Protein AF-A0A7Y2VLA8-F1 (afdb_monomer)

Sequence (424 aa):
MPAESLTAGLLEPSAYPHPVGEVQLVETHISWVFLTGDFAYKVKKPVKLGFLDFSTLERRRHFCEEELRINRRTAPELYIGVVPIGTVSDRPRIDETPAIEYAVKMRQFSHRARLDRCLAAGELDRADMGQLAVSLAEFHAGIPFRERQQGGQEARCVVRPALNNFRHLDAGRLPDKTRQQLAVIESWTRDQCRGLEARFEERAEQGFVRECHGDLHLENLLLIDGRFVPFDAIEFEPKLRWIDTANDIAFAVMDLLARSRRDLAFSLLNDWLQETGDYGSLGVMRFYLAYRSMVRAVVTAIRREQRAPDRDSARPATETYVELAARLADTPAPTLYLMHGLSGSGKTWVSECMIAGLPALRVRSDVERKRLLHETRGKGSAEGIESGLYRPEVTDETYQAMMRYCATGLGAGFDMIADATFLA

Mean predicted aligned error: 5.89 Å

Structure (mmCIF, N/CA/C/O backbone):
data_AF-A0A7Y2VLA8-F1
#
_entry.id   AF-A0A7Y2VLA8-F1
#
loop_
_atom_site.group_PDB
_atom_site.id
_atom_site.type_symbol
_atom_site.label_atom_id
_atom_site.label_alt_id
_atom_site.label_comp_id
_atom_site.label_asym_id
_atom_site.label_entity_id
_atom_site.label_seq_id
_atom_site.pdbx_PDB_ins_code
_atom_site.Cartn_x
_atom_site.Cartn_y
_atom_site.Cartn_z
_atom_site.occupancy
_atom_site.B_iso_or_equiv
_atom_site.auth_seq_id
_atom_site.auth_comp_id
_atom_site.auth_asym_id
_atom_site.auth_atom_id
_atom_site.pdbx_PDB_model_num
ATOM 1 N N . MET A 1 1 ? 24.831 -3.555 -26.798 1.00 81.44 1 MET A N 1
ATOM 2 C CA . MET A 1 1 ? 24.078 -2.582 -27.619 1.00 81.44 1 MET A CA 1
ATOM 3 C C . MET A 1 1 ? 23.758 -1.358 -26.758 1.00 81.44 1 MET A C 1
ATOM 5 O O . MET A 1 1 ? 23.443 -1.568 -25.591 1.00 81.44 1 MET A O 1
ATOM 9 N N . PRO A 1 2 ? 23.889 -0.114 -27.259 1.00 86.38 2 PRO A N 1
ATOM 10 C CA . PRO A 1 2 ? 23.492 1.094 -26.523 1.00 86.38 2 PRO A CA 1
ATOM 11 C C . PRO A 1 2 ? 21.987 1.127 -26.218 1.00 86.38 2 PRO A C 1
ATOM 13 O O . PRO A 1 2 ? 21.198 0.591 -26.993 1.00 86.38 2 PRO A O 1
ATOM 16 N N . ALA A 1 3 ? 21.590 1.799 -25.133 1.00 86.25 3 ALA A N 1
ATOM 17 C CA . ALA A 1 3 ? 20.194 1.882 -24.688 1.00 86.25 3 ALA A CA 1
ATOM 18 C C . ALA A 1 3 ? 19.243 2.437 -25.763 1.00 86.25 3 ALA A C 1
ATOM 20 O O . ALA A 1 3 ? 18.202 1.845 -26.011 1.00 86.25 3 ALA A O 1
ATOM 21 N N . GLU A 1 4 ? 19.629 3.519 -26.442 1.00 87.69 4 GLU A N 1
ATOM 22 C CA . GLU A 1 4 ? 18.820 4.141 -27.502 1.00 87.69 4 GLU A CA 1
ATOM 23 C C . GLU A 1 4 ? 18.612 3.211 -28.704 1.00 87.69 4 GLU A C 1
ATOM 25 O O . GLU A 1 4 ? 17.530 3.151 -29.276 1.00 87.69 4 GLU A O 1
ATOM 30 N N . SER A 1 5 ? 19.638 2.435 -29.066 1.00 90.81 5 SER A N 1
ATOM 31 C CA . SER A 1 5 ? 19.539 1.451 -30.149 1.00 90.81 5 SER A CA 1
ATOM 32 C C . SER A 1 5 ? 18.647 0.272 -29.761 1.00 90.81 5 SER A C 1
ATOM 34 O O . SER A 1 5 ? 17.950 -0.268 -30.618 1.00 90.81 5 SER A O 1
ATOM 36 N N . LEU A 1 6 ? 18.672 -0.129 -28.487 1.00 93.44 6 LEU A N 1
ATOM 37 C CA . LEU A 1 6 ? 17.802 -1.178 -27.968 1.00 93.44 6 LEU A CA 1
ATOM 38 C C . LEU A 1 6 ? 16.340 -0.719 -27.984 1.00 93.44 6 LEU A C 1
ATOM 40 O O . LEU A 1 6 ? 15.488 -1.428 -28.510 1.00 93.44 6 LEU A O 1
ATOM 44 N N . THR A 1 7 ? 16.048 0.465 -27.438 1.00 95.12 7 THR A N 1
ATOM 45 C CA . THR A 1 7 ? 14.677 0.986 -27.367 1.00 95.12 7 THR A CA 1
ATOM 46 C C . THR A 1 7 ? 14.101 1.260 -28.749 1.00 95.12 7 THR A C 1
ATOM 48 O O . THR A 1 7 ? 12.973 0.856 -29.010 1.00 95.12 7 THR A O 1
ATOM 51 N N . ALA A 1 8 ? 14.876 1.868 -29.654 1.00 94.56 8 ALA A N 1
ATOM 52 C CA . ALA A 1 8 ? 14.445 2.097 -31.029 1.00 94.56 8 ALA A CA 1
ATOM 53 C C . ALA A 1 8 ? 14.149 0.783 -31.765 1.00 94.56 8 ALA A C 1
ATOM 55 O O . ALA A 1 8 ? 13.135 0.677 -32.443 1.00 94.56 8 ALA A O 1
ATOM 56 N N . GLY A 1 9 ? 14.993 -0.241 -31.602 1.00 95.81 9 GLY A N 1
ATOM 57 C CA . GLY A 1 9 ? 14.765 -1.531 -32.251 1.00 95.81 9 GLY A CA 1
ATOM 58 C C . GLY A 1 9 ? 13.569 -2.301 -31.684 1.00 95.81 9 GLY A C 1
ATOM 59 O O . GLY A 1 9 ? 12.878 -2.974 -32.440 1.00 95.81 9 GLY A O 1
ATOM 60 N N . LEU A 1 10 ? 13.289 -2.178 -30.383 1.00 97.00 10 LEU A N 1
ATOM 61 C CA . LEU A 1 10 ? 12.114 -2.794 -29.754 1.00 97.00 10 LEU A CA 1
ATOM 62 C C . LEU A 1 10 ? 10.800 -2.057 -30.066 1.00 97.00 10 LEU A C 1
ATOM 64 O O . LEU A 1 10 ? 9.737 -2.612 -29.831 1.00 97.00 10 LEU A O 1
ATOM 68 N N . LEU A 1 11 ? 10.834 -0.845 -30.624 1.00 97.25 11 LEU A N 1
ATOM 69 C CA . LEU A 1 11 ? 9.625 -0.189 -31.144 1.00 97.25 11 LEU A CA 1
ATOM 70 C C . LEU A 1 11 ? 9.143 -0.789 -32.477 1.00 97.25 11 LEU A C 1
ATOM 72 O O . LEU A 1 11 ? 8.026 -0.506 -32.904 1.00 97.25 11 LEU A O 1
ATOM 76 N N . GLU A 1 12 ? 9.951 -1.629 -33.126 1.00 96.44 12 GLU A N 1
ATOM 77 C CA . GLU A 1 12 ? 9.585 -2.280 -34.382 1.00 96.44 12 GLU A CA 1
ATOM 78 C C . GLU A 1 12 ? 8.708 -3.521 -34.129 1.00 96.44 12 GLU A C 1
ATOM 80 O O . GLU A 1 12 ? 9.140 -4.434 -33.418 1.00 96.44 12 GLU A O 1
ATOM 85 N N . PRO A 1 13 ? 7.527 -3.657 -34.767 1.00 96.56 13 PRO A N 1
ATOM 86 C CA . PRO A 1 13 ? 6.662 -4.831 -34.598 1.00 96.56 13 PRO A CA 1
ATOM 87 C C . PRO A 1 13 ? 7.354 -6.175 -34.884 1.00 96.56 13 PRO A C 1
ATOM 89 O O . PRO A 1 13 ? 7.043 -7.188 -34.261 1.00 96.56 13 PRO A O 1
ATOM 92 N N . SER A 1 14 ? 8.345 -6.195 -35.785 1.00 95.69 14 SER A N 1
ATOM 93 C CA . SER A 1 14 ? 9.128 -7.395 -36.118 1.00 95.69 14 SER A CA 1
ATOM 94 C C . SER A 1 14 ? 10.055 -7.890 -34.997 1.00 95.69 14 SER A C 1
ATOM 96 O O . SER A 1 14 ? 10.604 -8.992 -35.100 1.00 95.69 14 SER A O 1
ATOM 98 N N . ALA A 1 15 ? 10.258 -7.092 -33.942 1.00 97.25 15 ALA A N 1
ATOM 99 C CA . ALA A 1 15 ? 11.062 -7.468 -32.781 1.00 97.25 15 ALA A CA 1
ATOM 100 C C . ALA A 1 15 ? 10.379 -8.528 -31.895 1.00 97.25 15 ALA A C 1
ATOM 102 O O . ALA A 1 15 ? 11.026 -9.087 -31.008 1.00 97.25 15 ALA A O 1
ATOM 103 N N . TYR A 1 16 ? 9.100 -8.828 -32.139 1.00 97.88 16 TYR A N 1
ATOM 104 C CA . TYR A 1 16 ? 8.284 -9.711 -31.312 1.00 97.88 16 TYR A CA 1
ATOM 105 C C . TYR A 1 16 ? 7.950 -11.033 -32.025 1.00 97.88 16 TYR A C 1
ATOM 107 O O . TYR A 1 16 ? 7.784 -11.063 -33.245 1.00 97.88 16 TYR A O 1
ATOM 115 N N . PRO A 1 17 ? 7.830 -12.151 -31.284 1.00 95.50 17 PRO A N 1
ATOM 116 C CA . PRO A 1 17 ? 7.556 -13.478 -31.847 1.00 95.50 17 PRO A CA 1
ATOM 117 C C . PRO A 1 17 ? 6.061 -13.739 -32.109 1.00 95.50 17 PRO A C 1
ATOM 119 O O . PRO A 1 17 ? 5.671 -14.863 -32.417 1.00 95.50 17 PRO A O 1
ATOM 122 N N . HIS A 1 18 ? 5.211 -12.727 -31.957 1.00 96.25 18 HIS A N 1
ATOM 123 C CA . HIS A 1 18 ? 3.769 -12.789 -32.184 1.00 96.25 18 HIS A CA 1
ATOM 124 C C . HIS A 1 18 ? 3.332 -11.602 -33.053 1.00 96.25 18 HIS A C 1
ATOM 126 O O . HIS A 1 18 ? 4.095 -10.645 -33.195 1.00 96.25 18 HIS A O 1
ATOM 132 N N . PRO A 1 19 ? 2.123 -11.632 -33.643 1.00 96.31 19 PRO A N 1
ATOM 133 C CA . PRO A 1 19 ? 1.589 -10.480 -34.358 1.00 96.31 19 PRO A CA 1
ATOM 134 C C . PRO A 1 19 ? 1.548 -9.242 -33.455 1.00 96.31 19 PRO A C 1
ATOM 136 O O . PRO A 1 19 ? 1.062 -9.312 -32.325 1.00 96.31 19 PRO A O 1
ATOM 139 N N . VAL A 1 20 ? 2.063 -8.122 -33.961 1.00 96.75 20 VAL A N 1
ATOM 140 C CA . VAL A 1 20 ? 2.056 -6.811 -33.303 1.00 96.75 20 VAL A CA 1
ATOM 141 C C . VAL A 1 20 ? 1.654 -5.769 -34.338 1.00 96.75 20 VAL A C 1
ATOM 143 O O . VAL A 1 20 ? 2.152 -5.790 -35.462 1.00 96.75 20 VAL A O 1
ATOM 146 N N . GLY A 1 21 ? 0.725 -4.889 -33.968 1.00 92.88 21 GLY A N 1
ATOM 147 C CA . GLY A 1 21 ? 0.328 -3.751 -34.795 1.00 92.88 21 GLY A CA 1
ATOM 148 C C . GLY A 1 21 ? 1.241 -2.555 -34.548 1.00 92.88 21 GLY A C 1
ATOM 149 O O . GLY A 1 21 ? 2.180 -2.310 -35.298 1.00 92.88 21 GLY A O 1
ATOM 150 N N . GLU A 1 22 ? 0.963 -1.825 -33.472 1.00 93.62 22 GLU A N 1
ATOM 151 C CA . GLU A 1 22 ? 1.755 -0.687 -33.003 1.00 93.62 22 GLU A CA 1
ATOM 152 C C . GLU A 1 22 ? 2.392 -1.025 -31.651 1.00 93.62 22 GLU A C 1
ATOM 154 O O . GLU A 1 22 ? 1.778 -1.707 -30.826 1.00 93.62 22 GLU A O 1
ATOM 159 N N . VAL A 1 23 ? 3.611 -0.530 -31.424 1.00 96.81 23 VAL A N 1
ATOM 160 C CA . VAL A 1 23 ? 4.297 -0.632 -30.135 1.00 96.81 23 VAL A CA 1
ATOM 161 C C . VAL A 1 23 ? 4.268 0.725 -29.449 1.00 96.81 23 VAL A C 1
ATOM 163 O O . VAL A 1 23 ? 4.786 1.706 -29.981 1.00 96.81 23 VAL A O 1
ATOM 166 N N . GLN A 1 24 ? 3.708 0.784 -28.244 1.00 95.81 24 GLN A N 1
ATOM 167 C CA . GLN A 1 24 ? 3.754 1.991 -27.418 1.00 95.81 24 GLN A CA 1
ATOM 168 C C . GLN A 1 24 ? 4.810 1.836 -26.328 1.00 95.81 24 GLN A C 1
ATOM 170 O O . GLN A 1 24 ? 4.841 0.832 -25.617 1.00 95.81 24 GLN A O 1
ATOM 175 N N . LEU A 1 25 ? 5.663 2.846 -26.172 1.00 95.06 25 LEU A N 1
ATOM 176 C CA . LEU A 1 25 ? 6.658 2.890 -25.107 1.00 95.06 25 LEU A CA 1
ATOM 177 C C . LEU A 1 25 ? 6.139 3.716 -23.928 1.00 95.06 25 LEU A C 1
ATOM 179 O O . LEU A 1 25 ? 5.892 4.914 -24.054 1.00 95.06 25 LEU A O 1
ATOM 183 N N . VAL A 1 26 ? 6.045 3.081 -22.763 1.00 92.00 26 VAL A N 1
ATOM 184 C CA . VAL A 1 26 ? 5.845 3.746 -21.475 1.00 92.00 26 VAL A CA 1
ATOM 185 C C . VAL A 1 26 ? 7.165 3.733 -20.716 1.00 92.00 26 VAL A C 1
ATOM 187 O O . VAL A 1 26 ? 7.737 2.680 -20.439 1.00 92.00 26 VAL A O 1
ATOM 190 N N . GLU A 1 27 ? 7.664 4.911 -20.364 1.00 89.06 27 GLU A N 1
ATOM 191 C CA . GLU A 1 27 ? 8.944 5.056 -19.678 1.00 89.06 27 GLU A CA 1
ATOM 192 C C . GLU A 1 27 ? 8.749 5.382 -18.193 1.00 89.06 27 GLU A C 1
ATOM 194 O O . GLU A 1 27 ? 8.025 6.307 -17.824 1.00 89.06 27 GLU A O 1
ATOM 199 N N . THR A 1 28 ? 9.421 4.625 -17.323 1.00 86.81 28 THR A N 1
ATOM 200 C CA . THR A 1 28 ? 9.497 4.898 -15.881 1.00 86.81 28 THR A CA 1
ATOM 201 C C . THR A 1 28 ? 10.904 5.366 -15.503 1.00 86.81 28 THR A C 1
ATOM 203 O O . THR A 1 28 ? 11.803 5.458 -16.340 1.00 86.81 28 THR A O 1
ATOM 206 N N . HIS A 1 29 ? 11.140 5.655 -14.221 1.00 81.69 29 HIS A N 1
ATOM 207 C CA . HIS A 1 29 ? 12.461 6.096 -13.751 1.00 81.69 29 HIS A CA 1
ATOM 208 C C . HIS A 1 29 ? 13.540 5.016 -13.934 1.00 81.69 29 HIS A C 1
ATOM 210 O O . HIS A 1 29 ? 14.710 5.341 -14.121 1.00 81.69 29 HIS A O 1
ATOM 216 N N . ILE A 1 30 ? 13.152 3.737 -13.902 1.00 90.31 30 ILE A N 1
ATOM 217 C CA . ILE A 1 30 ? 14.082 2.598 -13.867 1.00 90.31 30 ILE A CA 1
ATOM 218 C C . ILE A 1 30 ? 13.765 1.527 -14.919 1.00 90.31 30 ILE A C 1
ATOM 220 O O . ILE A 1 30 ? 14.421 0.486 -14.956 1.00 90.31 30 ILE A O 1
ATOM 224 N N . SER A 1 31 ? 12.762 1.734 -15.776 1.00 94.44 31 SER A N 1
ATOM 225 C CA . SER A 1 31 ? 12.357 0.756 -16.792 1.00 94.44 31 SER A CA 1
ATOM 226 C C . SER A 1 31 ? 11.768 1.406 -18.045 1.00 94.44 31 SER A C 1
ATOM 228 O O . SER A 1 31 ? 11.283 2.537 -18.012 1.00 94.44 31 SER A O 1
ATOM 230 N N . TRP A 1 32 ? 11.795 0.651 -19.135 1.00 96.94 32 TRP A N 1
ATOM 231 C CA . TRP A 1 32 ? 11.019 0.860 -20.353 1.00 96.94 32 TRP A CA 1
ATOM 232 C C . TRP A 1 32 ? 9.974 -0.247 -20.446 1.00 96.94 32 TRP A C 1
ATOM 234 O O . TRP A 1 32 ? 10.308 -1.411 -20.237 1.00 96.94 32 TRP A O 1
ATOM 244 N N . VAL A 1 33 ? 8.725 0.094 -20.741 1.00 97.19 33 VAL A N 1
ATOM 245 C CA . VAL A 1 33 ? 7.635 -0.868 -20.919 1.00 97.19 33 VAL A CA 1
ATOM 246 C C . VAL A 1 33 ? 7.114 -0.744 -22.343 1.00 97.19 33 VAL A C 1
ATOM 248 O O . VAL A 1 33 ? 6.583 0.298 -22.717 1.00 97.19 33 VAL A O 1
ATOM 251 N N . PHE A 1 34 ? 7.271 -1.805 -23.128 1.00 98.06 34 PHE A N 1
ATOM 252 C CA . PHE A 1 34 ? 6.788 -1.873 -24.504 1.00 98.06 34 PHE A CA 1
ATOM 253 C C . PHE A 1 34 ? 5.440 -2.586 -24.532 1.00 98.06 34 PHE A C 1
ATOM 255 O O . PHE A 1 34 ? 5.360 -3.768 -24.198 1.00 98.06 34 PHE A O 1
ATOM 262 N N . LEU A 1 35 ? 4.392 -1.858 -24.898 1.00 97.50 35 LEU A N 1
ATOM 263 C CA . LEU A 1 35 ? 3.024 -2.344 -25.033 1.00 97.50 35 LEU A CA 1
ATOM 264 C C . LEU A 1 35 ? 2.800 -2.784 -26.479 1.00 97.50 35 LEU A C 1
ATOM 266 O O . LEU A 1 35 ? 3.003 -1.987 -27.391 1.00 97.50 35 LEU A O 1
ATOM 270 N N . THR A 1 36 ? 2.399 -4.036 -26.683 1.00 97.12 36 THR A N 1
ATOM 271 C CA . THR A 1 36 ? 2.328 -4.678 -28.011 1.00 97.12 36 THR A CA 1
ATOM 272 C C . THR A 1 36 ? 0.918 -5.134 -28.400 1.00 97.12 36 THR A C 1
ATOM 274 O O . THR A 1 36 ? 0.737 -5.821 -29.404 1.00 97.12 36 THR A O 1
ATOM 277 N N . GLY A 1 37 ? -0.088 -4.771 -27.602 1.00 94.44 37 GLY A N 1
ATOM 278 C CA . GLY A 1 37 ? -1.479 -5.200 -27.746 1.00 94.44 37 GLY A CA 1
ATOM 279 C C . GLY A 1 37 ? -1.822 -6.279 -26.727 1.00 94.44 37 GLY A C 1
ATOM 280 O O . GLY A 1 37 ? -2.465 -5.981 -25.723 1.00 94.44 37 GLY A O 1
ATOM 281 N N . ASP A 1 38 ? -1.349 -7.506 -26.960 1.00 94.56 38 ASP A N 1
ATOM 282 C CA . ASP A 1 38 ? -1.630 -8.660 -26.088 1.00 94.56 38 ASP A CA 1
ATOM 283 C C . ASP A 1 38 ? -0.653 -8.764 -24.907 1.00 94.56 38 ASP A C 1
ATOM 285 O O . ASP A 1 38 ? -1.006 -9.225 -23.815 1.00 94.56 38 ASP A O 1
ATOM 289 N N . PHE A 1 39 ? 0.593 -8.330 -25.113 1.00 98.12 39 PHE A N 1
ATOM 290 C CA . PHE A 1 39 ? 1.669 -8.443 -24.133 1.00 98.12 39 PHE A CA 1
ATOM 291 C C . PHE A 1 39 ? 2.342 -7.101 -23.856 1.00 98.12 39 PHE A C 1
ATOM 293 O O . PHE A 1 39 ? 2.416 -6.216 -24.710 1.00 98.12 39 PHE A O 1
ATOM 300 N N . ALA A 1 40 ? 2.879 -6.978 -22.648 1.00 97.88 40 ALA A N 1
ATOM 301 C CA . ALA A 1 40 ? 3.775 -5.908 -22.256 1.00 97.88 40 ALA A CA 1
ATOM 302 C C . ALA A 1 40 ? 5.149 -6.493 -21.912 1.00 97.88 40 ALA A C 1
ATOM 304 O O . ALA A 1 40 ? 5.247 -7.550 -21.286 1.00 97.88 40 ALA A O 1
ATOM 305 N N . TYR A 1 41 ? 6.210 -5.798 -22.311 1.00 98.56 41 TYR A N 1
ATOM 306 C CA . TYR A 1 41 ? 7.591 -6.196 -22.049 1.00 98.56 41 TYR A CA 1
ATOM 307 C C . TYR A 1 41 ? 8.291 -5.107 -21.247 1.00 98.56 41 TYR A C 1
ATOM 309 O O . TYR A 1 41 ? 8.555 -4.025 -21.771 1.00 98.56 41 TYR A O 1
ATOM 317 N N . LYS A 1 42 ? 8.590 -5.380 -19.974 1.00 98.31 42 LYS A N 1
ATOM 318 C CA . LYS A 1 42 ? 9.284 -4.442 -19.084 1.00 98.31 42 LYS A CA 1
ATOM 319 C C . LYS A 1 42 ? 10.780 -4.741 -19.068 1.00 98.31 42 LYS A C 1
ATOM 321 O O . LYS A 1 42 ? 11.211 -5.776 -18.564 1.00 98.31 42 LYS A O 1
ATOM 326 N N . VAL A 1 43 ? 11.562 -3.818 -19.615 1.00 98.31 43 VAL A N 1
ATOM 327 C CA . VAL A 1 43 ? 13.027 -3.854 -19.681 1.00 98.31 43 VAL A CA 1
ATOM 328 C C . VAL A 1 43 ? 13.599 -2.898 -18.643 1.00 98.31 43 VAL A C 1
ATOM 330 O O . VAL A 1 43 ? 13.211 -1.732 -18.575 1.00 98.31 43 VAL A O 1
ATOM 333 N N . LYS A 1 44 ? 14.546 -3.369 -17.833 1.00 96.81 44 LYS A N 1
ATOM 334 C CA . LYS A 1 44 ? 15.178 -2.553 -16.788 1.00 96.81 44 LYS A CA 1
ATOM 335 C C . LYS A 1 44 ? 16.255 -1.648 -17.388 1.00 96.81 44 LYS A C 1
ATOM 337 O O . LYS A 1 44 ? 17.075 -2.090 -18.187 1.00 96.81 44 LYS A O 1
ATOM 342 N N . LYS A 1 45 ? 16.282 -0.376 -16.988 1.00 95.38 45 LYS A N 1
ATOM 343 C CA . LYS A 1 45 ? 17.305 0.580 -17.439 1.00 95.38 45 LYS A CA 1
ATOM 344 C C . LYS A 1 45 ? 18.658 0.259 -16.796 1.00 95.38 45 LYS A C 1
ATOM 346 O O . LYS A 1 45 ? 18.679 -0.103 -15.620 1.00 95.38 45 LYS A O 1
ATOM 351 N N . PRO A 1 46 ? 19.794 0.452 -17.489 1.00 94.69 46 PRO A N 1
ATOM 352 C CA . PRO A 1 46 ? 21.126 0.187 -16.944 1.00 94.69 46 PRO A CA 1
ATOM 353 C C . PRO A 1 46 ? 21.589 1.312 -15.998 1.00 94.69 46 PRO A C 1
ATOM 355 O O . PRO A 1 46 ? 22.546 2.029 -16.278 1.00 94.69 46 PRO A O 1
ATOM 358 N N . VAL A 1 47 ? 20.883 1.500 -14.881 1.00 92.00 47 VAL A N 1
ATOM 359 C CA . VAL A 1 47 ? 21.119 2.585 -13.914 1.00 92.00 47 VAL A CA 1
ATOM 360 C C . VAL A 1 47 ? 21.645 2.060 -12.582 1.00 92.00 47 VAL A C 1
ATOM 362 O O . VAL A 1 47 ? 21.372 0.928 -12.186 1.00 92.00 47 VAL A O 1
ATOM 365 N N . LYS A 1 48 ? 22.381 2.907 -11.858 1.00 90.69 48 LYS A N 1
ATOM 366 C CA . LYS A 1 48 ? 22.802 2.657 -10.478 1.00 90.69 48 LYS A CA 1
ATOM 367 C C . LYS A 1 48 ? 22.402 3.843 -9.606 1.00 90.69 48 LYS A C 1
ATOM 369 O O . LYS A 1 48 ? 22.917 4.944 -9.776 1.00 90.69 48 LYS A O 1
ATOM 374 N N . LEU A 1 49 ? 21.470 3.603 -8.693 1.00 84.12 49 LEU A N 1
ATOM 375 C CA . LEU A 1 49 ? 20.911 4.554 -7.737 1.00 84.12 49 LEU A CA 1
ATOM 376 C C . LEU A 1 49 ? 21.273 4.127 -6.305 1.00 84.12 49 LEU A C 1
ATOM 378 O O . LEU A 1 49 ? 21.744 3.017 -6.069 1.00 84.12 49 LEU A O 1
ATOM 382 N N . GLY A 1 50 ? 21.038 4.997 -5.319 1.00 76.75 50 GLY A N 1
ATOM 383 C CA . GLY A 1 50 ? 21.404 4.724 -3.920 1.00 76.75 50 GLY A CA 1
ATOM 384 C C . GLY A 1 50 ? 20.712 3.506 -3.286 1.00 76.75 50 GLY A C 1
ATOM 385 O O . GLY A 1 50 ? 21.214 2.969 -2.305 1.00 76.75 50 GLY A O 1
ATOM 386 N N . PHE A 1 51 ? 19.586 3.067 -3.849 1.00 78.12 51 PHE A N 1
ATOM 387 C CA . PHE A 1 51 ? 18.772 1.938 -3.380 1.00 78.12 51 PHE A CA 1
ATOM 388 C C . PHE A 1 51 ? 18.637 0.824 -4.431 1.00 78.12 51 PHE A C 1
ATOM 390 O O . PHE A 1 51 ? 17.860 -0.106 -4.242 1.00 78.12 51 PHE A O 1
ATOM 397 N N . LEU A 1 52 ? 19.333 0.940 -5.570 1.00 87.12 52 LEU A N 1
ATOM 398 C CA . LEU A 1 52 ? 19.129 0.050 -6.709 1.00 87.12 52 LEU A CA 1
ATOM 399 C C . LEU A 1 52 ? 20.352 -0.029 -7.626 1.00 87.12 52 LEU A C 1
ATOM 401 O O . LEU A 1 52 ? 20.892 0.996 -8.027 1.00 87.12 52 LEU A O 1
ATOM 405 N N . ASP A 1 53 ? 20.742 -1.234 -8.044 1.00 92.56 53 ASP A N 1
ATOM 406 C CA . ASP A 1 53 ? 21.839 -1.439 -8.996 1.00 92.56 53 ASP A CA 1
ATOM 407 C C . ASP A 1 53 ? 21.420 -2.361 -10.156 1.00 92.56 53 ASP A C 1
ATOM 409 O O . ASP A 1 53 ? 21.397 -3.582 -10.026 1.00 92.56 53 ASP A O 1
ATOM 413 N N . PHE A 1 54 ? 21.128 -1.760 -11.312 1.00 95.12 54 PHE A N 1
ATOM 414 C CA . PHE A 1 54 ? 20.849 -2.425 -12.591 1.00 95.12 54 PHE A CA 1
ATOM 415 C C . PHE A 1 54 ? 22.023 -2.298 -13.581 1.00 95.12 54 PHE A C 1
ATOM 417 O O . PHE A 1 54 ? 21.849 -2.463 -14.791 1.00 95.12 54 PHE A O 1
ATOM 424 N N . SER A 1 55 ? 23.232 -1.988 -13.101 1.00 93.94 55 SER A N 1
ATOM 425 C CA . SER A 1 55 ? 24.373 -1.657 -13.971 1.00 93.94 55 SER A CA 1
ATOM 426 C C . SER A 1 55 ? 24.851 -2.811 -14.857 1.00 93.94 55 SER A C 1
ATOM 428 O O . SER A 1 55 ? 25.315 -2.564 -15.969 1.00 93.94 55 SER A O 1
ATOM 430 N N . THR A 1 56 ? 24.709 -4.065 -14.418 1.00 96.31 56 THR A N 1
ATOM 431 C CA . THR A 1 56 ? 25.145 -5.246 -15.183 1.00 96.31 56 THR A CA 1
ATOM 432 C C . THR A 1 56 ? 23.960 -6.054 -15.700 1.00 96.31 56 THR A C 1
ATOM 434 O O . THR A 1 56 ? 22.862 -6.004 -15.137 1.00 96.31 56 THR A O 1
ATOM 437 N N . LEU A 1 57 ? 24.186 -6.807 -16.777 1.00 97.25 57 LEU A N 1
ATOM 438 C CA . LEU A 1 57 ? 23.170 -7.662 -17.388 1.00 97.25 57 LEU A CA 1
ATOM 439 C C . LEU A 1 57 ? 22.682 -8.742 -16.408 1.00 97.25 57 LEU A C 1
ATOM 441 O O . LEU A 1 57 ? 21.485 -8.996 -16.312 1.00 97.25 57 LEU A O 1
ATOM 445 N N . GLU A 1 58 ? 23.592 -9.323 -15.625 1.00 97.81 58 GLU A N 1
ATOM 446 C CA . GLU A 1 58 ? 23.287 -10.340 -14.612 1.00 97.81 58 GLU A CA 1
ATOM 447 C C . GLU A 1 58 ? 22.362 -9.781 -13.530 1.00 97.81 58 GLU A C 1
ATOM 449 O O . GLU A 1 58 ? 21.408 -10.443 -13.126 1.00 97.81 58 GLU A O 1
ATOM 454 N N . ARG A 1 59 ? 22.601 -8.538 -13.088 1.00 96.88 59 ARG A N 1
ATOM 455 C CA . ARG A 1 59 ? 21.729 -7.867 -12.115 1.00 96.88 59 ARG A CA 1
ATOM 456 C C . ARG A 1 59 ? 20.355 -7.588 -12.696 1.00 96.88 59 ARG A C 1
ATOM 458 O O . ARG A 1 59 ? 19.358 -7.832 -12.025 1.00 96.88 59 ARG A O 1
ATOM 465 N N . ARG A 1 60 ? 20.276 -7.114 -13.942 1.00 97.62 60 ARG A N 1
ATOM 466 C CA . ARG A 1 60 ? 18.981 -6.882 -14.597 1.00 97.62 60 ARG A CA 1
ATOM 467 C C . ARG A 1 60 ? 18.195 -8.172 -14.770 1.00 97.62 60 ARG A C 1
ATOM 469 O O . ARG A 1 60 ? 17.008 -8.174 -14.456 1.00 97.62 60 ARG A O 1
ATOM 476 N N . ARG A 1 61 ? 18.850 -9.274 -15.148 1.00 98.25 61 ARG A N 1
ATOM 477 C CA . ARG A 1 61 ? 18.236 -10.606 -15.157 1.00 98.25 61 ARG A CA 1
ATOM 478 C C . ARG A 1 61 ? 17.700 -10.987 -13.777 1.00 98.25 61 ARG A C 1
ATOM 480 O O . ARG A 1 61 ? 16.517 -11.290 -13.663 1.00 98.25 61 ARG A O 1
ATOM 487 N N . HIS A 1 62 ? 18.540 -10.914 -12.744 1.00 97.75 62 HIS A N 1
ATOM 488 C CA . HIS A 1 62 ? 18.157 -11.248 -11.370 1.00 97.75 62 HIS A CA 1
ATOM 489 C C . HIS A 1 62 ? 16.925 -10.461 -10.912 1.00 97.75 62 HIS A C 1
ATOM 491 O O . HIS A 1 62 ? 15.977 -11.039 -10.393 1.00 97.75 62 HIS A O 1
ATOM 497 N N . PHE A 1 63 ? 16.889 -9.149 -11.153 1.00 97.38 63 PHE A N 1
ATOM 498 C CA . PHE A 1 63 ? 15.737 -8.344 -10.758 1.00 97.38 63 PHE A CA 1
ATOM 499 C C . PHE A 1 63 ? 14.502 -8.570 -11.640 1.00 97.38 63 PHE A C 1
ATOM 501 O O . PHE A 1 63 ? 13.393 -8.343 -11.169 1.00 97.38 63 PHE A O 1
ATOM 508 N N . CYS A 1 64 ? 14.641 -9.006 -12.898 1.00 98.38 64 CYS A N 1
ATOM 509 C CA . CYS A 1 64 ? 13.488 -9.468 -13.682 1.00 98.38 64 CYS A CA 1
ATOM 510 C C . CYS A 1 64 ? 12.897 -10.749 -13.072 1.00 98.38 64 CYS A C 1
ATOM 512 O O . CYS A 1 64 ? 11.679 -10.887 -12.980 1.00 98.38 64 CYS A O 1
ATOM 514 N N . GLU A 1 65 ? 13.755 -11.670 -12.628 1.00 98.44 65 GLU A N 1
ATOM 515 C CA . GLU A 1 65 ? 13.347 -12.907 -11.953 1.00 98.44 65 GLU A CA 1
ATOM 516 C C . GLU A 1 65 ? 12.703 -12.612 -10.584 1.00 98.44 65 GLU A C 1
ATOM 518 O O . GLU A 1 65 ? 11.666 -13.194 -10.264 1.00 98.44 65 GLU A O 1
ATOM 523 N N . GLU A 1 66 ? 13.238 -11.658 -9.812 1.00 97.38 66 GLU A N 1
ATOM 524 C CA . GLU A 1 66 ? 12.625 -11.211 -8.551 1.00 97.38 66 GLU A CA 1
ATOM 525 C C . GLU A 1 66 ? 11.274 -10.528 -8.768 1.00 97.38 66 GLU A C 1
ATOM 527 O O . GLU A 1 66 ? 10.323 -10.820 -8.044 1.00 97.38 66 GLU A O 1
ATOM 532 N N . GLU A 1 67 ? 11.144 -9.667 -9.781 1.00 97.62 67 GLU A N 1
ATOM 533 C CA . GLU A 1 67 ? 9.860 -9.046 -10.117 1.00 97.62 67 GLU A CA 1
ATOM 534 C C . GLU A 1 67 ? 8.798 -10.100 -10.449 1.00 97.62 67 GLU A C 1
ATOM 536 O O . GLU A 1 67 ? 7.676 -10.030 -9.941 1.00 97.62 67 GLU A O 1
ATOM 541 N N . LEU A 1 68 ? 9.172 -11.110 -11.244 1.00 98.19 68 LEU A N 1
ATOM 542 C CA . LEU A 1 68 ? 8.317 -12.245 -11.575 1.00 98.19 68 LEU A CA 1
ATOM 543 C C . LEU A 1 68 ? 7.921 -13.037 -10.318 1.00 98.19 68 LEU A C 1
ATOM 545 O O . LEU A 1 68 ? 6.741 -13.337 -10.133 1.00 98.19 68 LEU A O 1
ATOM 549 N N . ARG A 1 69 ? 8.884 -13.369 -9.446 1.00 96.81 69 ARG A N 1
ATOM 550 C CA . ARG A 1 69 ? 8.643 -14.114 -8.197 1.00 96.81 69 ARG A CA 1
ATOM 551 C C . ARG A 1 69 ? 7.666 -13.374 -7.288 1.00 96.81 69 ARG A C 1
ATOM 553 O O . ARG A 1 69 ? 6.733 -13.979 -6.764 1.00 96.81 69 ARG A O 1
ATOM 560 N N . ILE A 1 70 ? 7.894 -12.079 -7.090 1.00 95.81 70 ILE A N 1
ATOM 561 C CA . ILE A 1 70 ? 7.152 -11.253 -6.136 1.00 95.81 70 ILE A CA 1
ATOM 562 C C . ILE A 1 70 ? 5.732 -11.006 -6.635 1.00 95.81 70 ILE A C 1
ATOM 564 O O . ILE A 1 70 ? 4.783 -11.182 -5.871 1.00 95.81 70 ILE A O 1
ATOM 568 N N . ASN A 1 71 ? 5.566 -10.632 -7.901 1.00 96.88 71 ASN A N 1
ATOM 569 C CA . ASN A 1 71 ? 4.262 -10.210 -8.396 1.00 96.88 71 ASN A CA 1
ATOM 570 C C . ASN A 1 71 ? 3.344 -11.368 -8.801 1.00 96.88 71 ASN A C 1
ATOM 572 O O . ASN A 1 71 ? 2.126 -11.216 -8.780 1.00 96.88 71 ASN A O 1
ATOM 576 N N . ARG A 1 72 ? 3.874 -12.569 -9.073 1.00 96.25 72 ARG A N 1
ATOM 577 C CA . ARG A 1 72 ? 3.030 -13.761 -9.278 1.00 96.25 72 ARG A CA 1
ATOM 578 C C . ARG A 1 72 ? 2.224 -14.175 -8.047 1.00 96.25 72 ARG A C 1
ATOM 580 O O . ARG A 1 72 ? 1.284 -14.947 -8.191 1.00 96.25 72 ARG A O 1
ATOM 587 N N . ARG A 1 73 ? 2.572 -13.680 -6.855 1.00 95.00 73 ARG A N 1
ATOM 588 C CA . ARG A 1 73 ? 1.829 -13.958 -5.614 1.00 95.00 73 ARG A CA 1
ATOM 589 C C . ARG A 1 73 ? 0.413 -13.382 -5.648 1.00 95.00 73 ARG A C 1
ATOM 591 O O . ARG A 1 73 ? -0.489 -13.986 -5.087 1.00 95.00 73 ARG A O 1
ATOM 598 N N . THR A 1 74 ? 0.234 -12.243 -6.315 1.00 93.88 74 THR A N 1
ATOM 599 C CA . THR A 1 74 ? -1.047 -11.529 -6.426 1.00 93.88 74 THR A CA 1
ATOM 600 C C . THR A 1 74 ? -1.578 -11.488 -7.854 1.00 93.88 74 THR A C 1
ATOM 602 O O . THR A 1 74 ? -2.785 -11.428 -8.051 1.00 93.88 74 THR A O 1
ATOM 605 N N . ALA A 1 75 ? -0.697 -11.564 -8.854 1.00 95.81 75 ALA A N 1
ATOM 606 C CA . ALA A 1 75 ? -1.037 -11.420 -10.265 1.00 95.81 75 ALA A CA 1
ATOM 607 C C . ALA A 1 75 ? -0.417 -12.539 -11.141 1.00 95.81 75 ALA A C 1
ATOM 609 O O . ALA A 1 75 ? 0.299 -12.250 -12.107 1.00 95.81 75 ALA A O 1
ATOM 610 N N . PRO A 1 76 ? -0.653 -13.833 -10.837 1.00 95.75 76 PRO A N 1
ATOM 611 C CA . PRO A 1 76 ? -0.014 -14.951 -11.543 1.00 95.75 76 PRO A CA 1
ATOM 612 C C . PRO A 1 76 ? -0.352 -15.002 -13.039 1.00 95.75 76 PRO A C 1
ATOM 614 O O . PRO A 1 76 ? 0.489 -15.378 -13.850 1.00 95.75 76 PRO A O 1
ATOM 617 N N . GLU A 1 77 ? -1.565 -14.591 -13.407 1.00 94.88 77 GLU A N 1
ATOM 618 C CA . GLU A 1 77 ? -2.042 -14.550 -14.794 1.00 94.88 77 GLU A CA 1
ATOM 619 C C . GLU A 1 77 ? -1.458 -13.362 -15.576 1.00 94.88 77 GLU A C 1
ATOM 621 O O . GLU A 1 77 ? -1.336 -13.417 -16.801 1.00 94.88 77 GLU A O 1
ATOM 626 N N . LEU A 1 78 ? -1.069 -12.296 -14.867 1.00 96.62 78 LEU A N 1
ATOM 627 C CA . LEU A 1 78 ? -0.480 -11.098 -15.451 1.00 96.62 78 LEU A CA 1
ATOM 628 C C . LEU A 1 78 ? 1.008 -11.298 -15.759 1.00 96.62 78 LEU A C 1
ATOM 630 O O . LEU A 1 78 ? 1.466 -10.905 -16.828 1.00 96.62 78 LEU A O 1
ATOM 634 N N . TYR A 1 79 ? 1.766 -11.920 -14.853 1.00 97.94 79 TYR A N 1
ATOM 635 C CA . TYR A 1 79 ? 3.219 -12.074 -14.977 1.00 97.94 79 TYR A CA 1
ATOM 636 C C . TYR A 1 79 ? 3.612 -13.426 -15.598 1.00 97.94 79 TYR A C 1
ATOM 638 O O . TYR A 1 79 ? 3.725 -14.454 -14.921 1.00 97.94 79 TYR A O 1
ATOM 646 N N . ILE A 1 80 ? 3.880 -13.418 -16.907 1.00 98.12 80 ILE A N 1
ATOM 647 C CA . ILE A 1 80 ? 4.057 -14.626 -17.729 1.00 98.12 80 ILE A CA 1
ATOM 648 C C . ILE A 1 80 ? 5.452 -15.230 -17.587 1.00 98.12 80 ILE A C 1
ATOM 650 O O . ILE A 1 80 ? 5.566 -16.448 -17.492 1.00 98.12 80 ILE A O 1
ATOM 654 N N . GLY A 1 81 ? 6.517 -14.428 -17.571 1.00 98.25 81 GLY A N 1
ATOM 655 C CA . GLY A 1 81 ? 7.879 -14.962 -17.500 1.00 98.25 81 GLY A CA 1
ATOM 656 C C . GLY A 1 81 ? 8.970 -13.914 -17.685 1.00 98.25 81 GLY A C 1
ATOM 657 O O . GLY A 1 81 ? 8.682 -12.752 -17.953 1.00 98.25 81 GLY A O 1
ATOM 658 N N . VAL A 1 82 ? 10.228 -14.340 -17.568 1.00 98.69 82 VAL A N 1
ATOM 659 C CA . VAL A 1 82 ? 11.397 -13.549 -17.978 1.00 98.69 82 VAL A CA 1
ATOM 660 C C . VAL A 1 82 ? 11.883 -14.086 -19.317 1.00 98.69 82 VAL A C 1
ATOM 662 O O . VAL A 1 82 ? 12.092 -15.291 -19.449 1.00 98.69 82 VAL A O 1
ATOM 665 N N . VAL A 1 83 ? 12.052 -13.201 -20.296 1.00 98.62 83 VAL A N 1
ATOM 666 C CA . VAL A 1 83 ? 12.462 -13.547 -21.662 1.00 98.62 83 VAL A CA 1
ATOM 667 C C . VAL A 1 83 ? 13.796 -12.889 -22.018 1.00 98.62 83 VAL A C 1
ATOM 669 O O . VAL A 1 83 ? 14.037 -11.747 -21.608 1.00 98.62 83 VAL A O 1
ATOM 672 N N . PRO A 1 84 ? 14.685 -13.581 -22.753 1.00 98.50 84 PRO A N 1
ATOM 673 C CA . PRO A 1 84 ? 15.900 -12.972 -23.266 1.00 98.50 84 PRO A CA 1
ATOM 674 C C . PRO A 1 84 ? 15.582 -12.044 -24.444 1.00 98.50 84 PRO A C 1
ATOM 676 O O . PRO A 1 84 ? 14.607 -12.229 -25.173 1.00 98.50 84 PRO A O 1
ATOM 679 N N . ILE A 1 85 ? 16.439 -11.052 -24.640 1.00 98.62 85 ILE A N 1
ATOM 680 C CA . ILE A 1 85 ? 16.474 -10.205 -25.827 1.00 98.62 85 ILE A CA 1
ATOM 681 C C . ILE A 1 85 ? 17.836 -10.421 -26.470 1.00 98.62 85 ILE A C 1
ATOM 683 O O . ILE A 1 85 ? 18.857 -10.095 -25.864 1.00 98.62 85 ILE A O 1
ATOM 687 N N . GLY A 1 86 ? 17.856 -10.987 -27.670 1.00 97.81 86 GLY A N 1
ATOM 688 C CA . GLY A 1 86 ? 19.062 -11.210 -28.467 1.00 97.81 86 GLY A CA 1
ATOM 689 C C . GLY A 1 86 ? 19.107 -10.271 -29.666 1.00 97.81 86 GLY A C 1
ATOM 690 O O . GLY A 1 86 ? 18.389 -9.270 -29.711 1.00 97.81 86 GLY A O 1
ATOM 691 N N . THR A 1 87 ? 19.937 -10.598 -30.656 1.00 96.38 87 THR A N 1
ATOM 692 C CA . THR A 1 87 ? 20.009 -9.850 -31.919 1.00 96.38 87 THR A CA 1
ATOM 693 C C . THR A 1 87 ? 19.906 -10.761 -33.130 1.00 96.38 87 THR A C 1
ATOM 695 O O . THR A 1 87 ? 20.613 -11.762 -33.205 1.00 96.38 87 THR A O 1
ATOM 698 N N . VAL A 1 88 ? 19.115 -10.351 -34.120 1.00 94.69 88 VAL A N 1
ATOM 699 C CA . VAL A 1 88 ? 19.062 -10.957 -35.456 1.00 94.69 88 VAL A CA 1
ATOM 700 C C . VAL A 1 88 ? 19.425 -9.875 -36.464 1.00 94.69 88 VAL A C 1
ATOM 702 O O . VAL A 1 88 ? 18.763 -8.840 -36.519 1.00 94.69 88 VAL A O 1
ATOM 705 N N . SER A 1 89 ? 20.494 -10.088 -37.237 1.00 92.00 89 SER A N 1
ATOM 706 C CA . SER A 1 89 ? 21.024 -9.084 -38.179 1.00 92.00 89 SER A CA 1
ATOM 707 C C . SER A 1 89 ? 21.233 -7.709 -37.520 1.00 92.00 89 SER A C 1
ATOM 709 O O . SER A 1 89 ? 20.744 -6.694 -38.015 1.00 92.00 89 SER A O 1
ATOM 711 N N . ASP A 1 90 ? 21.888 -7.700 -36.352 1.00 90.06 90 ASP A N 1
ATOM 712 C CA . ASP A 1 90 ? 22.158 -6.525 -35.504 1.00 90.06 90 ASP A CA 1
ATOM 713 C C . ASP A 1 90 ? 20.925 -5.766 -34.972 1.00 90.06 90 ASP A C 1
ATOM 715 O O . ASP A 1 90 ? 21.064 -4.715 -34.343 1.00 90.06 90 ASP A O 1
ATOM 719 N N . ARG A 1 91 ? 19.710 -6.304 -35.149 1.00 94.69 91 ARG A N 1
ATOM 720 C CA . ARG A 1 91 ? 18.470 -5.736 -34.598 1.00 94.69 91 ARG A CA 1
ATOM 721 C C . ARG A 1 91 ? 18.010 -6.512 -33.364 1.00 94.69 91 ARG A C 1
ATOM 723 O O . ARG A 1 91 ? 18.040 -7.744 -33.400 1.00 94.69 91 ARG A O 1
ATOM 730 N N . PRO A 1 92 ? 17.594 -5.833 -32.278 1.00 97.12 92 PRO A N 1
ATOM 731 C CA . PRO A 1 92 ? 17.145 -6.509 -31.071 1.00 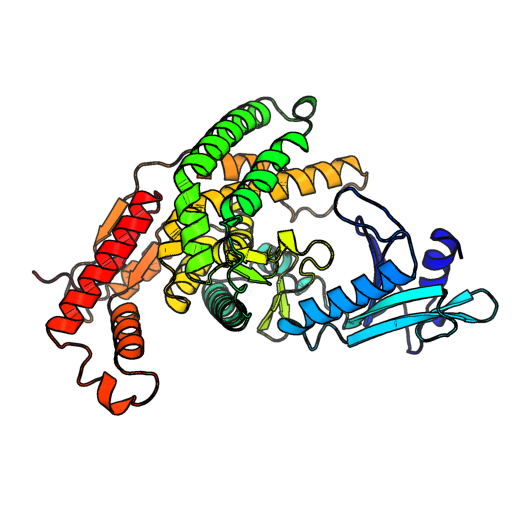97.12 92 PRO A CA 1
ATOM 732 C C . PRO A 1 92 ? 15.832 -7.251 -31.318 1.00 97.12 92 PRO A C 1
ATOM 734 O O . PRO A 1 92 ? 14.954 -6.758 -32.027 1.00 97.12 92 PRO A O 1
ATOM 737 N N . ARG A 1 93 ? 15.699 -8.436 -30.724 1.00 97.88 93 ARG A N 1
ATOM 738 C CA . ARG A 1 93 ? 14.510 -9.274 -30.878 1.00 97.88 93 ARG A CA 1
ATOM 739 C C . ARG A 1 93 ? 14.259 -10.101 -29.618 1.00 97.88 93 ARG A C 1
ATOM 741 O O . ARG A 1 93 ? 15.197 -10.604 -28.995 1.00 97.88 93 ARG A O 1
ATOM 748 N N . ILE A 1 94 ? 12.993 -10.172 -29.219 1.00 98.06 94 ILE A N 1
ATOM 749 C CA . ILE A 1 94 ? 12.517 -10.926 -28.057 1.00 98.06 94 ILE A CA 1
ATOM 750 C C . ILE A 1 94 ? 12.641 -12.430 -28.322 1.00 98.06 94 ILE A C 1
ATOM 752 O O . ILE A 1 94 ? 12.449 -12.874 -29.451 1.00 98.06 94 ILE A O 1
ATOM 756 N N . ASP A 1 95 ? 12.913 -13.199 -27.267 1.00 97.25 95 ASP A N 1
ATOM 757 C CA . ASP A 1 95 ? 13.074 -14.660 -27.282 1.00 97.25 95 ASP A CA 1
ATOM 758 C C . ASP A 1 95 ? 14.290 -15.148 -28.097 1.00 97.25 95 ASP A C 1
ATOM 760 O O . ASP A 1 95 ? 14.396 -16.326 -28.430 1.00 97.25 95 ASP A O 1
ATOM 764 N N . GLU A 1 96 ? 15.256 -14.261 -28.358 1.00 97.88 96 GLU A N 1
ATOM 765 C CA . GLU A 1 96 ? 16.496 -14.588 -29.069 1.00 97.88 96 GLU A CA 1
ATOM 766 C C . GLU A 1 96 ? 17.702 -14.715 -28.132 1.00 97.88 96 GLU A C 1
ATOM 768 O O . GLU A 1 96 ? 17.786 -14.080 -27.076 1.00 97.88 96 GLU A O 1
ATOM 773 N N . THR A 1 97 ? 18.683 -15.520 -28.550 1.00 96.06 97 THR A N 1
ATOM 774 C CA . THR A 1 97 ? 19.933 -15.755 -27.809 1.00 96.06 97 THR A CA 1
ATOM 775 C C . THR A 1 97 ? 21.162 -15.670 -28.731 1.00 96.06 97 THR A C 1
ATOM 777 O O . THR A 1 97 ? 21.026 -15.920 -29.928 1.00 96.06 97 THR A O 1
ATOM 780 N N . PRO A 1 98 ? 22.367 -15.330 -28.222 1.00 96.25 98 PRO A N 1
ATOM 781 C CA . PRO A 1 98 ? 22.692 -14.998 -26.831 1.00 96.25 98 PRO A CA 1
ATOM 782 C C . PRO A 1 98 ? 22.031 -13.694 -26.366 1.00 96.25 98 PRO A C 1
ATOM 784 O O . PRO A 1 98 ? 21.880 -12.749 -27.137 1.00 96.25 98 PRO A O 1
ATOM 787 N N . ALA A 1 99 ? 21.616 -13.661 -25.098 1.00 97.44 99 ALA A N 1
ATOM 788 C CA . ALA A 1 99 ? 20.913 -12.514 -24.535 1.00 97.44 99 ALA A CA 1
ATOM 789 C C . ALA A 1 99 ? 21.855 -11.310 -24.394 1.00 97.44 99 ALA A C 1
ATOM 791 O O . ALA A 1 99 ? 22.898 -11.396 -23.744 1.00 97.44 99 ALA A O 1
ATOM 792 N N . ILE A 1 100 ? 21.454 -10.181 -24.970 1.00 97.12 100 ILE A N 1
ATOM 793 C CA . ILE A 1 100 ? 22.052 -8.862 -24.750 1.00 97.12 100 ILE A CA 1
ATOM 794 C C . ILE A 1 100 ? 21.283 -8.052 -23.695 1.00 97.12 100 ILE A C 1
ATOM 796 O O . ILE A 1 100 ? 21.833 -7.096 -23.151 1.00 97.12 100 ILE A O 1
ATOM 800 N N . GLU A 1 101 ? 20.031 -8.429 -23.414 1.00 98.19 101 GLU A N 1
ATOM 801 C CA . GLU A 1 101 ? 19.161 -7.861 -22.380 1.00 98.19 101 GLU A CA 1
ATOM 802 C C . GLU A 1 101 ? 18.084 -8.881 -21.951 1.00 98.19 101 GLU A C 1
ATOM 804 O O . GLU A 1 101 ? 17.937 -9.925 -22.586 1.00 98.19 101 GLU A O 1
ATOM 809 N N . TYR A 1 102 ? 17.336 -8.595 -20.882 1.00 98.56 102 TYR A N 1
ATOM 810 C CA . TYR A 1 102 ? 16.163 -9.360 -20.450 1.00 98.56 102 TYR A CA 1
ATOM 811 C C . TYR A 1 102 ? 14.929 -8.464 -20.281 1.00 98.56 102 TYR A C 1
ATOM 813 O O . TYR A 1 102 ? 15.037 -7.285 -19.937 1.00 98.56 102 TYR A O 1
ATOM 821 N N . ALA A 1 103 ? 13.745 -9.046 -20.472 1.00 98.62 103 ALA A N 1
ATOM 822 C CA . ALA A 1 103 ? 12.470 -8.406 -20.166 1.00 98.62 103 ALA A CA 1
ATOM 823 C C . ALA A 1 103 ? 11.600 -9.288 -19.270 1.00 98.62 103 ALA A C 1
ATOM 825 O O . ALA A 1 103 ? 11.587 -10.512 -19.405 1.00 98.62 103 ALA A O 1
ATOM 826 N N . VAL A 1 104 ? 10.798 -8.656 -18.416 1.00 98.69 104 VAL A N 1
ATOM 827 C CA . VAL A 1 104 ? 9.627 -9.303 -17.818 1.00 98.69 104 VAL A CA 1
ATOM 828 C C . VAL A 1 104 ? 8.495 -9.241 -18.844 1.00 98.69 104 VAL A C 1
ATOM 830 O O . VAL A 1 104 ? 8.069 -8.154 -19.235 1.00 98.69 104 VAL A O 1
ATOM 833 N N . LYS A 1 105 ? 8.028 -10.405 -19.302 1.00 98.62 105 LYS A N 1
ATOM 834 C CA . LYS A 1 105 ? 6.869 -10.552 -20.186 1.00 98.62 105 LYS A CA 1
ATOM 835 C C . LYS A 1 105 ? 5.603 -10.639 -19.342 1.00 98.62 105 LYS A C 1
ATOM 837 O O . LYS A 1 105 ? 5.477 -11.511 -18.478 1.00 98.62 105 LYS A O 1
ATOM 842 N N . MET A 1 106 ? 4.653 -9.763 -19.629 1.00 98.00 106 MET A N 1
ATOM 843 C CA . MET A 1 106 ? 3.380 -9.647 -18.928 1.00 98.00 106 MET A CA 1
ATOM 844 C C . MET A 1 106 ? 2.224 -9.674 -19.927 1.00 98.00 106 MET A C 1
ATOM 846 O O . MET A 1 106 ? 2.408 -9.315 -21.090 1.00 98.00 106 MET A O 1
ATOM 850 N N . ARG A 1 107 ? 1.024 -10.065 -19.492 1.00 97.31 107 ARG A N 1
ATOM 851 C CA . ARG A 1 107 ? -0.196 -9.734 -20.240 1.00 97.31 107 ARG A CA 1
ATOM 852 C C . ARG A 1 107 ? -0.386 -8.222 -20.212 1.00 97.31 107 ARG A C 1
ATOM 854 O O . ARG A 1 107 ? -0.236 -7.594 -19.169 1.00 97.31 107 ARG A O 1
ATOM 861 N N . GLN A 1 108 ? -0.697 -7.626 -21.352 1.00 95.81 108 GLN A N 1
ATOM 862 C CA . GLN A 1 108 ? -1.080 -6.223 -21.363 1.00 95.81 108 GLN A CA 1
ATOM 863 C C . GLN A 1 108 ? -2.512 -6.091 -20.831 1.00 95.81 108 GLN A C 1
ATOM 865 O O . GLN A 1 108 ? -3.374 -6.917 -21.119 1.00 95.81 108 GLN A O 1
ATOM 870 N N . PHE A 1 109 ? -2.767 -5.051 -20.042 1.00 94.12 109 PHE A N 1
ATOM 871 C CA . PHE A 1 109 ? -4.094 -4.723 -19.525 1.00 94.12 109 PHE A CA 1
ATOM 872 C C . PHE A 1 109 ? -4.478 -3.296 -19.916 1.00 94.12 109 PHE A C 1
ATOM 874 O O . PHE A 1 109 ? -3.629 -2.451 -20.208 1.00 94.12 109 PHE A O 1
ATOM 881 N N . SER A 1 110 ? -5.780 -3.018 -19.920 1.00 91.75 110 SER A N 1
ATOM 882 C CA . SER A 1 110 ? -6.295 -1.678 -20.198 1.00 91.75 110 SER A CA 1
ATOM 883 C C . SER A 1 110 ? -5.909 -0.706 -19.086 1.00 91.75 110 SER A C 1
ATOM 885 O O . SER A 1 110 ? -6.121 -0.992 -17.911 1.00 91.75 110 SER A O 1
ATOM 887 N N . HIS A 1 111 ? -5.455 0.501 -19.434 1.00 86.75 111 HIS A N 1
ATOM 888 C CA . HIS A 1 111 ? -5.197 1.557 -18.445 1.00 86.75 111 HIS A CA 1
ATOM 889 C C . HIS A 1 111 ? -6.423 1.916 -17.594 1.00 86.75 111 HIS A C 1
ATOM 891 O O . HIS A 1 111 ? -6.245 2.438 -16.491 1.00 86.75 111 HIS A O 1
ATOM 897 N N . ARG A 1 112 ? -7.641 1.637 -18.089 1.00 92.00 112 ARG A N 1
ATOM 898 C CA . ARG A 1 112 ? -8.896 1.812 -17.342 1.00 92.00 112 ARG A CA 1
ATOM 899 C C . ARG A 1 112 ? -9.046 0.832 -16.184 1.00 92.00 112 ARG A C 1
ATOM 901 O O . ARG A 1 112 ? -9.778 1.145 -15.264 1.00 92.00 112 ARG A O 1
ATOM 908 N N . ALA A 1 113 ? -8.347 -0.303 -16.215 1.00 94.75 113 ALA A N 1
ATOM 909 C CA . ALA A 1 113 ? -8.404 -1.292 -15.146 1.00 94.75 113 ALA A CA 1
ATOM 910 C C . ALA A 1 113 ? -7.710 -0.817 -13.862 1.00 94.75 113 ALA A C 1
ATOM 912 O O . ALA A 1 113 ? -7.933 -1.403 -12.813 1.00 94.75 113 ALA A O 1
ATOM 913 N N . ARG A 1 114 ? -6.856 0.216 -13.907 1.00 96.31 114 ARG A N 1
ATOM 914 C CA . ARG A 1 114 ? -6.188 0.708 -12.693 1.00 96.31 114 ARG A CA 1
ATOM 915 C C . ARG A 1 114 ? -7.174 1.393 -11.756 1.00 96.31 114 ARG A C 1
ATOM 917 O O . ARG A 1 114 ? -7.987 2.208 -12.192 1.00 96.31 114 ARG A O 1
ATOM 924 N N . LEU A 1 115 ? -7.042 1.133 -10.460 1.00 97.19 115 LEU A N 1
ATOM 925 C CA . LEU A 1 115 ? -7.973 1.618 -9.445 1.00 97.19 115 LEU A CA 1
ATOM 926 C C . LEU A 1 115 ? -7.995 3.144 -9.325 1.00 97.19 115 LEU A C 1
ATOM 928 O O . LEU A 1 115 ? -9.042 3.708 -9.020 1.00 97.19 115 LEU A O 1
ATOM 932 N N . ASP A 1 116 ? -6.890 3.836 -9.623 1.00 95.62 116 ASP A N 1
ATOM 933 C CA . ASP A 1 116 ? -6.882 5.303 -9.706 1.00 95.62 116 ASP A CA 1
ATOM 934 C C . ASP A 1 116 ? -7.823 5.822 -10.808 1.00 95.62 116 ASP A C 1
ATOM 936 O O . ASP A 1 116 ? -8.425 6.888 -10.658 1.00 95.62 116 ASP A O 1
ATOM 940 N N . ARG A 1 117 ? -7.994 5.055 -11.893 1.00 95.00 117 ARG A N 1
ATOM 941 C CA . ARG A 1 117 ? -8.878 5.385 -13.020 1.00 95.00 117 ARG A CA 1
ATOM 942 C C . ARG A 1 117 ? -10.315 4.994 -12.770 1.00 95.00 117 ARG A C 1
ATOM 944 O O . ARG A 1 117 ? -11.179 5.827 -13.031 1.00 95.00 117 ARG A O 1
ATOM 951 N N . CYS A 1 118 ? -10.558 3.821 -12.192 1.00 95.94 118 CYS A N 1
ATOM 952 C CA . CYS A 1 118 ? -11.894 3.447 -11.731 1.00 95.94 118 CYS A CA 1
ATOM 953 C C . CYS A 1 118 ? -12.422 4.496 -10.736 1.00 95.94 118 CYS A C 1
ATOM 955 O O . CYS A 1 118 ? -13.546 4.978 -10.865 1.00 95.94 118 CYS A O 1
ATOM 957 N N . LEU A 1 119 ? -11.577 4.947 -9.797 1.00 96.25 119 LEU A N 1
ATOM 958 C CA . LEU A 1 119 ? -11.943 5.989 -8.836 1.00 96.25 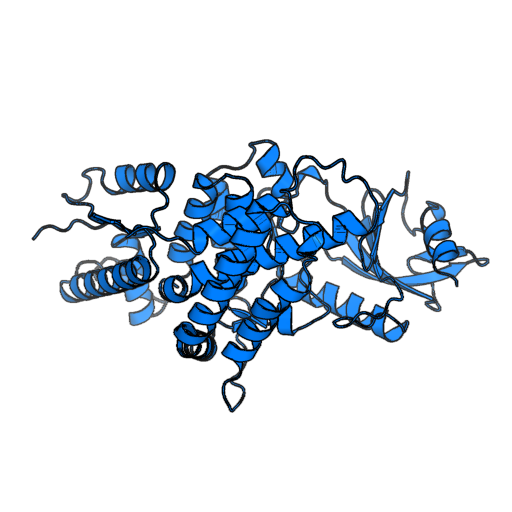119 LEU A CA 1
ATOM 959 C C . LEU A 1 119 ? -12.288 7.316 -9.521 1.00 96.25 119 LEU A C 1
ATOM 961 O O . LEU A 1 119 ? -13.310 7.921 -9.201 1.00 96.25 119 LEU A O 1
ATOM 965 N N . ALA A 1 120 ? -11.443 7.773 -10.452 1.00 94.44 120 ALA A N 1
ATOM 966 C CA . ALA A 1 120 ? -11.658 9.024 -11.179 1.00 94.44 120 ALA A CA 1
ATOM 967 C C . ALA A 1 120 ? -12.908 8.982 -12.076 1.00 94.44 120 ALA A C 1
ATOM 969 O O . ALA A 1 120 ? -13.542 10.013 -12.288 1.00 94.44 120 ALA A O 1
ATOM 970 N N . ALA A 1 121 ? -13.271 7.799 -12.575 1.00 94.56 121 ALA A N 1
ATOM 971 C CA . ALA A 1 121 ? -14.485 7.568 -13.351 1.00 94.56 121 ALA A CA 1
ATOM 972 C C . ALA A 1 121 ? -15.752 7.420 -12.483 1.00 94.56 121 ALA A C 1
ATOM 974 O O . ALA A 1 121 ? -16.851 7.358 -13.029 1.00 94.56 121 ALA A O 1
ATOM 975 N N . GLY A 1 122 ? -15.625 7.385 -11.150 1.00 95.00 122 GLY A N 1
ATOM 976 C CA . GLY A 1 122 ? -16.752 7.146 -10.244 1.00 95.00 122 GLY A CA 1
ATOM 977 C C . GLY A 1 122 ? -17.259 5.700 -10.263 1.00 95.00 122 GLY A C 1
ATOM 978 O O . GLY A 1 122 ? -18.389 5.451 -9.863 1.00 95.00 122 GLY A O 1
ATOM 979 N N . GLU A 1 123 ? -16.428 4.760 -10.716 1.00 95.00 123 GLU A N 1
ATOM 980 C CA . GLU A 1 123 ? -16.750 3.337 -10.892 1.00 95.00 123 GLU A CA 1
ATOM 981 C C . GLU A 1 123 ? -16.443 2.501 -9.632 1.00 95.00 123 GLU A C 1
ATOM 983 O O . GLU A 1 123 ? -16.465 1.280 -9.705 1.00 95.00 123 GLU A O 1
ATOM 988 N N . LEU A 1 124 ? -16.121 3.140 -8.497 1.00 96.06 124 LEU A N 1
ATOM 989 C CA . LEU A 1 124 ? -15.835 2.463 -7.227 1.00 96.06 124 LEU A CA 1
ATOM 990 C C . LEU A 1 124 ? -16.819 2.870 -6.133 1.00 96.06 124 LEU A C 1
ATOM 992 O O . LEU A 1 124 ? -16.980 4.065 -5.833 1.00 96.06 124 LEU A O 1
ATOM 996 N N . ASP A 1 125 ? -17.389 1.863 -5.483 1.00 93.75 125 ASP A N 1
ATOM 997 C CA . ASP A 1 125 ? -18.288 2.000 -4.346 1.00 93.75 125 ASP A CA 1
ATOM 998 C C . ASP A 1 125 ? -17.764 1.302 -3.072 1.00 93.75 125 ASP A C 1
ATOM 1000 O O . ASP A 1 125 ? -16.588 0.961 -2.943 1.00 93.75 125 ASP A O 1
ATOM 1004 N N . ARG A 1 126 ? -18.628 1.168 -2.061 1.00 92.12 126 ARG A N 1
ATOM 1005 C CA . ARG A 1 126 ? -18.288 0.515 -0.786 1.00 92.12 126 ARG A CA 1
ATOM 1006 C C . ARG A 1 126 ? -18.129 -0.993 -0.913 1.00 92.12 126 ARG A C 1
ATOM 1008 O O . ARG A 1 126 ? -17.273 -1.559 -0.244 1.00 92.12 126 ARG A O 1
ATOM 1015 N N . ALA A 1 127 ? -18.961 -1.637 -1.727 1.00 93.62 127 ALA A N 1
ATOM 1016 C CA . ALA A 1 127 ? -18.898 -3.077 -1.926 1.00 93.62 127 ALA A CA 1
ATOM 1017 C C . ALA A 1 127 ? -17.571 -3.459 -2.593 1.00 93.62 127 ALA A C 1
ATOM 1019 O O . ALA A 1 127 ? -16.960 -4.455 -2.207 1.00 93.62 127 ALA A O 1
ATOM 1020 N N . ASP A 1 128 ? -17.083 -2.617 -3.506 1.00 96.38 128 ASP A N 1
ATOM 1021 C CA . ASP A 1 128 ? -15.741 -2.734 -4.077 1.00 96.38 128 ASP A CA 1
ATOM 1022 C C . ASP A 1 128 ? -14.648 -2.644 -3.003 1.00 96.38 128 ASP A C 1
ATOM 1024 O O . ASP A 1 128 ? -13.713 -3.444 -2.995 1.00 96.38 128 ASP A O 1
ATOM 1028 N N . MET A 1 129 ? -14.765 -1.705 -2.056 1.00 95.94 129 MET A N 1
ATOM 1029 C CA . MET A 1 129 ? -13.800 -1.585 -0.953 1.00 95.94 129 MET A CA 1
ATOM 1030 C C . MET A 1 129 ? -13.827 -2.791 -0.015 1.00 95.94 129 MET A C 1
ATOM 1032 O O . MET A 1 129 ? -12.761 -3.217 0.426 1.00 95.94 129 MET A O 1
ATOM 1036 N N . GLY A 1 130 ? -15.001 -3.371 0.240 1.00 95.75 130 GLY A N 1
ATOM 1037 C CA . GLY A 1 130 ? -15.124 -4.610 1.007 1.00 95.75 130 GLY A CA 1
ATOM 1038 C C . GLY A 1 130 ? -14.448 -5.792 0.307 1.00 95.75 130 GLY A C 1
ATOM 1039 O O . GLY A 1 130 ? -13.683 -6.529 0.925 1.00 95.75 130 GLY A O 1
ATOM 1040 N N . GLN A 1 131 ? -14.640 -5.943 -1.006 1.00 97.12 131 GLN A N 1
ATOM 1041 C CA . GLN A 1 131 ? -13.964 -6.985 -1.792 1.00 97.12 131 GLN A CA 1
ATOM 1042 C C . GLN A 1 131 ? -12.442 -6.786 -1.838 1.00 97.12 131 GLN A C 1
ATOM 1044 O O . GLN A 1 131 ? -11.683 -7.746 -1.686 1.00 97.12 131 GLN A O 1
ATOM 1049 N N . LEU A 1 132 ? -11.984 -5.541 -2.004 1.00 98.06 132 LEU A N 1
ATOM 1050 C CA . LEU A 1 132 ? -10.566 -5.203 -1.932 1.00 98.06 132 LEU A CA 1
ATOM 1051 C C . LEU A 1 132 ? -9.993 -5.516 -0.542 1.00 98.06 132 LEU A C 1
ATOM 1053 O O . LEU A 1 132 ? -8.912 -6.093 -0.448 1.00 98.06 132 LEU A O 1
ATOM 1057 N N . ALA A 1 133 ? -10.710 -5.177 0.532 1.00 98.00 133 ALA A N 1
ATOM 1058 C CA . ALA A 1 133 ? -10.294 -5.460 1.902 1.00 98.00 133 ALA A CA 1
ATOM 1059 C C . ALA A 1 133 ? -10.084 -6.958 2.143 1.00 98.00 133 ALA A C 1
ATOM 1061 O O . ALA A 1 133 ? -9.037 -7.339 2.669 1.00 98.00 133 ALA A O 1
ATOM 1062 N N . VAL A 1 134 ? -11.036 -7.793 1.709 1.00 96.75 134 VAL A N 1
ATOM 1063 C CA . VAL A 1 134 ? -10.940 -9.259 1.781 1.00 96.75 134 VAL A CA 1
ATOM 1064 C C . VAL A 1 134 ? -9.712 -9.748 1.017 1.00 96.75 134 VAL A C 1
ATOM 1066 O O . VAL A 1 134 ? -8.871 -10.437 1.588 1.00 96.75 134 VAL A O 1
ATOM 1069 N N . SER A 1 135 ? -9.547 -9.323 -0.240 1.00 96.50 135 SER A N 1
ATOM 1070 C CA . SER A 1 135 ? -8.409 -9.732 -1.072 1.00 96.50 135 SER A CA 1
ATOM 1071 C C . SER A 1 135 ? -7.056 -9.370 -0.440 1.00 96.50 135 SER A C 1
ATOM 1073 O O . SER A 1 135 ? -6.130 -10.184 -0.425 1.00 96.50 135 SER A O 1
ATOM 1075 N N . LEU A 1 136 ? -6.937 -8.171 0.140 1.00 97.88 136 LEU A N 1
ATOM 1076 C CA . LEU A 1 136 ? -5.712 -7.729 0.808 1.00 97.88 136 LEU A CA 1
ATOM 1077 C C . LEU A 1 136 ? -5.481 -8.439 2.147 1.00 97.88 136 LEU A C 1
ATOM 1079 O O . LEU A 1 136 ? -4.338 -8.749 2.481 1.00 97.88 136 LEU A O 1
ATOM 1083 N N . ALA A 1 137 ? -6.538 -8.722 2.911 1.00 97.25 137 ALA A N 1
ATOM 1084 C CA . ALA A 1 137 ? -6.446 -9.502 4.142 1.00 97.25 137 ALA A CA 1
ATOM 1085 C C . ALA A 1 137 ? -5.971 -10.937 3.858 1.00 97.25 137 ALA A C 1
ATOM 1087 O O . ALA A 1 137 ? -5.053 -11.421 4.524 1.00 97.25 137 ALA A O 1
ATOM 1088 N N . GLU A 1 138 ? -6.525 -11.586 2.830 1.00 95.44 138 GLU A N 1
ATOM 1089 C CA . GLU A 1 138 ? -6.103 -12.912 2.365 1.00 95.44 138 GLU A CA 1
ATOM 1090 C C . GLU A 1 138 ? -4.651 -12.909 1.882 1.00 95.44 138 GLU A C 1
ATOM 1092 O O . GLU A 1 138 ? -3.864 -13.772 2.282 1.00 95.44 138 GLU A O 1
ATOM 1097 N N . PHE A 1 139 ? -4.267 -11.909 1.080 1.00 95.62 139 PHE A N 1
ATOM 1098 C CA . PHE A 1 139 ? -2.886 -11.731 0.639 1.00 95.62 139 PHE A CA 1
ATOM 1099 C C . PHE A 1 139 ? -1.935 -11.607 1.832 1.00 95.62 139 PHE A C 1
ATOM 1101 O O . PHE A 1 139 ? -0.985 -12.382 1.940 1.00 95.62 139 PHE A O 1
ATOM 1108 N N . HIS A 1 140 ? -2.205 -10.691 2.765 1.00 96.62 140 HIS A N 1
ATOM 1109 C CA . HIS A 1 140 ? -1.372 -10.507 3.950 1.00 96.62 140 HIS A CA 1
ATOM 1110 C C . HIS A 1 140 ? -1.268 -11.788 4.777 1.00 96.62 140 HIS A C 1
ATOM 1112 O O . HIS A 1 140 ? -0.158 -12.169 5.153 1.00 96.62 140 HIS A O 1
ATOM 1118 N N . ALA A 1 141 ? -2.389 -12.477 5.017 1.00 93.69 141 ALA A N 1
ATOM 1119 C CA . ALA A 1 141 ? -2.436 -13.719 5.781 1.00 93.69 141 ALA A CA 1
ATOM 1120 C C . ALA A 1 141 ? -1.645 -14.860 5.117 1.00 93.69 141 ALA A C 1
ATOM 1122 O O . ALA A 1 141 ? -1.016 -15.648 5.828 1.00 93.69 141 ALA A O 1
ATOM 1123 N N . GLY A 1 142 ? -1.641 -14.921 3.781 1.00 91.75 142 GLY A N 1
ATOM 1124 C CA . GLY A 1 142 ? -0.952 -15.942 2.989 1.00 91.75 142 GLY A CA 1
ATOM 1125 C C . GLY A 1 142 ? 0.564 -15.756 2.855 1.00 91.75 142 GLY A C 1
ATOM 1126 O O . GLY A 1 142 ? 1.262 -16.705 2.496 1.00 91.75 142 GLY A O 1
ATOM 1127 N N . ILE A 1 143 ? 1.104 -14.568 3.151 1.00 88.81 143 ILE A N 1
ATOM 1128 C CA . ILE A 1 143 ? 2.554 -14.325 3.107 1.00 88.81 143 ILE A CA 1
ATOM 1129 C C . ILE A 1 143 ? 3.218 -14.877 4.380 1.00 88.81 143 ILE A C 1
ATOM 1131 O O . ILE A 1 143 ? 2.775 -14.542 5.482 1.00 88.81 143 ILE A O 1
ATOM 1135 N N . PRO A 1 144 ? 4.314 -15.653 4.273 1.00 81.62 144 PRO A N 1
ATOM 1136 C CA . PRO A 1 144 ? 5.094 -16.064 5.436 1.00 81.62 144 PRO A CA 1
ATOM 1137 C C . PRO A 1 144 ? 5.596 -14.860 6.242 1.00 81.62 144 PRO A C 1
ATOM 1139 O O . PRO A 1 144 ? 6.088 -13.877 5.682 1.00 81.62 144 PRO A O 1
ATOM 1142 N N . PHE A 1 145 ? 5.500 -14.944 7.567 1.00 78.75 145 PHE A N 1
ATOM 1143 C CA . PHE A 1 145 ? 6.092 -13.934 8.439 1.00 78.75 145 PHE A CA 1
ATOM 1144 C C . PHE A 1 145 ? 7.618 -14.056 8.450 1.00 78.75 145 PHE A C 1
ATOM 1146 O O . PHE A 1 145 ? 8.186 -15.122 8.201 1.00 78.75 145 PHE A O 1
ATOM 1153 N N . ARG A 1 146 ? 8.297 -12.942 8.731 1.00 71.94 146 ARG A N 1
ATOM 1154 C CA . ARG A 1 146 ? 9.755 -12.926 8.853 1.00 71.94 146 ARG A CA 1
ATOM 1155 C C . ARG A 1 146 ? 10.171 -13.670 10.122 1.00 71.94 146 ARG A C 1
ATOM 1157 O O . ARG A 1 146 ? 9.781 -13.269 11.215 1.00 71.94 146 ARG A O 1
ATOM 1164 N N . GLU A 1 147 ? 10.993 -14.712 9.996 1.00 68.31 147 GLU A N 1
ATOM 1165 C CA . GLU A 1 147 ? 11.583 -15.361 11.172 1.00 68.31 147 GLU A CA 1
ATOM 1166 C C . GLU A 1 147 ? 12.376 -14.351 12.013 1.00 68.31 147 GLU A C 1
ATOM 1168 O O . GLU A 1 147 ? 13.062 -13.463 11.489 1.00 68.31 147 GLU A O 1
ATOM 1173 N N . ARG A 1 148 ? 12.267 -14.495 13.338 1.00 64.50 148 ARG A N 1
ATOM 1174 C CA . ARG A 1 148 ? 12.846 -13.578 14.321 1.00 64.50 148 ARG A CA 1
ATOM 1175 C C . ARG A 1 148 ? 14.341 -13.388 14.072 1.00 64.50 148 ARG A C 1
ATOM 1177 O O . ARG A 1 148 ? 15.130 -14.314 14.246 1.00 64.50 148 ARG A O 1
ATOM 1184 N N . GLN A 1 149 ? 14.754 -12.163 13.760 1.00 58.25 149 GLN A N 1
ATOM 1185 C CA . GLN A 1 149 ? 16.169 -11.807 13.817 1.00 58.25 149 GLN A CA 1
ATOM 1186 C C . GLN A 1 149 ? 16.538 -11.425 15.250 1.00 58.25 149 GLN A C 1
ATOM 1188 O O . GLN A 1 149 ? 15.825 -10.662 15.901 1.00 58.25 149 GLN A O 1
ATOM 1193 N N . GLN A 1 150 ? 17.642 -11.973 15.765 1.00 53.00 150 GLN A N 1
ATOM 1194 C CA . GLN A 1 150 ? 18.125 -11.611 17.096 1.00 53.00 150 GLN A CA 1
ATOM 1195 C C . GLN A 1 150 ? 18.440 -10.107 17.149 1.00 53.00 150 GLN A C 1
ATOM 1197 O O . GLN A 1 150 ? 19.195 -9.596 16.322 1.00 53.00 150 GLN A O 1
ATOM 1202 N N . GLY A 1 151 ? 17.875 -9.415 18.143 1.00 60.22 151 GLY A N 1
ATOM 1203 C CA . GLY A 1 151 ? 18.276 -8.055 18.505 1.00 60.22 151 GLY A CA 1
ATOM 1204 C C . GLY A 1 151 ? 17.399 -6.896 18.023 1.00 60.22 151 GLY A C 1
ATOM 1205 O O . GLY A 1 151 ? 17.926 -5.793 18.041 1.00 60.22 151 GLY A O 1
ATOM 1206 N N . GLY A 1 152 ? 16.137 -7.119 17.617 1.00 64.69 152 GLY A N 1
ATOM 1207 C CA . GLY A 1 152 ? 15.101 -6.073 17.445 1.00 64.69 152 GLY A CA 1
ATOM 1208 C C . GLY A 1 152 ? 15.523 -4.881 16.575 1.00 64.69 152 GLY A C 1
ATOM 1209 O O . GLY A 1 152 ? 16.190 -3.954 17.033 1.00 64.69 152 GLY A O 1
ATOM 1210 N N . GLN A 1 153 ? 15.197 -4.920 15.283 1.00 83.12 153 GLN A N 1
ATOM 1211 C CA . GLN A 1 153 ? 15.625 -3.888 14.327 1.00 83.12 153 GLN A CA 1
ATOM 1212 C C . GLN A 1 153 ? 14.463 -3.288 13.534 1.00 83.12 153 GLN A C 1
ATOM 1214 O O . GLN A 1 153 ? 14.712 -2.504 12.610 1.00 83.12 153 GLN A O 1
ATOM 1219 N N . GLU A 1 154 ? 13.219 -3.643 13.858 1.00 88.62 154 GLU A N 1
ATOM 1220 C CA . GLU A 1 154 ? 12.066 -3.212 13.071 1.00 88.62 154 GLU A CA 1
ATOM 1221 C C . GLU A 1 154 ? 11.853 -1.707 13.194 1.00 88.62 154 GLU A C 1
ATOM 1223 O O . GLU A 1 154 ? 11.722 -1.014 12.181 1.00 88.62 154 GLU A O 1
ATOM 1228 N N . ALA A 1 155 ? 11.955 -1.159 14.406 1.00 89.19 155 ALA A N 1
ATOM 1229 C CA . ALA A 1 155 ? 11.822 0.274 14.619 1.00 89.19 155 ALA A CA 1
ATOM 1230 C C . ALA A 1 155 ? 12.827 1.053 13.760 1.00 89.19 155 ALA A C 1
ATOM 1232 O O . ALA A 1 155 ? 12.471 2.017 13.088 1.00 89.19 155 ALA A O 1
ATOM 1233 N N . ARG A 1 156 ? 14.080 0.595 13.665 1.00 89.38 156 ARG A N 1
ATOM 1234 C CA . ARG A 1 156 ? 15.089 1.234 12.800 1.00 89.38 156 ARG A CA 1
ATOM 1235 C C . ARG A 1 156 ? 14.746 1.126 11.313 1.00 89.38 156 ARG A C 1
ATOM 1237 O O . ARG A 1 156 ? 15.027 2.072 10.569 1.00 89.38 156 ARG A O 1
ATOM 1244 N N . CYS A 1 157 ? 14.165 0.005 10.884 1.00 88.62 157 CYS A N 1
ATOM 1245 C CA . CYS A 1 157 ? 13.736 -0.217 9.501 1.00 88.62 157 CYS A CA 1
ATOM 1246 C C . CYS A 1 157 ? 12.581 0.708 9.097 1.00 88.62 157 CYS A C 1
ATOM 1248 O O . CYS A 1 157 ? 12.525 1.112 7.940 1.00 88.62 157 CYS A O 1
ATOM 1250 N N . VAL A 1 158 ? 11.739 1.121 10.046 1.00 91.94 158 VAL A N 1
ATOM 1251 C CA . VAL A 1 158 ? 10.629 2.060 9.822 1.00 91.94 158 VAL A CA 1
ATOM 1252 C C . VAL A 1 158 ? 11.062 3.525 9.984 1.00 91.94 158 VAL A C 1
ATOM 1254 O O . VAL A 1 158 ? 10.802 4.364 9.118 1.00 91.94 158 VAL A O 1
ATOM 1257 N N . VAL A 1 159 ? 11.765 3.845 11.073 1.00 92.56 159 VAL A N 1
ATOM 1258 C CA . VAL A 1 159 ? 12.126 5.219 11.459 1.00 92.56 159 VAL A CA 1
ATOM 1259 C C . VAL A 1 159 ? 13.083 5.854 10.453 1.00 92.56 159 VAL A C 1
ATOM 1261 O O . VAL A 1 159 ? 12.917 7.019 10.084 1.00 92.56 159 VAL A O 1
ATOM 1264 N N . ARG A 1 160 ? 14.099 5.114 9.986 1.00 91.38 160 ARG A N 1
ATOM 1265 C CA . ARG A 1 160 ? 15.123 5.688 9.102 1.00 91.38 160 ARG A CA 1
ATOM 1266 C C . ARG A 1 160 ? 14.544 6.127 7.748 1.00 91.38 160 ARG A C 1
ATOM 1268 O O . ARG A 1 160 ? 14.808 7.267 7.367 1.00 91.38 160 ARG A O 1
ATOM 1275 N N . PRO A 1 161 ? 13.766 5.301 7.021 1.00 91.06 161 PRO A N 1
ATOM 1276 C CA . PRO A 1 161 ? 13.079 5.750 5.810 1.00 91.06 161 PRO A CA 1
ATOM 1277 C C . PRO A 1 161 ? 12.109 6.909 6.062 1.00 91.06 161 PRO A C 1
ATOM 1279 O O . PRO A 1 161 ? 12.146 7.887 5.319 1.00 91.06 161 PRO A O 1
ATOM 1282 N N . ALA A 1 162 ? 11.317 6.856 7.140 1.00 93.38 162 ALA A N 1
ATOM 1283 C CA . ALA A 1 162 ? 10.357 7.912 7.462 1.00 93.38 162 ALA A CA 1
ATOM 1284 C C . ALA A 1 162 ? 11.018 9.287 7.631 1.00 93.38 162 ALA A C 1
ATOM 1286 O O . ALA A 1 162 ? 10.552 10.271 7.060 1.00 93.38 162 ALA A O 1
ATOM 1287 N N . LEU A 1 163 ? 12.146 9.351 8.343 1.00 92.88 163 LEU A N 1
ATOM 1288 C CA . LEU A 1 163 ? 12.896 10.597 8.527 1.00 92.88 163 LEU A CA 1
ATOM 1289 C C . LEU A 1 163 ? 13.692 11.015 7.282 1.00 92.88 163 LEU A C 1
ATOM 1291 O O . LEU A 1 163 ? 13.947 12.203 7.086 1.00 92.88 163 LEU A O 1
ATOM 1295 N N . ASN A 1 164 ? 14.087 10.072 6.424 1.00 90.81 164 ASN A N 1
ATOM 1296 C CA . ASN A 1 164 ? 14.798 10.402 5.189 1.00 90.81 164 ASN A CA 1
ATOM 1297 C C . ASN A 1 164 ? 13.909 11.129 4.172 1.00 90.81 164 ASN A C 1
ATOM 1299 O O . ASN A 1 164 ? 14.440 11.936 3.411 1.00 90.81 164 ASN A O 1
ATOM 1303 N N . ASN A 1 165 ? 12.586 10.919 4.183 1.00 89.12 165 ASN A N 1
ATOM 1304 C CA . ASN A 1 165 ? 11.656 11.590 3.264 1.00 89.12 165 ASN A CA 1
ATOM 1305 C C . ASN A 1 165 ? 11.830 13.119 3.250 1.00 89.12 165 ASN A C 1
ATOM 1307 O O . ASN A 1 165 ? 11.849 13.729 2.183 1.00 89.12 165 ASN A O 1
ATOM 1311 N N . PHE A 1 166 ? 12.043 13.740 4.413 1.00 89.69 166 PHE A N 1
ATOM 1312 C CA . PHE A 1 166 ? 12.201 15.196 4.532 1.00 89.69 166 PHE A CA 1
ATOM 1313 C C . PHE A 1 166 ? 13.477 15.724 3.869 1.00 89.69 166 PHE A C 1
ATOM 1315 O O . PHE A 1 166 ? 13.518 16.869 3.434 1.00 89.69 166 PHE A O 1
ATOM 1322 N N . ARG A 1 167 ? 14.512 14.885 3.729 1.00 87.00 167 ARG A N 1
ATOM 1323 C CA . ARG A 1 167 ? 15.778 15.261 3.076 1.00 87.00 167 ARG A CA 1
ATOM 1324 C C . ARG A 1 167 ? 15.672 15.292 1.553 1.00 87.00 167 ARG A C 1
ATOM 1326 O O . ARG A 1 167 ? 16.541 15.867 0.905 1.00 87.00 167 ARG A O 1
ATOM 1333 N N . HIS A 1 168 ? 14.655 14.640 0.992 1.00 82.56 168 HIS A N 1
ATOM 1334 C CA . HIS A 1 168 ? 14.454 14.511 -0.451 1.00 82.56 168 HIS A CA 1
ATOM 1335 C C . HIS A 1 168 ? 13.501 15.564 -1.031 1.00 82.56 168 HIS A C 1
ATOM 1337 O O . HIS A 1 168 ? 13.311 15.598 -2.243 1.00 82.56 168 HIS A O 1
ATOM 1343 N N . LEU A 1 169 ? 12.916 16.425 -0.193 1.00 82.19 169 LEU A N 1
ATOM 1344 C CA . LEU A 1 169 ? 12.119 17.565 -0.635 1.00 82.19 169 LEU A CA 1
ATOM 1345 C C . LEU A 1 169 ? 12.970 18.836 -0.585 1.00 82.19 169 LEU A C 1
ATOM 1347 O O . LEU A 1 169 ? 13.407 19.249 0.488 1.00 82.19 169 LEU A O 1
ATOM 1351 N N . ASP A 1 170 ? 13.173 19.486 -1.733 1.00 78.00 170 ASP A N 1
ATOM 1352 C CA . ASP A 1 170 ? 13.756 20.829 -1.765 1.00 78.00 170 ASP A CA 1
ATOM 1353 C C . ASP A 1 170 ? 12.723 21.839 -1.252 1.00 78.00 170 ASP A C 1
ATOM 1355 O O . ASP A 1 170 ? 11.902 22.378 -2.000 1.00 78.00 170 ASP A O 1
ATOM 1359 N N . ALA A 1 171 ? 12.772 22.100 0.056 1.00 70.38 171 ALA A N 1
ATOM 1360 C CA . ALA A 1 171 ? 11.902 23.065 0.708 1.00 70.38 171 ALA A CA 1
ATOM 1361 C C . ALA A 1 171 ? 11.962 24.442 0.027 1.00 70.38 171 ALA A C 1
ATOM 1363 O O . ALA A 1 171 ? 10.953 25.137 -0.006 1.00 70.38 171 ALA A O 1
ATOM 1364 N N . GLY A 1 172 ? 13.108 24.838 -0.547 1.00 70.06 172 GLY A N 1
ATOM 1365 C CA . GLY A 1 172 ? 13.307 26.108 -1.252 1.00 70.06 172 GLY A CA 1
ATOM 1366 C C . GLY A 1 172 ? 12.339 26.341 -2.411 1.00 70.06 172 GLY A C 1
ATOM 1367 O O . GLY A 1 172 ? 11.989 27.488 -2.672 1.00 70.06 172 GLY A O 1
ATOM 1368 N N . ARG A 1 173 ? 11.852 25.268 -3.041 1.00 77.44 173 ARG A N 1
ATOM 1369 C CA . ARG A 1 173 ? 10.958 25.310 -4.211 1.00 77.44 173 ARG A CA 1
ATOM 1370 C C . ARG A 1 173 ? 9.477 25.183 -3.867 1.00 77.44 173 ARG A C 1
ATOM 1372 O O . ARG A 1 173 ? 8.640 25.293 -4.759 1.00 77.44 173 ARG A O 1
ATOM 1379 N N . LEU A 1 174 ? 9.150 24.926 -2.603 1.00 81.38 174 LEU A N 1
ATOM 1380 C CA . LEU A 1 174 ? 7.777 24.737 -2.151 1.00 81.38 174 LEU A CA 1
ATOM 1381 C C . LEU A 1 174 ? 7.168 26.057 -1.649 1.00 81.38 174 LEU A C 1
ATOM 1383 O O . LEU A 1 174 ? 7.892 26.890 -1.092 1.00 81.38 174 LEU A O 1
ATOM 1387 N N . PRO A 1 175 ? 5.839 26.242 -1.788 1.00 86.25 175 PRO A N 1
ATOM 1388 C CA . PRO A 1 175 ? 5.135 27.376 -1.193 1.00 86.25 175 PRO A CA 1
ATOM 1389 C C . PRO A 1 175 ? 5.353 27.464 0.324 1.00 86.25 175 PRO A C 1
ATOM 1391 O O . PRO A 1 175 ? 5.489 26.442 1.001 1.00 86.25 175 PRO A O 1
ATOM 1394 N N . ASP A 1 176 ? 5.306 28.676 0.882 1.00 88.56 176 ASP A N 1
ATOM 1395 C CA . ASP A 1 176 ? 5.581 28.910 2.309 1.00 88.56 176 ASP A CA 1
ATOM 1396 C C . ASP A 1 176 ? 4.666 28.113 3.245 1.00 88.56 176 ASP A C 1
ATOM 1398 O O . ASP A 1 176 ? 5.137 27.546 4.231 1.00 88.56 176 ASP A O 1
ATOM 1402 N N . LYS A 1 177 ? 3.376 27.992 2.903 1.00 91.19 177 LYS A N 1
ATOM 1403 C CA . LYS A 1 177 ? 2.423 27.151 3.644 1.00 91.19 177 LYS A CA 1
ATOM 1404 C C . LYS A 1 177 ? 2.909 25.698 3.723 1.00 91.19 177 LYS A C 1
ATOM 1406 O O . LYS A 1 177 ? 2.970 25.125 4.808 1.00 91.19 177 LYS A O 1
ATOM 1411 N N . THR A 1 178 ? 3.301 25.122 2.587 1.00 91.25 178 THR A N 1
ATOM 1412 C CA . THR A 1 178 ? 3.807 23.746 2.490 1.00 91.25 178 THR A CA 1
ATOM 1413 C C . THR A 1 178 ? 5.094 23.582 3.297 1.00 91.25 178 THR A C 1
ATOM 1415 O O . THR A 1 178 ? 5.257 22.597 4.011 1.00 91.25 178 THR A O 1
ATOM 1418 N N . ARG A 1 179 ? 5.995 24.572 3.257 1.00 89.25 179 ARG A N 1
ATOM 1419 C CA . ARG A 1 179 ? 7.236 24.584 4.047 1.00 89.25 179 ARG A CA 1
ATOM 1420 C C . ARG A 1 179 ? 6.965 24.564 5.556 1.00 89.25 179 ARG A C 1
ATOM 1422 O O . ARG A 1 179 ? 7.605 23.803 6.276 1.00 89.25 179 ARG A O 1
ATOM 1429 N N . GLN A 1 180 ? 6.016 25.371 6.031 1.00 91.31 180 GLN A N 1
ATOM 1430 C CA . GLN A 1 180 ? 5.617 25.390 7.444 1.00 91.31 180 GLN A CA 1
ATOM 1431 C C . GLN A 1 180 ? 5.011 24.048 7.869 1.00 91.31 180 GLN A C 1
ATOM 1433 O O . GLN A 1 180 ? 5.371 23.510 8.915 1.00 91.31 180 GLN A O 1
ATOM 1438 N N . GLN A 1 181 ? 4.151 23.469 7.027 1.00 94.88 181 GLN A N 1
ATOM 1439 C CA . GLN A 1 181 ? 3.581 22.143 7.266 1.00 94.88 181 GLN A CA 1
ATOM 1440 C C . GLN A 1 181 ? 4.665 21.066 7.354 1.00 94.88 181 GLN A C 1
ATOM 1442 O O . GLN A 1 181 ? 4.610 20.240 8.259 1.00 94.88 181 GLN A O 1
ATOM 1447 N N . LEU A 1 182 ? 5.679 21.092 6.482 1.00 94.12 182 LEU A N 1
ATOM 1448 C CA . LEU A 1 182 ? 6.785 20.131 6.534 1.00 94.12 182 LEU A CA 1
ATOM 1449 C C . LEU A 1 182 ? 7.524 20.153 7.873 1.00 94.12 182 LEU A C 1
ATOM 1451 O O . LEU A 1 182 ? 7.812 19.085 8.403 1.00 94.12 182 LEU A O 1
ATOM 1455 N N . ALA A 1 183 ? 7.779 21.332 8.445 1.00 91.69 183 ALA A N 1
ATOM 1456 C CA . ALA A 1 183 ? 8.430 21.438 9.752 1.00 91.69 183 ALA A CA 1
ATOM 1457 C C . ALA A 1 183 ? 7.580 20.809 10.873 1.00 91.69 183 ALA A C 1
ATOM 1459 O O . ALA A 1 183 ? 8.104 20.080 11.718 1.00 91.69 183 ALA A O 1
ATOM 1460 N N . VAL A 1 184 ? 6.262 21.040 10.850 1.00 94.44 184 VAL A N 1
ATOM 1461 C CA . VAL A 1 184 ? 5.313 20.429 11.798 1.00 94.44 184 VAL A CA 1
ATOM 1462 C C . VAL A 1 184 ? 5.295 18.908 11.643 1.00 94.44 184 VAL A C 1
ATOM 1464 O O . VAL A 1 184 ? 5.428 18.185 12.631 1.00 94.44 184 VAL A O 1
ATOM 1467 N N . ILE A 1 185 ? 5.186 18.414 10.407 1.00 96.62 185 ILE A N 1
ATOM 1468 C CA . ILE A 1 185 ? 5.149 16.978 10.111 1.00 96.62 185 ILE A CA 1
ATOM 1469 C C . ILE A 1 185 ? 6.473 16.316 10.503 1.00 96.62 185 ILE A C 1
ATOM 1471 O O . ILE A 1 185 ? 6.455 15.219 11.055 1.00 96.62 185 ILE A O 1
ATOM 1475 N N . GLU A 1 186 ? 7.619 16.954 10.257 1.00 96.06 186 GLU A N 1
ATOM 1476 C CA . GLU A 1 186 ? 8.927 16.414 10.635 1.00 96.06 186 GLU A CA 1
ATOM 1477 C C . GLU A 1 186 ? 9.060 16.286 12.156 1.00 96.06 186 GLU A C 1
ATOM 1479 O O . GLU A 1 186 ? 9.458 15.225 12.646 1.00 96.06 186 GLU A O 1
ATOM 1484 N N . SER A 1 187 ? 8.685 17.327 12.910 1.00 95.81 187 SER A N 1
ATOM 1485 C CA . SER A 1 187 ? 8.682 17.282 14.377 1.00 95.81 187 SER A CA 1
ATOM 1486 C C . SER A 1 187 ? 7.772 16.168 14.889 1.00 95.81 187 SER A C 1
ATOM 1488 O O . SER A 1 187 ? 8.213 15.306 15.648 1.00 95.81 187 SER A O 1
ATOM 1490 N N . TRP A 1 188 ? 6.532 16.124 14.398 1.00 97.00 188 TRP A N 1
ATOM 1491 C CA . TRP A 1 188 ? 5.568 15.091 14.763 1.00 97.00 188 TRP A CA 1
ATOM 1492 C C . TRP A 1 188 ? 6.081 13.687 14.426 1.00 97.00 188 TRP A C 1
ATOM 1494 O O . TRP A 1 188 ? 6.008 12.786 15.255 1.00 97.00 188 TRP A O 1
ATOM 1504 N N . THR A 1 189 ? 6.681 13.500 13.247 1.00 97.25 189 THR A N 1
ATOM 1505 C CA . THR A 1 189 ? 7.242 12.208 12.824 1.00 97.25 189 THR A CA 1
ATOM 1506 C C . THR A 1 189 ? 8.346 11.770 13.779 1.00 97.25 189 THR A C 1
ATOM 1508 O O .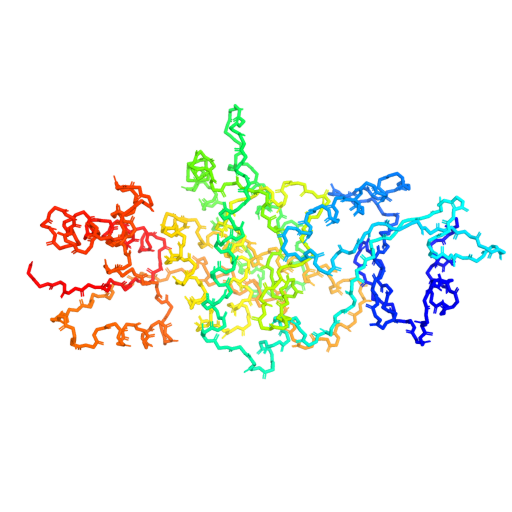 THR A 1 189 ? 8.373 10.614 14.189 1.00 97.25 189 THR A O 1
ATOM 1511 N N . ARG A 1 190 ? 9.239 12.680 14.190 1.00 96.50 190 ARG A N 1
ATOM 1512 C CA . ARG A 1 190 ? 10.294 12.374 15.171 1.00 96.50 190 ARG A CA 1
ATOM 1513 C C . ARG A 1 190 ? 9.720 11.970 16.526 1.00 96.50 190 ARG A C 1
ATOM 1515 O O . ARG A 1 190 ? 10.273 11.065 17.150 1.00 96.50 190 ARG A O 1
ATOM 1522 N N . ASP A 1 191 ? 8.649 12.615 16.975 1.00 96.56 191 ASP A N 1
ATOM 1523 C CA . ASP A 1 191 ? 7.994 12.306 18.248 1.00 96.56 191 ASP A CA 1
ATOM 1524 C C . ASP A 1 191 ? 7.288 10.946 18.196 1.00 96.56 191 ASP A C 1
ATOM 1526 O O . ASP A 1 191 ? 7.496 10.113 19.080 1.00 96.56 191 ASP A O 1
ATOM 1530 N N . GLN A 1 192 ? 6.543 10.672 17.120 1.00 96.31 192 GLN A N 1
ATOM 1531 C CA . GLN A 1 192 ? 5.897 9.376 16.896 1.00 96.31 192 GLN A CA 1
ATOM 1532 C C . GLN A 1 192 ? 6.916 8.243 16.777 1.00 96.31 192 GLN A C 1
ATOM 1534 O O . GLN A 1 192 ? 6.741 7.205 17.402 1.00 96.31 192 GLN A O 1
ATOM 1539 N N . CYS A 1 193 ? 8.019 8.448 16.052 1.00 94.81 193 CYS A N 1
ATOM 1540 C CA . CYS A 1 193 ? 9.100 7.468 15.959 1.00 94.81 193 CYS A CA 1
ATOM 1541 C C . CYS A 1 193 ? 9.640 7.062 17.341 1.00 94.81 193 CYS A C 1
ATOM 1543 O O . CYS A 1 193 ? 9.922 5.887 17.550 1.00 94.81 193 CYS A O 1
ATOM 1545 N N . ARG A 1 194 ? 9.756 8.009 18.288 1.00 94.44 194 ARG A N 1
ATOM 1546 C CA . ARG A 1 194 ? 10.174 7.710 19.670 1.00 94.44 19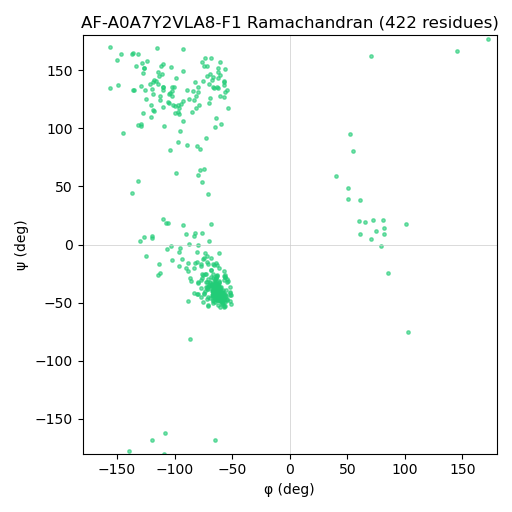4 ARG A CA 1
ATOM 1547 C C . ARG A 1 194 ? 9.069 7.024 20.475 1.00 94.44 194 ARG A C 1
ATOM 1549 O O . ARG A 1 194 ? 9.349 6.091 21.214 1.00 94.44 194 ARG A O 1
ATOM 1556 N N . GLY A 1 195 ? 7.821 7.474 20.340 1.00 95.38 195 GLY A N 1
ATOM 1557 C CA . GLY A 1 195 ? 6.686 6.922 21.088 1.00 95.38 195 GLY A CA 1
ATOM 1558 C C . GLY A 1 195 ? 6.229 5.533 20.626 1.00 95.38 195 GLY A C 1
ATOM 1559 O O . GLY A 1 195 ? 5.655 4.787 21.416 1.00 95.38 195 GLY A O 1
ATOM 1560 N N . LEU A 1 196 ? 6.480 5.177 19.363 1.00 96.12 196 LEU A N 1
ATOM 1561 C CA . LEU A 1 196 ? 6.010 3.936 18.737 1.00 96.12 196 LEU A CA 1
ATOM 1562 C C . LEU A 1 196 ? 7.094 2.860 18.602 1.00 96.12 196 LEU A C 1
ATOM 1564 O O . LEU A 1 196 ? 6.781 1.766 18.144 1.00 96.12 196 LEU A O 1
ATOM 1568 N N . GLU A 1 197 ? 8.337 3.125 19.019 1.00 94.31 197 GLU A N 1
ATOM 1569 C CA . GLU A 1 197 ? 9.463 2.184 18.893 1.00 94.31 197 GLU A CA 1
ATOM 1570 C C . GLU A 1 197 ? 9.120 0.790 19.441 1.00 94.31 197 GLU A C 1
ATOM 1572 O O . GLU A 1 197 ? 9.222 -0.198 18.715 1.00 94.31 197 GLU A O 1
ATOM 1577 N N . ALA A 1 198 ? 8.600 0.717 20.670 1.00 94.25 198 ALA A N 1
ATOM 1578 C CA . ALA A 1 198 ? 8.187 -0.547 21.279 1.00 94.25 198 ALA A CA 1
ATOM 1579 C C . ALA A 1 198 ? 7.052 -1.243 20.508 1.00 94.25 198 ALA A C 1
ATOM 1581 O O . ALA A 1 198 ? 7.045 -2.465 20.404 1.00 94.25 198 ALA A O 1
ATOM 1582 N N . ARG A 1 199 ? 6.119 -0.477 19.926 1.00 95.19 199 ARG A N 1
ATOM 1583 C CA . ARG A 1 199 ? 5.008 -1.034 19.140 1.00 95.19 199 ARG A CA 1
ATOM 1584 C C . ARG A 1 199 ? 5.479 -1.609 17.809 1.00 95.19 199 ARG A C 1
ATOM 1586 O O . ARG A 1 199 ? 4.939 -2.617 17.375 1.00 95.19 199 ARG A O 1
ATOM 1593 N N . PHE A 1 200 ? 6.469 -0.999 17.157 1.00 95.25 200 PHE A N 1
ATOM 1594 C CA . PHE A 1 200 ? 7.037 -1.565 15.931 1.00 95.25 200 PHE A CA 1
ATOM 1595 C C . PHE A 1 200 ? 7.709 -2.914 16.198 1.00 95.25 200 PHE A C 1
ATOM 1597 O O . PHE A 1 200 ? 7.494 -3.860 15.443 1.00 95.25 200 PHE A O 1
ATOM 1604 N N . GLU A 1 201 ? 8.465 -3.025 17.293 1.00 93.62 201 GLU A N 1
ATOM 1605 C CA . GLU A 1 201 ? 9.081 -4.299 17.681 1.00 93.62 201 GLU A CA 1
ATOM 1606 C C . GLU A 1 201 ? 8.024 -5.336 18.087 1.00 93.62 201 GLU A C 1
ATOM 1608 O O . GLU A 1 201 ? 8.065 -6.461 17.598 1.00 93.62 201 GLU A O 1
ATOM 1613 N N . GLU A 1 202 ? 7.023 -4.957 18.891 1.00 93.50 202 GLU A N 1
ATOM 1614 C CA . GLU A 1 202 ? 5.917 -5.846 19.278 1.00 93.50 202 GLU A CA 1
ATOM 1615 C C . GLU A 1 202 ? 5.199 -6.420 18.048 1.00 93.50 202 GLU A C 1
ATOM 1617 O O . GLU A 1 202 ? 4.944 -7.623 17.968 1.00 93.50 202 GLU A O 1
ATOM 1622 N N . ARG A 1 203 ? 4.919 -5.582 17.045 1.00 94.50 203 ARG A N 1
ATOM 1623 C CA . ARG A 1 203 ? 4.249 -6.024 15.817 1.00 94.50 203 ARG A CA 1
ATOM 1624 C C . ARG A 1 203 ? 5.119 -6.960 14.981 1.00 94.50 203 ARG A C 1
ATOM 1626 O O . ARG A 1 203 ? 4.604 -7.920 14.403 1.00 94.50 203 ARG A O 1
ATOM 1633 N N . ALA A 1 204 ? 6.432 -6.739 14.950 1.00 92.44 204 ALA A N 1
ATOM 1634 C CA . ALA A 1 204 ? 7.364 -7.687 14.348 1.00 92.44 204 ALA A CA 1
ATOM 1635 C C . ALA A 1 204 ? 7.363 -9.033 15.088 1.00 92.44 204 ALA A C 1
ATOM 1637 O O . ALA A 1 204 ? 7.290 -10.079 14.444 1.00 92.44 204 ALA A O 1
ATOM 1638 N N . GLU A 1 205 ? 7.386 -9.015 16.424 1.00 91.25 205 GLU A N 1
ATOM 1639 C CA . GLU A 1 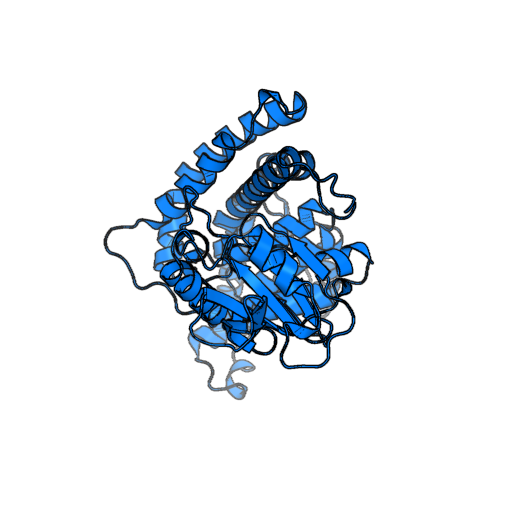205 ? 7.346 -10.220 17.263 1.00 91.25 205 GLU A CA 1
ATOM 1640 C C . GLU A 1 205 ? 6.034 -11.002 17.113 1.00 91.25 205 GLU A C 1
ATOM 1642 O O . GLU A 1 205 ? 6.044 -12.232 17.143 1.00 91.25 205 GLU A O 1
ATOM 1647 N N . GLN A 1 206 ? 4.923 -10.305 16.873 1.00 92.12 206 GLN A N 1
ATOM 1648 C CA . GLN A 1 206 ? 3.605 -10.891 16.603 1.00 92.12 206 GLN A CA 1
ATOM 1649 C C . GLN A 1 206 ? 3.433 -11.382 15.150 1.00 92.12 206 GLN A C 1
ATOM 1651 O O . GLN A 1 206 ? 2.384 -11.920 14.800 1.00 92.12 206 GLN A O 1
ATOM 1656 N N . GLY A 1 207 ? 4.449 -11.235 14.290 1.00 92.25 207 GLY A N 1
ATOM 1657 C CA . GLY A 1 207 ? 4.424 -11.751 12.916 1.00 92.25 207 GLY A CA 1
ATOM 1658 C C . GLY A 1 207 ? 3.663 -10.876 11.910 1.00 92.25 207 GLY A C 1
ATOM 1659 O O . GLY A 1 207 ? 3.256 -11.364 10.848 1.00 92.25 207 GLY A O 1
ATOM 1660 N N . PHE A 1 208 ? 3.475 -9.585 12.209 1.00 95.25 208 PHE A N 1
ATOM 1661 C CA . PHE A 1 208 ? 2.862 -8.628 11.278 1.00 95.25 208 PHE A CA 1
ATOM 1662 C C . PHE A 1 208 ? 3.835 -8.091 10.225 1.00 95.25 208 PHE A C 1
ATOM 1664 O O . PHE A 1 208 ? 3.388 -7.542 9.220 1.00 95.25 208 PHE A O 1
ATOM 1671 N N . VAL A 1 209 ? 5.146 -8.270 10.409 1.00 94.88 209 VAL A N 1
ATOM 1672 C CA . VAL A 1 209 ? 6.156 -7.919 9.399 1.00 94.88 209 VAL A CA 1
ATOM 1673 C C . VAL A 1 209 ? 6.310 -9.067 8.403 1.00 94.88 209 VAL A C 1
ATOM 1675 O O . VAL A 1 209 ? 6.770 -10.162 8.745 1.00 94.88 209 VAL A O 1
ATOM 1678 N N . ARG A 1 210 ? 5.918 -8.810 7.154 1.00 94.69 210 ARG A N 1
ATOM 1679 C CA . ARG A 1 210 ? 5.818 -9.805 6.074 1.00 94.69 210 ARG A CA 1
ATOM 1680 C C . ARG A 1 210 ? 6.407 -9.250 4.779 1.00 94.69 210 ARG A C 1
ATOM 1682 O O . ARG A 1 210 ? 6.626 -8.047 4.674 1.00 94.69 210 ARG A O 1
ATOM 1689 N N . GLU A 1 211 ? 6.674 -10.104 3.787 1.00 94.81 211 GLU A N 1
ATOM 1690 C CA . GLU A 1 211 ? 7.089 -9.674 2.436 1.00 94.81 211 GLU A CA 1
ATOM 1691 C C . GLU A 1 211 ? 5.884 -9.107 1.655 1.00 94.81 211 GLU A C 1
ATOM 1693 O O . GLU A 1 211 ? 5.428 -9.697 0.680 1.00 94.81 211 GLU A O 1
ATOM 1698 N N . CYS A 1 212 ? 5.331 -7.991 2.117 1.00 96.25 212 CYS A N 1
ATOM 1699 C CA . CYS A 1 212 ? 4.168 -7.291 1.574 1.00 96.25 212 CYS A CA 1
ATOM 1700 C C . CYS A 1 212 ? 4.413 -6.713 0.158 1.00 96.25 212 CYS A C 1
ATOM 1702 O O . CYS A 1 212 ? 5.395 -7.049 -0.514 1.00 96.25 212 CYS A O 1
ATOM 1704 N N . HIS A 1 213 ? 3.512 -5.857 -0.333 1.00 97.19 213 HIS A N 1
ATOM 1705 C CA . HIS A 1 213 ? 3.653 -5.203 -1.638 1.00 97.19 213 HIS A CA 1
ATOM 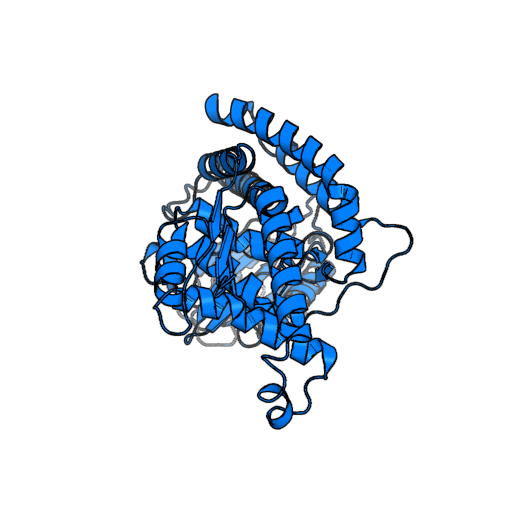1706 C C . HIS A 1 213 ? 4.705 -4.079 -1.617 1.00 97.19 213 HIS A C 1
ATOM 1708 O O . HIS A 1 213 ? 5.513 -3.941 -2.538 1.00 97.19 213 HIS A O 1
ATOM 1714 N N . GLY A 1 214 ? 4.711 -3.261 -0.561 1.00 95.38 214 GLY A N 1
ATOM 1715 C CA . GLY A 1 214 ? 5.679 -2.179 -0.347 1.00 95.38 214 GLY A CA 1
ATOM 1716 C C . GLY A 1 214 ? 5.322 -0.852 -1.027 1.00 95.38 214 GLY A C 1
ATOM 1717 O O . GLY A 1 214 ? 5.731 0.206 -0.535 1.00 95.38 214 GLY A O 1
ATOM 1718 N N . ASP A 1 215 ? 4.519 -0.899 -2.096 1.00 96.19 215 ASP A N 1
ATOM 1719 C CA . ASP A 1 215 ? 4.020 0.264 -2.858 1.00 96.19 215 ASP A CA 1
ATOM 1720 C C . ASP A 1 215 ? 2.527 0.153 -3.237 1.00 96.19 215 ASP A C 1
ATOM 1722 O O . ASP A 1 215 ? 2.143 0.337 -4.390 1.00 96.19 215 ASP A O 1
ATOM 1726 N N . LEU A 1 216 ? 1.678 -0.263 -2.289 1.00 97.75 216 LEU A N 1
ATOM 1727 C CA . LEU A 1 216 ? 0.263 -0.608 -2.513 1.00 97.75 216 LEU A CA 1
ATOM 1728 C C . LEU A 1 216 ? -0.659 0.622 -2.679 1.00 97.75 216 LEU A C 1
ATOM 1730 O O . LEU A 1 216 ? -1.637 0.793 -1.957 1.00 97.75 216 LEU A O 1
ATOM 1734 N N . HIS A 1 217 ? -0.339 1.529 -3.597 1.00 97.38 217 HIS A N 1
ATOM 1735 C CA . HIS A 1 217 ? -1.191 2.676 -3.933 1.00 97.38 217 HIS A CA 1
ATOM 1736 C C . HIS A 1 217 ? -2.135 2.364 -5.107 1.00 97.38 217 HIS A C 1
ATOM 1738 O O . HIS A 1 217 ? -1.930 1.391 -5.828 1.00 97.38 217 HIS A O 1
ATOM 1744 N N . LEU A 1 218 ? -3.134 3.211 -5.380 1.00 97.19 218 LEU A N 1
ATOM 1745 C CA . LEU A 1 218 ? -4.205 2.894 -6.342 1.00 97.19 218 LEU A CA 1
ATOM 1746 C C . LEU A 1 218 ? -3.726 2.690 -7.788 1.00 97.19 218 LEU A C 1
ATOM 1748 O O . LEU A 1 218 ? -4.370 1.964 -8.537 1.00 97.19 218 LEU A O 1
ATOM 1752 N N . GLU A 1 219 ? -2.600 3.290 -8.190 1.00 95.31 219 GLU A N 1
ATOM 1753 C CA . GLU A 1 219 ? -2.030 3.042 -9.529 1.00 95.31 219 GLU A CA 1
ATOM 1754 C C . GLU A 1 219 ? -1.410 1.634 -9.676 1.00 95.31 219 GLU A C 1
ATOM 1756 O O . GLU A 1 219 ? -1.188 1.205 -10.805 1.00 95.31 219 GLU A O 1
ATOM 1761 N N . ASN A 1 220 ? -1.168 0.934 -8.557 1.00 97.12 220 ASN A N 1
ATOM 1762 C CA . ASN A 1 220 ? -0.586 -0.414 -8.456 1.00 97.12 220 ASN A CA 1
ATOM 1763 C C . ASN A 1 220 ? -1.647 -1.463 -8.054 1.00 97.12 220 ASN A C 1
ATOM 1765 O O . ASN A 1 220 ? -1.340 -2.558 -7.586 1.00 97.12 220 ASN A O 1
ATOM 1769 N N . LEU A 1 221 ? -2.924 -1.117 -8.226 1.00 98.00 221 LEU A N 1
ATOM 1770 C CA . LEU A 1 221 ? -4.072 -1.990 -8.016 1.00 98.00 221 LEU A CA 1
ATOM 1771 C C . LEU A 1 221 ? -4.911 -2.002 -9.294 1.00 98.00 221 LEU A C 1
ATOM 1773 O O . LEU A 1 221 ? -5.197 -0.947 -9.861 1.00 98.00 221 LEU A O 1
ATOM 1777 N N . LEU A 1 222 ? -5.309 -3.188 -9.747 1.00 97.50 222 LEU A N 1
ATOM 1778 C CA . LEU A 1 222 ? -6.148 -3.376 -10.931 1.00 97.50 222 LEU A CA 1
ATOM 1779 C C . LEU A 1 222 ? -7.504 -3.960 -10.540 1.00 97.50 222 LEU A C 1
ATOM 1781 O O . LEU A 1 222 ? -7.573 -4.758 -9.613 1.00 97.50 222 LEU A O 1
ATOM 1785 N N . LEU A 1 223 ? -8.551 -3.612 -11.282 1.00 96.38 223 LEU A N 1
ATOM 1786 C CA . LEU A 1 223 ? -9.835 -4.300 -11.316 1.00 96.38 223 LEU A CA 1
ATOM 1787 C C . LEU A 1 223 ? -9.956 -5.007 -12.672 1.00 96.38 223 LEU A C 1
ATOM 1789 O O . LEU A 1 223 ? -10.201 -4.368 -13.696 1.00 96.38 223 LEU A O 1
ATOM 1793 N N . ILE A 1 224 ? -9.733 -6.321 -12.687 1.00 93.12 224 ILE A N 1
ATOM 1794 C CA . ILE A 1 224 ? -9.772 -7.158 -13.896 1.00 93.12 224 ILE A CA 1
ATOM 1795 C C . ILE A 1 224 ? -10.755 -8.292 -13.653 1.00 93.12 224 ILE A C 1
ATOM 1797 O O . ILE A 1 224 ? -10.635 -9.005 -12.661 1.00 93.12 224 ILE A O 1
ATOM 1801 N N . ASP A 1 225 ? -11.738 -8.438 -14.542 1.00 89.50 225 ASP A N 1
ATOM 1802 C CA . ASP A 1 225 ? -12.757 -9.494 -14.473 1.00 89.50 225 ASP A CA 1
ATOM 1803 C C . ASP A 1 225 ? -13.434 -9.592 -13.088 1.00 89.50 225 ASP A C 1
ATOM 1805 O O . ASP A 1 225 ? -13.691 -10.677 -12.565 1.00 89.50 225 ASP A O 1
ATOM 1809 N N . GLY A 1 226 ? -13.690 -8.432 -12.467 1.00 90.25 226 GLY A N 1
ATOM 1810 C CA . GLY A 1 226 ? -14.303 -8.320 -11.138 1.00 90.25 226 GLY A CA 1
ATOM 1811 C C . GLY A 1 226 ? -13.378 -8.664 -9.966 1.00 90.25 226 GLY A C 1
ATOM 1812 O O . GLY A 1 226 ? -13.856 -8.819 -8.848 1.00 90.25 226 GLY A O 1
ATOM 1813 N N . ARG A 1 227 ? -12.066 -8.808 -10.192 1.00 93.00 227 ARG A N 1
ATOM 1814 C CA . ARG A 1 227 ? -11.073 -9.114 -9.153 1.00 93.00 227 ARG A CA 1
ATOM 1815 C C . ARG A 1 227 ? -10.096 -7.965 -8.956 1.00 93.00 227 ARG A C 1
ATOM 1817 O O . ARG A 1 227 ? -9.594 -7.397 -9.927 1.00 93.00 227 ARG A O 1
ATOM 1824 N N . PHE A 1 228 ? -9.782 -7.686 -7.694 1.00 96.00 228 PHE A N 1
ATOM 1825 C CA . PHE A 1 228 ? -8.738 -6.740 -7.317 1.00 96.00 228 PHE A CA 1
ATOM 1826 C C . PHE A 1 228 ? -7.370 -7.422 -7.359 1.00 96.00 228 PHE A C 1
ATOM 1828 O O . PHE A 1 228 ? -7.162 -8.450 -6.720 1.00 96.00 228 PHE A O 1
ATOM 1835 N N . VAL A 1 229 ? -6.440 -6.860 -8.128 1.00 96.44 229 VAL A N 1
ATOM 1836 C CA . VAL A 1 229 ? -5.131 -7.464 -8.400 1.00 96.44 229 VAL A CA 1
ATOM 1837 C C . VAL A 1 229 ? -4.021 -6.446 -8.118 1.00 96.44 229 VAL A C 1
ATOM 1839 O O . VAL A 1 229 ? -3.805 -5.540 -8.929 1.00 96.44 229 VAL A O 1
ATOM 1842 N N . PRO A 1 230 ? -3.305 -6.571 -6.985 1.00 97.19 230 PRO A N 1
ATOM 1843 C CA . PRO A 1 230 ? -2.054 -5.852 -6.757 1.00 97.19 230 PRO A CA 1
ATOM 1844 C C . PRO A 1 230 ? -0.980 -6.251 -7.774 1.00 97.19 230 PRO A C 1
ATOM 1846 O O . PRO A 1 230 ? -0.779 -7.444 -8.027 1.00 97.19 230 PRO A O 1
ATOM 1849 N N . PHE A 1 231 ? -0.273 -5.270 -8.331 1.00 96.19 231 PHE A N 1
ATOM 1850 C CA . PHE A 1 231 ? 0.817 -5.479 -9.287 1.00 96.19 231 PHE A CA 1
ATOM 1851 C C . PHE A 1 231 ? 1.908 -4.413 -9.127 1.00 96.19 231 PHE A C 1
ATOM 1853 O O . PHE A 1 231 ? 1.673 -3.350 -8.566 1.00 96.19 231 PHE A O 1
ATOM 1860 N N . ASP A 1 232 ? 3.087 -4.677 -9.689 1.00 95.38 232 ASP A N 1
ATOM 1861 C CA . ASP A 1 232 ? 4.261 -3.796 -9.616 1.00 95.38 232 ASP A CA 1
ATOM 1862 C C . ASP A 1 232 ? 4.769 -3.556 -8.177 1.00 95.38 232 ASP A C 1
ATOM 1864 O O . ASP A 1 232 ? 5.216 -2.472 -7.808 1.00 95.38 232 ASP A O 1
ATOM 1868 N N . ALA A 1 233 ? 4.722 -4.601 -7.346 1.00 96.31 233 ALA A N 1
ATOM 1869 C CA . ALA A 1 233 ? 5.336 -4.633 -6.022 1.00 96.31 233 ALA A CA 1
ATOM 1870 C C . ALA A 1 233 ? 6.859 -4.443 -6.099 1.00 96.31 233 ALA A C 1
ATOM 1872 O O . ALA A 1 233 ? 7.510 -4.957 -7.012 1.00 96.31 233 ALA A O 1
ATOM 1873 N N . ILE A 1 234 ? 7.437 -3.779 -5.088 1.00 94.25 234 ILE A N 1
ATOM 1874 C CA . ILE A 1 234 ? 8.860 -3.398 -5.073 1.00 94.25 234 ILE A CA 1
ATOM 1875 C C . ILE A 1 234 ? 9.764 -4.637 -5.071 1.00 94.25 234 ILE A C 1
ATOM 1877 O O . ILE A 1 234 ? 9.944 -5.302 -4.047 1.00 94.25 234 ILE A O 1
ATOM 1881 N N . GLU A 1 235 ? 10.439 -4.898 -6.185 1.00 93.31 235 GLU A N 1
ATOM 1882 C CA . GLU A 1 235 ? 11.351 -6.030 -6.340 1.00 93.31 235 GLU A CA 1
ATOM 1883 C C . GLU A 1 235 ? 12.779 -5.732 -5.876 1.00 93.31 235 GLU A C 1
ATOM 1885 O O . GLU A 1 235 ? 13.490 -6.617 -5.395 1.00 93.31 235 GLU A O 1
ATOM 1890 N N . PHE A 1 236 ? 13.197 -4.471 -5.959 1.00 89.38 236 PHE A N 1
ATOM 1891 C CA . PHE A 1 236 ? 14.615 -4.126 -5.935 1.00 89.38 236 PHE A CA 1
ATOM 1892 C C . PHE A 1 236 ? 15.233 -3.898 -4.550 1.00 89.38 236 PHE A C 1
ATOM 1894 O O . PHE A 1 236 ? 16.443 -4.042 -4.394 1.00 89.38 236 PHE A O 1
ATOM 1901 N N . GLU A 1 237 ? 14.429 -3.563 -3.542 1.00 89.75 237 GLU A N 1
ATOM 1902 C CA . GLU A 1 237 ? 14.905 -3.331 -2.175 1.00 89.75 237 GLU A CA 1
ATOM 1903 C C . GLU A 1 237 ? 14.017 -4.100 -1.187 1.00 89.75 237 GLU A C 1
ATOM 1905 O O . GLU A 1 237 ? 12.905 -3.655 -0.881 1.00 89.75 237 GLU A O 1
ATOM 1910 N N . PRO A 1 238 ? 14.488 -5.250 -0.666 1.00 89.19 238 PRO A N 1
ATOM 1911 C CA . PRO A 1 238 ? 13.735 -6.059 0.284 1.00 89.19 238 PRO A CA 1
ATOM 1912 C C . PRO A 1 238 ? 13.222 -5.262 1.484 1.00 89.19 238 PRO A C 1
ATOM 1914 O O . PRO A 1 238 ? 12.097 -5.488 1.917 1.00 89.19 238 PRO A O 1
ATOM 1917 N N . LYS A 1 239 ? 13.984 -4.287 1.995 1.00 88.81 239 LYS A N 1
ATOM 1918 C CA . LYS A 1 239 ? 13.579 -3.493 3.170 1.00 88.81 239 LYS A CA 1
ATOM 1919 C C . LYS A 1 239 ? 12.350 -2.613 2.934 1.00 88.81 239 LYS A C 1
ATOM 1921 O O . LYS A 1 239 ? 11.764 -2.146 3.901 1.00 88.81 239 LYS A O 1
ATOM 1926 N N . LEU A 1 240 ? 11.975 -2.357 1.679 1.00 90.31 240 LEU A N 1
ATOM 1927 C CA . LEU A 1 240 ? 10.778 -1.579 1.347 1.00 90.31 240 LEU A CA 1
ATOM 1928 C C . LEU A 1 240 ? 9.511 -2.440 1.243 1.00 90.31 240 LEU A C 1
ATOM 1930 O O . LEU A 1 240 ? 8.413 -1.889 1.291 1.00 90.31 240 LEU A O 1
ATOM 1934 N N . ARG A 1 241 ? 9.657 -3.767 1.129 1.00 92.88 241 ARG A N 1
ATOM 1935 C CA . ARG A 1 241 ? 8.540 -4.725 1.061 1.00 92.88 241 ARG A CA 1
ATOM 1936 C C . ARG A 1 241 ? 8.436 -5.646 2.273 1.00 92.88 241 ARG A C 1
ATOM 1938 O O . ARG A 1 241 ? 7.350 -6.117 2.564 1.00 92.88 241 ARG A O 1
ATOM 1945 N N . TRP A 1 242 ? 9.529 -5.887 2.996 1.00 93.81 242 TRP A N 1
ATOM 1946 C CA . TRP A 1 242 ? 9.502 -6.527 4.310 1.00 93.81 242 TRP A CA 1
ATOM 1947 C C . TRP A 1 242 ? 9.066 -5.504 5.349 1.00 93.81 242 TRP A C 1
ATOM 1949 O O . TRP A 1 242 ? 9.900 -4.854 5.974 1.00 93.81 242 TRP A O 1
ATOM 1959 N N . ILE A 1 243 ? 7.755 -5.323 5.453 1.00 95.31 243 ILE A N 1
ATOM 1960 C CA . ILE A 1 243 ? 7.119 -4.279 6.250 1.00 95.31 243 ILE A CA 1
ATOM 1961 C C . ILE A 1 243 ? 5.922 -4.849 6.999 1.00 95.31 243 ILE A C 1
ATOM 1963 O O . ILE A 1 243 ? 5.384 -5.903 6.661 1.00 95.31 243 ILE A O 1
ATOM 1967 N N . ASP A 1 244 ? 5.478 -4.102 7.996 1.00 97.06 244 ASP A N 1
ATOM 1968 C CA . ASP A 1 244 ? 4.203 -4.325 8.655 1.00 97.06 244 ASP A CA 1
ATOM 1969 C C . ASP A 1 244 ? 3.028 -4.349 7.656 1.00 97.06 244 ASP A C 1
ATOM 1971 O O . ASP A 1 244 ? 2.891 -3.447 6.827 1.00 97.06 244 ASP A O 1
ATOM 1975 N N . THR A 1 245 ? 2.143 -5.340 7.757 1.00 97.81 245 THR A N 1
ATOM 1976 C CA . THR A 1 245 ? 0.887 -5.399 6.979 1.00 97.81 245 THR A CA 1
ATOM 1977 C C . THR A 1 245 ? 0.022 -4.140 7.129 1.00 97.81 245 THR A C 1
ATOM 1979 O O . THR A 1 245 ? -0.600 -3.704 6.160 1.00 97.81 245 THR A O 1
ATOM 1982 N N . ALA A 1 246 ? 0.050 -3.491 8.299 1.00 98.31 246 ALA A N 1
ATOM 1983 C CA . ALA A 1 246 ? -0.615 -2.212 8.537 1.00 98.31 246 ALA A CA 1
ATOM 1984 C C . ALA A 1 246 ? 0.010 -1.069 7.720 1.00 98.31 246 ALA A C 1
ATOM 1986 O O . ALA A 1 246 ? -0.689 -0.160 7.282 1.00 98.31 246 ALA A O 1
ATOM 1987 N N . ASN A 1 247 ? 1.324 -1.115 7.487 1.00 98.44 247 ASN A N 1
ATOM 1988 C CA . ASN A 1 247 ? 2.028 -0.147 6.647 1.00 98.44 247 ASN A CA 1
ATOM 1989 C C . ASN A 1 247 ? 1.694 -0.336 5.158 1.00 98.44 247 ASN A C 1
ATOM 1991 O O . ASN A 1 247 ? 1.667 0.639 4.407 1.00 98.44 247 ASN A O 1
ATOM 1995 N N . ASP A 1 248 ? 1.437 -1.573 4.728 1.00 98.38 248 ASP A N 1
ATOM 1996 C CA . ASP A 1 248 ? 1.046 -1.861 3.346 1.00 98.38 248 ASP A CA 1
ATOM 1997 C C . ASP A 1 248 ? -0.383 -1.370 3.057 1.00 98.38 248 ASP A C 1
ATOM 1999 O O . ASP A 1 248 ? -0.575 -0.542 2.165 1.00 98.38 248 ASP A O 1
ATOM 2003 N N . ILE A 1 249 ? -1.374 -1.754 3.879 1.00 98.62 249 ILE A N 1
ATOM 2004 C CA . ILE A 1 249 ? -2.768 -1.286 3.716 1.00 98.62 249 ILE A CA 1
ATOM 2005 C C . ILE A 1 249 ? -2.901 0.233 3.894 1.00 98.62 249 ILE A C 1
ATOM 2007 O O . ILE A 1 249 ? -3.681 0.875 3.185 1.00 98.62 249 ILE A O 1
ATOM 2011 N N . ALA A 1 250 ? -2.103 0.838 4.787 1.00 98.69 250 ALA A N 1
ATOM 2012 C CA . ALA A 1 250 ? -2.077 2.286 4.963 1.00 98.69 250 ALA A CA 1
ATOM 2013 C C . ALA A 1 250 ? -1.759 3.012 3.654 1.00 98.69 250 ALA A C 1
ATOM 2015 O O . ALA A 1 250 ? -2.207 4.140 3.467 1.00 98.69 250 ALA A O 1
ATOM 2016 N N . PHE A 1 251 ? -1.022 2.390 2.730 1.00 98.50 251 PHE A N 1
ATOM 2017 C CA . PHE A 1 251 ? -0.715 3.015 1.454 1.00 98.50 251 PHE A CA 1
ATOM 2018 C C . PHE A 1 251 ? -1.983 3.200 0.602 1.00 98.50 251 PHE A C 1
ATOM 2020 O O . PHE A 1 251 ? -2.257 4.319 0.164 1.00 98.50 251 PHE A O 1
ATOM 2027 N N . ALA A 1 252 ? -2.812 2.163 0.455 1.00 98.50 252 ALA A N 1
ATOM 2028 C CA . ALA A 1 252 ? -4.070 2.238 -0.291 1.00 98.50 252 ALA A CA 1
ATOM 2029 C C . ALA A 1 252 ? -5.069 3.205 0.368 1.00 98.50 252 ALA A C 1
ATOM 2031 O O . ALA A 1 252 ? -5.658 4.060 -0.299 1.00 98.50 252 ALA A O 1
ATOM 2032 N N . VAL A 1 253 ? -5.206 3.125 1.697 1.00 98.50 253 VAL A N 1
ATOM 2033 C CA . VAL A 1 253 ? -6.092 4.003 2.480 1.00 98.50 253 VAL A CA 1
ATOM 2034 C C . VAL A 1 253 ? -5.659 5.467 2.359 1.00 98.50 253 VAL A C 1
ATOM 2036 O O . VAL A 1 253 ? -6.487 6.341 2.093 1.00 98.50 253 VAL A O 1
ATOM 2039 N N . MET A 1 254 ? -4.363 5.754 2.502 1.00 98.25 254 MET A N 1
ATOM 2040 C CA . MET A 1 254 ? -3.809 7.101 2.328 1.00 98.25 254 MET A CA 1
ATOM 2041 C C . MET A 1 254 ? -4.082 7.632 0.919 1.00 98.25 254 MET A C 1
ATOM 2043 O O . MET A 1 254 ? -4.467 8.790 0.766 1.00 98.25 254 MET A O 1
ATOM 2047 N N . ASP A 1 255 ? -3.943 6.795 -0.107 1.00 97.81 255 ASP A N 1
ATOM 2048 C CA . ASP A 1 255 ? -4.101 7.222 -1.494 1.00 97.81 255 ASP A CA 1
ATOM 2049 C C . ASP A 1 255 ? -5.575 7.566 -1.832 1.00 97.81 255 ASP A C 1
ATOM 2051 O O . ASP A 1 255 ? -5.837 8.525 -2.569 1.00 97.81 255 ASP A O 1
ATOM 2055 N N . LEU A 1 256 ? -6.548 6.884 -1.208 1.00 97.69 256 LEU A N 1
ATOM 2056 C CA . LEU A 1 256 ? -7.971 7.269 -1.228 1.00 97.69 256 LEU A CA 1
ATOM 2057 C C . LEU A 1 256 ? -8.222 8.602 -0.499 1.00 97.69 256 LEU A C 1
ATOM 2059 O O . LEU A 1 256 ? -8.929 9.471 -1.019 1.00 97.69 256 LEU A O 1
ATOM 2063 N N . LEU A 1 257 ? -7.603 8.808 0.672 1.00 96.94 257 LEU A N 1
ATOM 2064 C CA . LEU A 1 257 ? -7.694 10.073 1.417 1.00 96.94 257 LEU A CA 1
ATOM 2065 C C . LEU A 1 257 ? -7.114 11.252 0.623 1.00 96.94 257 LEU A C 1
ATOM 2067 O O . LEU A 1 257 ? -7.706 12.332 0.609 1.00 96.94 257 LEU A O 1
ATOM 2071 N N . ALA A 1 258 ? -5.989 11.052 -0.068 1.00 97.06 258 ALA A N 1
ATOM 2072 C CA . ALA A 1 258 ? -5.358 12.070 -0.908 1.00 97.06 258 ALA A CA 1
ATOM 2073 C C . ALA A 1 258 ? -6.240 12.472 -2.103 1.00 97.06 258 ALA A C 1
ATOM 2075 O O . ALA A 1 258 ? -6.178 13.612 -2.561 1.00 97.06 258 ALA A O 1
ATOM 2076 N N . ARG A 1 259 ? -7.106 11.564 -2.572 1.00 95.75 259 ARG A N 1
ATOM 2077 C CA . ARG A 1 259 ? -8.106 11.807 -3.628 1.00 95.75 259 ARG A CA 1
ATOM 2078 C C . ARG A 1 259 ? -9.472 12.231 -3.085 1.00 95.75 259 ARG A C 1
ATOM 2080 O O . ARG A 1 259 ? -10.461 12.194 -3.807 1.00 95.75 259 ARG A O 1
ATOM 2087 N N . SER A 1 260 ? -9.535 12.658 -1.823 1.00 94.50 260 SER A N 1
ATOM 2088 C CA . SER A 1 260 ? -10.759 13.138 -1.164 1.00 94.50 260 SER A CA 1
ATOM 2089 C C . SER A 1 260 ? -11.896 12.108 -1.088 1.00 94.50 260 SER A C 1
ATOM 2091 O O . SER A 1 260 ? -13.043 12.475 -0.850 1.00 94.50 260 SER A O 1
ATOM 2093 N N . ARG A 1 261 ? -11.592 10.811 -1.222 1.00 95.12 261 ARG A N 1
ATOM 2094 C CA . ARG A 1 261 ? -12.557 9.708 -1.075 1.00 95.12 261 ARG A CA 1
ATOM 2095 C C . ARG A 1 261 ? -12.455 9.091 0.309 1.00 95.12 261 ARG A C 1
ATOM 2097 O O . ARG A 1 261 ? -12.106 7.928 0.497 1.00 95.12 261 ARG A O 1
ATOM 2104 N N . ARG A 1 262 ? -12.726 9.938 1.305 1.00 93.62 262 ARG A N 1
ATOM 2105 C CA . ARG A 1 262 ? -12.712 9.585 2.731 1.00 93.62 262 ARG A CA 1
ATOM 2106 C C . ARG A 1 262 ? -13.726 8.490 3.054 1.00 93.62 262 ARG A C 1
ATOM 2108 O O . ARG A 1 262 ? -13.427 7.612 3.852 1.00 93.62 262 ARG A O 1
ATOM 2115 N N . ASP A 1 263 ? -14.881 8.537 2.404 1.00 93.50 263 ASP A N 1
ATOM 2116 C CA . ASP A 1 263 ? -15.931 7.525 2.481 1.00 93.50 263 ASP A CA 1
ATOM 2117 C C . ASP A 1 263 ? -15.401 6.125 2.137 1.00 93.50 263 ASP A C 1
ATOM 2119 O O . ASP A 1 263 ? -15.622 5.184 2.897 1.00 93.50 263 ASP A O 1
ATOM 2123 N N . LEU A 1 264 ? -14.646 5.997 1.041 1.00 95.62 264 LEU A N 1
ATOM 2124 C CA . LEU A 1 264 ? -14.060 4.723 0.620 1.00 95.62 264 LEU A CA 1
ATOM 2125 C C . LEU A 1 264 ? -12.838 4.338 1.448 1.00 95.62 264 LEU A C 1
ATOM 2127 O O . LEU A 1 264 ? -12.674 3.169 1.772 1.00 95.62 264 LEU A O 1
ATOM 2131 N N . ALA A 1 265 ? -12.003 5.308 1.829 1.00 96.50 265 ALA A N 1
ATOM 2132 C CA . ALA A 1 265 ? -10.824 5.057 2.655 1.00 96.50 265 ALA A CA 1
ATOM 2133 C C . ALA A 1 265 ? -11.196 4.398 3.992 1.00 96.50 265 ALA A C 1
ATOM 2135 O O . ALA A 1 265 ? -10.577 3.417 4.401 1.00 96.50 265 ALA A O 1
ATOM 2136 N N . PHE A 1 266 ? -12.228 4.924 4.658 1.00 94.81 266 PHE A N 1
ATOM 2137 C CA . PHE A 1 266 ? -12.713 4.361 5.913 1.00 94.81 266 PHE A CA 1
ATOM 2138 C C . PHE A 1 266 ? -13.537 3.091 5.703 1.00 94.81 266 PHE A C 1
ATOM 2140 O O . PHE A 1 266 ? -13.489 2.234 6.577 1.00 94.81 266 PHE A O 1
ATOM 2147 N N . SER A 1 267 ? -14.223 2.914 4.566 1.00 94.69 267 SER A N 1
ATOM 2148 C CA . SER A 1 267 ? -14.835 1.621 4.212 1.00 94.69 267 SER A CA 1
ATOM 2149 C C . SER A 1 267 ? -13.768 0.526 4.107 1.00 94.69 267 SER A C 1
ATOM 2151 O O . SER A 1 267 ? -13.829 -0.456 4.836 1.00 94.69 267 SER A O 1
ATOM 2153 N N . LEU A 1 268 ? -12.726 0.757 3.298 1.00 97.38 268 LEU A N 1
ATOM 2154 C CA . LEU A 1 268 ? -11.610 -0.172 3.104 1.00 97.38 268 LEU A CA 1
ATOM 2155 C C . LEU A 1 268 ? -10.931 -0.526 4.431 1.00 97.38 268 LEU A C 1
ATOM 2157 O O . LEU A 1 268 ? -10.694 -1.697 4.712 1.00 97.38 268 LEU A O 1
ATOM 2161 N N . LEU A 1 269 ? -10.626 0.477 5.260 1.00 97.56 269 LEU A N 1
ATOM 2162 C CA . LEU A 1 269 ? -9.966 0.241 6.542 1.00 97.56 269 LEU A CA 1
ATOM 2163 C C . LEU A 1 269 ? -10.872 -0.514 7.529 1.00 97.56 269 LEU A C 1
ATOM 2165 O O . LEU A 1 269 ? -10.394 -1.408 8.219 1.00 97.56 269 LEU A O 1
ATOM 2169 N N . ASN A 1 270 ? -12.169 -0.193 7.589 1.00 96.50 270 ASN A N 1
ATOM 2170 C CA . ASN A 1 270 ? -13.124 -0.909 8.438 1.00 96.50 270 ASN A CA 1
ATOM 2171 C C . ASN A 1 270 ? -13.241 -2.382 8.058 1.00 96.50 270 ASN A C 1
ATOM 2173 O O . ASN A 1 270 ? -13.248 -3.240 8.941 1.00 96.50 270 ASN A O 1
ATOM 2177 N N . ASP A 1 271 ? -13.357 -2.666 6.766 1.00 96.25 271 ASP A N 1
ATOM 2178 C CA . ASP A 1 271 ? -13.514 -4.033 6.286 1.00 96.25 271 ASP A CA 1
ATOM 2179 C C . ASP A 1 271 ? -12.200 -4.800 6.447 1.00 96.25 271 ASP A C 1
ATOM 2181 O O . ASP A 1 271 ? -12.207 -5.925 6.930 1.00 96.25 271 ASP A O 1
ATOM 2185 N N . TRP A 1 272 ? -11.046 -4.166 6.215 1.00 98.25 272 TRP A N 1
ATOM 2186 C CA . TRP A 1 272 ? -9.748 -4.805 6.446 1.00 98.25 272 TRP A CA 1
ATOM 2187 C C . TRP A 1 272 ? -9.525 -5.154 7.926 1.00 98.25 272 TRP A C 1
ATOM 2189 O O . TRP A 1 272 ? -9.033 -6.239 8.237 1.00 98.25 272 TRP A O 1
ATOM 2199 N N . LEU A 1 273 ? -9.924 -4.279 8.856 1.00 97.88 273 LEU A N 1
ATOM 2200 C CA . LEU A 1 273 ? -9.873 -4.558 10.298 1.00 97.88 273 LEU A CA 1
ATOM 2201 C C . LEU A 1 273 ? -10.844 -5.675 10.701 1.00 97.88 273 LEU A C 1
ATOM 2203 O O . LEU A 1 273 ? -10.482 -6.528 11.506 1.00 97.88 273 LEU A O 1
ATOM 2207 N N . GLN A 1 274 ? -12.054 -5.695 10.134 1.00 95.75 274 GLN A N 1
ATOM 2208 C CA . GLN A 1 274 ? -13.033 -6.761 10.372 1.00 95.75 274 GLN A CA 1
ATOM 2209 C C . GLN A 1 274 ? -12.582 -8.107 9.796 1.00 95.75 274 GLN A C 1
ATOM 2211 O O . GLN A 1 274 ? -12.849 -9.137 10.401 1.00 95.75 274 GLN A O 1
ATOM 2216 N N . GLU A 1 275 ? -11.880 -8.141 8.669 1.00 96.31 275 GLU A N 1
ATOM 2217 C CA . GLU A 1 275 ? -11.374 -9.399 8.116 1.00 96.31 275 GLU A CA 1
ATOM 2218 C C . GLU A 1 275 ? -10.165 -9.901 8.915 1.00 96.31 275 GLU A C 1
ATOM 2220 O O . GLU A 1 275 ? -10.140 -11.034 9.402 1.00 96.31 275 GLU A O 1
ATOM 2225 N N . THR A 1 276 ? -9.181 -9.030 9.150 1.00 96.12 276 THR A N 1
ATOM 2226 C CA . THR A 1 276 ? -7.923 -9.411 9.814 1.00 96.12 276 THR A CA 1
ATOM 2227 C C . THR A 1 276 ? -8.041 -9.574 11.328 1.00 96.12 276 THR A C 1
ATOM 2229 O O . THR A 1 276 ? -7.297 -10.358 11.913 1.00 96.12 276 THR A O 1
ATOM 2232 N N . GLY A 1 277 ? -8.939 -8.833 11.980 1.00 96.06 277 GLY A N 1
ATOM 2233 C CA . GLY A 1 277 ? -8.976 -8.697 13.438 1.00 96.06 277 GLY A CA 1
ATOM 2234 C C . GLY A 1 277 ? -7.814 -7.882 14.019 1.00 96.06 277 GLY A C 1
ATOM 2235 O O . GLY A 1 277 ? -7.702 -7.767 15.240 1.00 96.06 277 GLY A O 1
ATOM 2236 N N . ASP A 1 278 ? -6.947 -7.293 13.185 1.00 96.81 278 ASP A N 1
ATOM 2237 C CA . ASP A 1 278 ? -5.761 -6.547 13.623 1.00 96.81 278 ASP A CA 1
ATOM 2238 C C . ASP A 1 278 ? -6.118 -5.122 14.073 1.00 96.81 278 ASP A C 1
ATOM 2240 O O . ASP A 1 278 ? -5.623 -4.119 13.558 1.00 96.81 278 ASP A O 1
ATOM 2244 N N . TYR A 1 279 ? -6.974 -5.005 15.086 1.00 97.19 279 TYR A N 1
ATOM 2245 C CA . TYR A 1 279 ? -7.265 -3.726 15.739 1.00 97.19 279 TYR A CA 1
ATOM 2246 C C . TYR A 1 279 ? -6.050 -3.158 16.494 1.00 97.19 279 TYR A C 1
ATOM 2248 O O . TYR A 1 279 ? -6.008 -1.961 16.786 1.00 97.19 279 TYR A O 1
ATOM 2256 N N . GLY A 1 280 ? -5.029 -3.981 16.767 1.00 96.62 280 GLY A N 1
ATOM 2257 C CA . GLY A 1 280 ? -3.736 -3.533 17.291 1.00 96.62 280 GLY A CA 1
ATOM 2258 C C . GLY A 1 280 ? -3.013 -2.577 16.335 1.00 96.62 280 GLY A C 1
ATOM 2259 O O . GLY A 1 280 ? -2.361 -1.631 16.787 1.00 96.62 280 GLY A O 1
ATOM 2260 N N . SER A 1 281 ? -3.199 -2.749 15.020 1.00 97.88 281 SER A N 1
ATOM 2261 C CA . SER A 1 281 ? -2.630 -1.873 13.985 1.00 97.88 281 SER A CA 1
ATOM 2262 C C . SER A 1 281 ? -3.019 -0.407 14.129 1.00 97.88 281 SER A C 1
ATOM 2264 O O . SER A 1 281 ? -2.246 0.473 13.743 1.00 97.88 281 SER A O 1
ATOM 2266 N N . LEU A 1 282 ? -4.173 -0.107 14.738 1.00 97.44 282 LEU A N 1
ATOM 2267 C CA . LEU A 1 282 ? -4.621 1.269 14.958 1.00 97.44 282 LEU A CA 1
ATOM 2268 C C . LEU A 1 282 ? -3.599 2.078 15.751 1.00 97.44 282 LEU A C 1
ATOM 2270 O O . LEU A 1 282 ? -3.428 3.268 15.491 1.00 97.44 282 LEU A O 1
ATOM 2274 N N . GLY A 1 283 ? -2.849 1.415 16.634 1.00 96.38 283 GLY A N 1
ATOM 2275 C CA . GLY A 1 283 ? -1.789 2.032 17.415 1.00 96.38 283 GLY A CA 1
ATOM 2276 C C . GLY A 1 283 ? -0.620 2.592 16.597 1.00 96.38 283 GLY A C 1
ATOM 2277 O O . GLY A 1 283 ? 0.132 3.396 17.142 1.00 96.38 283 GLY A O 1
ATOM 2278 N N . VAL A 1 284 ? -0.463 2.191 15.330 1.00 97.62 284 VAL A N 1
ATOM 2279 C CA . VAL A 1 284 ? 0.586 2.655 14.397 1.00 97.62 284 VAL A CA 1
ATOM 2280 C C . VAL A 1 284 ? 0.019 3.216 13.083 1.00 97.62 284 VAL A C 1
ATOM 2282 O O . VAL A 1 284 ? 0.739 3.850 12.312 1.00 97.62 284 VAL A O 1
ATOM 2285 N N . MET A 1 285 ? -1.282 3.044 12.830 1.00 97.94 285 MET A N 1
ATOM 2286 C CA . MET A 1 285 ? -1.927 3.341 11.548 1.00 97.94 285 MET A CA 1
ATOM 2287 C C . MET A 1 285 ? -1.754 4.798 11.103 1.00 97.94 285 MET A C 1
ATOM 2289 O O . MET A 1 285 ? -1.397 5.050 9.956 1.00 97.94 285 MET A O 1
ATOM 2293 N N . ARG A 1 286 ? -1.943 5.786 11.989 1.00 96.12 286 ARG A N 1
ATOM 2294 C CA . ARG A 1 286 ? -1.784 7.207 11.602 1.00 96.12 286 ARG A CA 1
ATOM 2295 C C . ARG A 1 286 ? -0.366 7.565 11.225 1.00 96.12 286 ARG A C 1
ATOM 2297 O O . ARG A 1 286 ? -0.169 8.323 10.278 1.00 96.12 286 ARG A O 1
ATOM 2304 N N . PHE A 1 287 ? 0.600 7.010 11.951 1.00 97.75 287 PHE A N 1
ATOM 2305 C CA . PHE A 1 287 ? 2.001 7.147 11.598 1.00 97.75 287 PHE A CA 1
ATOM 2306 C C . PHE A 1 287 ? 2.244 6.605 10.189 1.00 97.75 287 PHE A C 1
ATOM 2308 O O . PHE A 1 287 ? 2.815 7.319 9.368 1.00 97.75 287 PHE A O 1
ATOM 2315 N N . TYR A 1 288 ? 1.735 5.413 9.862 1.00 98.50 288 TYR A N 1
ATOM 2316 C CA . TYR A 1 288 ? 1.879 4.859 8.516 1.00 98.50 288 TYR A CA 1
ATOM 2317 C C . TYR A 1 288 ? 1.149 5.669 7.440 1.00 98.50 288 TYR A C 1
ATOM 2319 O O . TYR A 1 288 ? 1.738 5.920 6.391 1.00 98.50 288 TYR A O 1
ATOM 2327 N N . LEU A 1 289 ? -0.068 6.161 7.694 1.00 98.44 289 LEU A N 1
ATOM 2328 C CA . LEU A 1 289 ? -0.785 7.036 6.757 1.00 98.44 289 LEU A CA 1
ATOM 2329 C C . LEU A 1 289 ? 0.018 8.315 6.459 1.00 98.44 289 LEU A C 1
ATOM 2331 O O . LEU A 1 289 ? 0.206 8.675 5.297 1.00 98.44 289 LEU A O 1
ATOM 2335 N N . ALA A 1 290 ? 0.541 8.984 7.491 1.00 97.88 290 ALA A N 1
ATOM 2336 C CA . ALA A 1 290 ? 1.345 10.193 7.326 1.00 97.88 290 ALA A CA 1
ATOM 2337 C C . ALA A 1 290 ? 2.685 9.893 6.634 1.00 97.88 290 ALA A C 1
ATOM 2339 O O . ALA A 1 290 ? 3.076 10.600 5.703 1.00 97.88 290 ALA A O 1
ATOM 2340 N N . TYR A 1 291 ? 3.355 8.806 7.026 1.00 97.88 291 TYR A N 1
ATOM 2341 C CA . TYR A 1 291 ? 4.595 8.339 6.411 1.00 97.88 291 TYR A CA 1
ATOM 2342 C C . TYR A 1 291 ? 4.415 8.059 4.913 1.00 97.88 291 TYR A C 1
ATOM 2344 O O . TYR A 1 291 ? 5.176 8.586 4.100 1.00 97.88 291 TYR A O 1
ATOM 2352 N N . ARG A 1 292 ? 3.387 7.294 4.523 1.00 97.94 292 ARG A N 1
ATOM 2353 C CA . ARG A 1 292 ? 3.095 6.984 3.114 1.00 97.94 292 ARG A CA 1
ATOM 2354 C C . ARG A 1 292 ? 2.689 8.214 2.316 1.00 97.94 292 ARG A C 1
ATOM 2356 O O . ARG A 1 292 ? 3.103 8.347 1.164 1.00 97.94 292 ARG A O 1
ATOM 2363 N N . SER A 1 293 ? 1.981 9.154 2.937 1.00 97.88 293 SER A N 1
ATOM 2364 C CA . SER A 1 293 ? 1.706 10.454 2.325 1.00 97.88 293 SER A CA 1
ATOM 2365 C C . SER A 1 293 ? 3.011 11.199 2.014 1.00 97.88 293 SER A C 1
ATOM 2367 O O . SER A 1 293 ? 3.215 11.660 0.892 1.00 97.88 293 SER A O 1
ATOM 2369 N N . MET A 1 294 ? 3.969 11.219 2.947 1.00 97.31 294 MET A N 1
ATOM 2370 C CA . MET A 1 294 ? 5.285 11.824 2.713 1.00 97.31 294 MET A CA 1
ATOM 2371 C C . MET A 1 294 ? 6.107 11.103 1.635 1.00 97.31 294 MET A C 1
ATOM 2373 O O . MET A 1 294 ? 6.767 11.772 0.839 1.00 97.31 294 MET A O 1
ATOM 2377 N N . VAL A 1 295 ? 6.029 9.770 1.540 1.00 95.12 295 VAL A N 1
ATOM 2378 C CA . VAL A 1 295 ? 6.646 9.017 0.431 1.00 95.12 295 VAL A CA 1
ATOM 2379 C C . VAL A 1 295 ? 6.090 9.496 -0.916 1.00 95.12 295 VAL A C 1
ATOM 2381 O O . VAL A 1 295 ? 6.861 9.799 -1.828 1.00 95.12 295 VAL A O 1
ATOM 2384 N N . ARG A 1 296 ? 4.765 9.645 -1.049 1.00 94.69 296 ARG A N 1
ATOM 2385 C CA . ARG A 1 296 ? 4.155 10.147 -2.294 1.00 94.69 296 ARG A CA 1
ATOM 2386 C C . ARG A 1 296 ? 4.482 11.600 -2.588 1.00 94.69 296 ARG A C 1
ATOM 2388 O O . ARG A 1 296 ? 4.677 11.931 -3.758 1.00 94.69 296 ARG A O 1
ATOM 2395 N N . ALA A 1 297 ? 4.598 12.448 -1.567 1.00 93.88 297 ALA A N 1
ATOM 2396 C CA . ALA A 1 297 ? 5.052 13.824 -1.740 1.00 93.88 297 ALA A CA 1
ATOM 2397 C C . ALA A 1 297 ? 6.447 13.867 -2.395 1.00 93.88 297 ALA A C 1
ATOM 2399 O O . ALA A 1 297 ? 6.631 14.574 -3.388 1.00 93.88 297 ALA A O 1
ATOM 2400 N N . VAL A 1 298 ? 7.390 13.054 -1.896 1.00 91.44 298 VAL A N 1
ATOM 2401 C CA . VAL A 1 298 ? 8.756 12.925 -2.438 1.00 91.44 298 VAL A CA 1
ATOM 2402 C C . VAL A 1 298 ? 8.742 12.399 -3.871 1.00 91.44 298 VAL A C 1
ATOM 2404 O O . VAL A 1 298 ? 9.316 13.026 -4.759 1.00 91.44 298 VAL A O 1
ATOM 2407 N N . VAL A 1 299 ? 8.054 11.280 -4.126 1.00 88.62 299 VAL A N 1
ATOM 2408 C CA . VAL A 1 299 ? 7.986 10.673 -5.468 1.00 88.62 299 VAL A CA 1
ATOM 2409 C C . VAL A 1 299 ? 7.389 11.649 -6.485 1.00 88.62 299 VAL A C 1
ATOM 2411 O O . VAL A 1 299 ? 7.904 11.786 -7.595 1.00 88.62 299 VAL A O 1
ATOM 2414 N N . THR A 1 300 ? 6.335 12.370 -6.102 1.00 87.56 300 THR A N 1
ATOM 2415 C CA . THR A 1 300 ? 5.681 13.362 -6.968 1.00 87.56 300 THR A CA 1
ATOM 2416 C C . THR A 1 300 ? 6.587 14.566 -7.232 1.00 87.56 300 THR A C 1
ATOM 2418 O O . THR A 1 300 ? 6.644 15.049 -8.363 1.00 87.56 300 THR A O 1
ATOM 2421 N N . ALA A 1 301 ? 7.347 15.021 -6.230 1.00 85.81 301 ALA A N 1
ATOM 2422 C CA . ALA A 1 301 ? 8.299 16.119 -6.393 1.00 85.81 301 ALA A CA 1
ATOM 2423 C C . ALA A 1 301 ? 9.436 15.745 -7.359 1.00 85.81 301 ALA A C 1
ATOM 2425 O O . ALA A 1 301 ? 9.701 16.487 -8.303 1.00 85.81 301 ALA A O 1
ATOM 2426 N N . ILE A 1 302 ? 10.034 14.559 -7.195 1.00 81.81 302 ILE A N 1
ATOM 2427 C CA . ILE A 1 302 ? 11.100 14.057 -8.079 1.00 81.81 302 ILE A CA 1
ATOM 2428 C C . ILE A 1 302 ? 10.605 13.955 -9.529 1.00 81.81 302 ILE A C 1
ATOM 2430 O O . ILE A 1 302 ? 11.286 14.404 -10.451 1.00 81.81 302 ILE A O 1
ATOM 2434 N N . ARG A 1 303 ? 9.391 13.426 -9.741 1.00 78.62 303 ARG A N 1
ATOM 2435 C CA . ARG A 1 303 ? 8.771 13.325 -11.074 1.00 78.62 303 ARG A CA 1
ATOM 2436 C C . ARG A 1 303 ? 8.618 14.690 -11.753 1.00 78.62 303 ARG A C 1
ATOM 2438 O O . ARG A 1 303 ? 8.902 14.805 -12.943 1.00 78.62 303 ARG A O 1
ATOM 2445 N N . ARG A 1 304 ? 8.202 15.724 -11.009 1.00 76.69 304 ARG A N 1
ATOM 2446 C CA . ARG A 1 304 ? 8.051 17.096 -11.535 1.00 76.69 304 ARG A CA 1
ATOM 2447 C C . ARG A 1 304 ? 9.376 17.678 -12.035 1.00 76.69 304 ARG A C 1
ATOM 2449 O O . ARG A 1 304 ? 9.392 18.358 -13.058 1.00 76.69 304 ARG A O 1
ATOM 2456 N N . GLU A 1 305 ? 10.482 17.405 -11.347 1.00 72.44 305 GLU A N 1
ATOM 2457 C CA . GLU A 1 305 ? 11.804 17.937 -11.707 1.00 72.44 305 GLU A CA 1
ATOM 2458 C C . GLU A 1 305 ? 12.386 17.305 -12.979 1.00 72.44 305 GLU A C 1
ATOM 2460 O O . GLU A 1 305 ? 13.114 17.964 -13.722 1.00 72.44 305 GLU A O 1
ATOM 2465 N N . GLN A 1 306 ? 12.034 16.051 -13.269 1.00 67.31 306 GLN A N 1
ATOM 2466 C CA . GLN A 1 306 ? 12.610 15.269 -14.369 1.00 67.31 306 GLN A CA 1
ATOM 2467 C C . GLN A 1 306 ? 11.984 15.536 -15.756 1.00 67.31 306 GLN A C 1
ATOM 2469 O O . GLN A 1 306 ? 12.333 14.854 -16.713 1.00 67.31 306 GLN A O 1
ATOM 2474 N N . ARG A 1 307 ? 11.137 16.571 -15.901 1.00 55.34 307 ARG A N 1
ATOM 2475 C CA . ARG A 1 307 ? 10.546 17.046 -17.175 1.00 55.34 307 ARG A CA 1
ATOM 2476 C C . ARG A 1 307 ? 9.784 15.978 -17.981 1.00 55.34 307 ARG A C 1
ATOM 2478 O O . ARG A 1 307 ? 10.207 15.556 -19.050 1.00 55.34 307 ARG A O 1
ATOM 2485 N N . ALA A 1 308 ? 8.545 15.731 -17.578 1.00 48.28 308 ALA A N 1
ATOM 2486 C CA . ALA A 1 308 ? 7.430 15.718 -18.522 1.00 48.28 308 ALA A CA 1
ATOM 2487 C C . ALA A 1 308 ? 6.273 16.478 -17.857 1.00 48.28 308 ALA A C 1
ATOM 2489 O O . ALA A 1 308 ? 6.018 16.235 -16.675 1.00 48.28 308 ALA A O 1
ATOM 2490 N N . PRO A 1 309 ? 5.590 17.423 -18.533 1.00 43.50 309 PRO A N 1
ATOM 2491 C CA . PRO A 1 309 ? 4.309 17.900 -18.036 1.00 43.50 309 PRO A CA 1
ATOM 2492 C C . PRO A 1 309 ? 3.390 16.683 -17.977 1.00 43.50 309 PRO A C 1
ATOM 2494 O O . PRO A 1 309 ? 2.947 16.187 -19.013 1.00 43.50 309 PRO A O 1
ATOM 2497 N N . ASP A 1 310 ? 3.160 16.168 -16.773 1.00 47.66 310 ASP A N 1
ATOM 2498 C CA . ASP A 1 310 ? 2.178 15.119 -16.569 1.00 47.66 310 ASP A CA 1
ATOM 2499 C C . ASP A 1 310 ? 0.825 15.752 -16.913 1.00 47.66 310 ASP A C 1
ATOM 2501 O O . ASP A 1 310 ? 0.286 16.562 -16.160 1.00 47.66 310 ASP A O 1
ATOM 2505 N N . ARG A 1 311 ? 0.310 15.461 -18.114 1.00 47.41 311 ARG A N 1
ATOM 2506 C CA . ARG A 1 311 ? -1.064 15.817 -18.505 1.00 47.41 311 ARG A CA 1
ATOM 2507 C C . ARG A 1 311 ? -2.089 14.977 -17.737 1.00 47.41 311 ARG A C 1
ATOM 2509 O O . ARG A 1 311 ? -3.285 15.092 -17.991 1.00 47.41 311 ARG A O 1
ATOM 2516 N N . ASP A 1 312 ? -1.634 14.122 -16.826 1.00 56.72 312 ASP A N 1
ATOM 2517 C CA . ASP A 1 312 ? -2.476 13.262 -16.028 1.00 56.72 312 ASP A CA 1
ATOM 2518 C C . ASP A 1 312 ? -3.095 14.011 -14.840 1.00 56.72 312 ASP A C 1
ATOM 2520 O O . ASP A 1 312 ? -2.605 13.979 -13.711 1.00 56.72 312 ASP A O 1
ATOM 2524 N N . SER A 1 313 ? -4.218 14.683 -15.097 1.00 57.81 313 SER A N 1
ATOM 2525 C CA . SER A 1 313 ? -4.985 15.440 -14.099 1.00 57.81 313 SER A CA 1
ATOM 2526 C C . SER A 1 313 ? -5.536 14.595 -12.941 1.00 57.81 313 SER A C 1
ATOM 2528 O O . SER A 1 313 ? -6.101 15.152 -12.004 1.00 57.81 313 SER A O 1
ATOM 2530 N N . ALA A 1 314 ? -5.420 13.264 -13.004 1.00 60.88 314 ALA A N 1
ATOM 2531 C CA . ALA A 1 314 ? -5.925 12.349 -11.982 1.00 60.88 314 ALA A CA 1
ATOM 2532 C C . ALA A 1 314 ? -4.983 12.189 -10.772 1.00 60.88 314 ALA A C 1
ATOM 2534 O O . ALA A 1 314 ? -5.402 11.673 -9.733 1.00 60.88 314 ALA A O 1
ATOM 2535 N N . ARG A 1 315 ? -3.713 12.604 -10.882 1.00 76.88 315 ARG A N 1
ATOM 2536 C CA . ARG A 1 315 ? -2.726 12.442 -9.806 1.00 76.88 315 ARG A CA 1
ATOM 2537 C C . ARG A 1 315 ? -2.726 13.633 -8.841 1.00 76.88 315 ARG A C 1
ATOM 2539 O O . ARG A 1 315 ? -2.648 14.776 -9.294 1.00 76.88 315 ARG A O 1
ATOM 2546 N N . PRO A 1 316 ? -2.738 13.398 -7.514 1.00 81.44 316 PRO A N 1
ATOM 2547 C CA . PRO A 1 316 ? -2.570 14.473 -6.544 1.00 81.44 316 PRO A CA 1
ATOM 2548 C C . PRO A 1 316 ? -1.209 15.169 -6.668 1.00 81.44 316 PRO A C 1
ATOM 2550 O O . PRO A 1 316 ? -0.194 14.559 -7.008 1.00 81.44 316 PRO A O 1
ATOM 2553 N N . ALA A 1 317 ? -1.186 16.459 -6.348 1.00 86.06 317 ALA A N 1
ATOM 2554 C CA . ALA A 1 317 ? 0.032 17.253 -6.290 1.00 86.06 317 ALA A CA 1
ATOM 2555 C C . ALA A 1 317 ? 0.877 16.906 -5.048 1.00 86.06 317 ALA A C 1
ATOM 2557 O O . ALA A 1 317 ? 0.355 16.400 -4.054 1.00 86.06 317 ALA A O 1
ATOM 2558 N N . THR A 1 318 ? 2.173 17.250 -5.060 1.00 90.56 318 THR A N 1
ATOM 2559 C CA . THR A 1 318 ? 3.050 17.142 -3.876 1.00 90.56 318 THR A CA 1
ATOM 2560 C C . THR A 1 318 ? 2.421 17.821 -2.657 1.00 90.56 318 THR A C 1
ATOM 2562 O O . THR A 1 318 ? 2.408 17.257 -1.566 1.00 90.56 318 THR A O 1
ATOM 2565 N N . GLU A 1 319 ? 1.845 19.004 -2.858 1.00 91.88 319 GLU A N 1
ATOM 2566 C CA . GLU A 1 319 ? 1.175 19.795 -1.831 1.00 91.88 319 GLU A CA 1
ATOM 2567 C C . GLU A 1 319 ? -0.013 19.050 -1.207 1.00 91.88 319 GLU A C 1
ATOM 2569 O O . GLU A 1 319 ? -0.167 19.077 0.009 1.00 91.88 319 GLU A O 1
ATOM 2574 N N . THR A 1 320 ? -0.801 18.315 -1.999 1.00 94.38 320 THR A N 1
ATOM 2575 C CA . THR A 1 320 ? -1.950 17.538 -1.501 1.00 94.38 320 THR A CA 1
ATOM 2576 C C . THR A 1 320 ? -1.519 16.481 -0.485 1.00 94.38 320 THR A C 1
ATOM 2578 O O . THR A 1 320 ? -2.169 16.299 0.545 1.00 94.38 320 THR A O 1
ATOM 2581 N N . TYR A 1 321 ? -0.400 15.807 -0.746 1.00 96.50 321 TYR A N 1
ATOM 2582 C CA . TYR A 1 321 ? 0.149 14.805 0.162 1.00 96.50 321 TYR A CA 1
ATOM 2583 C C . TYR A 1 321 ? 0.753 15.432 1.431 1.00 96.50 321 TYR A C 1
ATOM 2585 O O . TYR A 1 321 ? 0.591 14.885 2.525 1.00 96.50 321 TYR A O 1
ATOM 2593 N N . VAL A 1 322 ? 1.399 16.598 1.326 1.00 96.06 322 VAL A N 1
ATOM 2594 C CA . VAL A 1 322 ? 1.881 17.338 2.509 1.00 96.06 322 VAL A CA 1
ATOM 2595 C C . VAL A 1 322 ? 0.703 17.809 3.367 1.00 96.06 322 VAL A C 1
ATOM 2597 O O . VAL A 1 322 ? 0.712 17.624 4.581 1.00 96.06 322 VAL A O 1
ATOM 2600 N N . GLU A 1 323 ? -0.354 18.342 2.753 1.00 96.06 323 GLU A N 1
ATOM 2601 C CA . GLU A 1 323 ? -1.566 18.754 3.464 1.00 96.06 323 GLU A CA 1
ATOM 2602 C C . GLU A 1 323 ? -2.261 17.577 4.156 1.00 96.06 323 GLU A C 1
ATOM 2604 O O . GLU A 1 323 ? -2.713 17.714 5.294 1.00 96.06 323 GLU A O 1
ATOM 2609 N N . LEU A 1 324 ? -2.329 16.411 3.506 1.00 97.12 324 LEU A N 1
ATOM 2610 C CA . LEU A 1 324 ? -2.868 15.202 4.123 1.00 97.12 324 LEU A CA 1
ATOM 2611 C C . LEU A 1 324 ? -2.035 14.768 5.336 1.00 97.12 324 LEU A C 1
ATOM 2613 O O . LEU A 1 324 ? -2.609 14.510 6.392 1.00 97.12 324 LEU A O 1
ATOM 2617 N N . ALA A 1 325 ? -0.706 14.730 5.215 1.00 97.44 325 ALA A N 1
ATOM 2618 C CA . ALA A 1 325 ? 0.180 14.385 6.326 1.00 97.44 325 ALA A CA 1
ATOM 2619 C C . ALA A 1 325 ? 0.034 15.368 7.501 1.00 97.44 325 ALA A C 1
ATOM 2621 O O . ALA A 1 325 ? -0.053 14.936 8.648 1.00 97.44 325 ALA A O 1
ATOM 2622 N N . ALA A 1 326 ? -0.079 16.672 7.222 1.00 96.56 326 ALA A N 1
ATOM 2623 C CA . ALA A 1 326 ? -0.325 17.688 8.246 1.00 96.56 326 ALA A CA 1
ATOM 2624 C C . ALA A 1 326 ? -1.657 17.460 8.978 1.00 96.56 326 ALA A C 1
ATOM 2626 O O . ALA A 1 326 ? -1.685 17.496 10.204 1.00 96.56 326 ALA A O 1
ATOM 2627 N N . ARG A 1 327 ? -2.747 17.155 8.256 1.00 94.62 327 ARG A N 1
ATOM 2628 C CA . ARG A 1 327 ? -4.050 16.825 8.872 1.00 94.62 327 ARG A CA 1
ATOM 2629 C C . ARG A 1 327 ? -4.018 15.539 9.697 1.00 94.62 327 ARG A C 1
ATOM 2631 O O . ARG A 1 327 ? -4.766 15.404 10.655 1.00 94.62 327 ARG A O 1
ATOM 2638 N N . LEU A 1 328 ? -3.203 14.563 9.304 1.00 94.69 328 LEU A N 1
ATOM 2639 C CA . LEU A 1 328 ? -3.050 13.317 10.058 1.00 94.69 328 LEU A CA 1
ATOM 2640 C C . LEU A 1 328 ? -2.252 13.527 11.350 1.00 94.69 328 LEU A C 1
ATOM 2642 O O . LEU A 1 328 ? -2.537 12.846 12.336 1.00 94.69 328 LEU A O 1
ATOM 2646 N N . ALA A 1 329 ? -1.299 14.464 11.336 1.00 93.88 329 ALA A N 1
ATOM 2647 C CA . ALA A 1 329 ? -0.533 14.884 12.504 1.00 93.88 329 ALA A CA 1
ATOM 2648 C C . ALA A 1 329 ? -1.365 15.747 13.472 1.00 93.88 329 ALA A C 1
ATOM 2650 O O . ALA A 1 329 ? -1.285 15.549 14.684 1.00 93.88 329 ALA A O 1
ATOM 2651 N N . ASP A 1 330 ? -2.195 16.653 12.948 1.00 90.94 330 ASP A N 1
ATOM 2652 C CA . ASP A 1 330 ? -3.064 17.545 13.725 1.00 90.94 330 ASP A CA 1
ATOM 2653 C C . ASP A 1 330 ? -4.430 16.901 14.006 1.00 90.94 330 ASP A C 1
ATOM 2655 O O . ASP A 1 330 ? -5.396 17.024 13.251 1.00 90.94 330 ASP A O 1
ATOM 2659 N N . THR A 1 331 ? -4.480 16.122 15.082 1.00 80.75 331 THR A N 1
ATOM 2660 C CA . THR A 1 331 ? -5.612 15.250 15.393 1.00 80.75 331 THR A CA 1
ATOM 2661 C C . THR A 1 331 ? -6.519 15.857 16.464 1.00 80.75 331 THR A C 1
ATOM 2663 O O . THR A 1 331 ? -6.061 16.029 17.595 1.00 80.75 331 THR A O 1
ATOM 2666 N N . PRO A 1 332 ? -7.811 16.107 16.178 1.00 84.12 332 PRO A N 1
ATOM 2667 C CA . PRO A 1 332 ? -8.761 16.492 17.215 1.00 84.12 332 PRO A CA 1
ATOM 2668 C C . PRO A 1 332 ? -9.031 15.331 18.182 1.00 84.12 332 PRO A C 1
ATOM 2670 O O . PRO A 1 332 ? -8.813 14.165 17.850 1.00 84.12 332 PRO A O 1
ATOM 2673 N N . ALA A 1 333 ? -9.540 15.651 19.374 1.00 90.31 333 ALA A N 1
ATOM 2674 C CA . ALA A 1 333 ? -9.961 14.636 20.335 1.00 90.31 333 ALA A CA 1
ATOM 2675 C C . ALA A 1 333 ? -11.027 13.713 19.702 1.00 90.31 333 ALA A C 1
ATOM 2677 O O . ALA A 1 333 ? -12.016 14.224 19.167 1.00 90.31 333 ALA A O 1
ATOM 2678 N N . PRO A 1 334 ? -10.837 12.384 19.736 1.00 94.38 334 PRO A N 1
ATOM 2679 C CA . PRO A 1 334 ? -11.745 11.455 19.080 1.00 94.38 334 PRO A CA 1
ATOM 2680 C C . PRO A 1 334 ? -13.039 11.265 19.866 1.00 94.38 334 PRO A C 1
ATOM 2682 O O . PRO A 1 334 ? -13.087 11.434 21.086 1.00 94.38 334 PRO A O 1
ATOM 2685 N N . THR A 1 335 ? -14.081 10.842 19.158 1.00 95.38 335 THR A N 1
ATOM 2686 C CA . THR A 1 335 ? -15.407 10.569 19.713 1.00 95.38 335 THR A CA 1
ATOM 2687 C C . THR A 1 335 ? -15.708 9.072 19.697 1.00 95.38 335 THR A C 1
ATOM 2689 O O . THR A 1 335 ? -15.493 8.387 18.696 1.00 95.38 335 THR A O 1
ATOM 2692 N N . LEU A 1 336 ? -16.250 8.561 20.807 1.00 96.00 336 LEU A N 1
ATOM 2693 C CA . LEU A 1 336 ? -16.829 7.221 20.876 1.00 96.00 336 LEU A CA 1
ATOM 2694 C C . LEU A 1 336 ? -18.340 7.292 20.640 1.00 96.00 336 LEU A C 1
ATOM 2696 O O . LEU A 1 336 ? -19.071 7.913 21.409 1.00 96.00 336 LEU A O 1
ATOM 2700 N N . TYR A 1 337 ? -18.807 6.597 19.612 1.00 94.94 337 TYR A N 1
ATOM 2701 C CA . TYR A 1 337 ? -20.216 6.402 19.307 1.00 94.94 337 TYR A CA 1
ATOM 2702 C C . TYR A 1 337 ? -20.646 5.021 19.809 1.00 94.94 337 TYR A C 1
ATOM 2704 O O . TYR A 1 337 ? -20.206 3.988 19.301 1.00 94.94 337 TYR A O 1
ATOM 2712 N N . LEU A 1 338 ? -21.513 4.994 20.818 1.00 93.44 338 LEU A N 1
ATOM 2713 C CA . LEU A 1 338 ? -22.058 3.759 21.379 1.00 93.44 338 LEU A CA 1
ATOM 2714 C C . LEU A 1 338 ? -23.418 3.468 20.747 1.00 93.44 338 LEU A C 1
ATOM 2716 O O . LEU A 1 338 ? -24.358 4.247 20.907 1.00 93.44 338 LEU A O 1
ATOM 2720 N N . MET A 1 339 ? -23.538 2.349 20.034 1.00 91.88 339 MET A N 1
ATOM 2721 C CA . MET A 1 339 ? -24.836 1.904 19.526 1.00 91.88 339 MET A CA 1
ATOM 2722 C C . MET A 1 339 ? -25.619 1.242 20.661 1.00 91.88 339 MET A C 1
ATOM 2724 O O . MET A 1 339 ? -25.178 0.242 21.199 1.00 91.88 339 MET A O 1
ATOM 2728 N N . HIS A 1 340 ? -26.789 1.757 21.025 1.00 88.81 340 HIS A N 1
ATOM 2729 C CA . HIS A 1 340 ? -27.593 1.209 22.123 1.00 88.81 340 HIS A CA 1
ATOM 2730 C C . HIS A 1 340 ? -28.962 0.744 21.620 1.00 88.81 340 HIS A C 1
ATOM 2732 O O . HIS A 1 340 ? -29.622 1.456 20.863 1.00 88.81 340 HIS A O 1
ATOM 2738 N N . GLY A 1 341 ? -29.398 -0.455 22.025 1.00 86.56 341 GLY A N 1
ATOM 2739 C CA . GLY A 1 341 ? -30.735 -0.966 21.707 1.00 86.56 341 GLY A CA 1
ATOM 2740 C C . GLY A 1 341 ? -30.822 -2.477 21.471 1.00 86.56 341 GLY A C 1
ATOM 2741 O O . GLY A 1 341 ? -29.823 -3.171 21.261 1.00 86.56 341 GLY A O 1
ATOM 2742 N N . LEU A 1 342 ? -32.054 -2.994 21.467 1.00 85.56 342 LEU A N 1
ATOM 2743 C CA . LEU A 1 342 ? -32.372 -4.422 21.319 1.00 85.56 342 LEU A CA 1
ATOM 2744 C C . LEU A 1 342 ? -31.888 -5.019 19.988 1.00 85.56 342 LEU A C 1
ATOM 2746 O O . LEU A 1 342 ? -31.693 -4.315 18.997 1.00 85.56 342 LEU A O 1
ATOM 2750 N N . SER A 1 343 ? -31.690 -6.338 19.942 1.00 81.62 343 SER A N 1
ATOM 2751 C CA . SER A 1 343 ? -31.404 -7.029 18.676 1.00 81.62 343 SER A CA 1
ATOM 2752 C C . SER A 1 343 ? -32.526 -6.776 17.658 1.00 81.62 343 SER A C 1
ATOM 2754 O O . SER A 1 343 ? -33.695 -6.731 18.027 1.00 81.62 343 SER A O 1
ATOM 2756 N N . GLY A 1 344 ? -32.172 -6.558 16.389 1.00 80.81 344 GLY A N 1
ATOM 2757 C CA . GLY A 1 344 ? -33.138 -6.238 15.330 1.00 80.81 344 GLY A CA 1
ATOM 2758 C C . GLY A 1 344 ? -33.628 -4.782 15.286 1.00 80.81 344 GLY A C 1
ATOM 2759 O O . GLY A 1 344 ? -34.352 -4.428 14.365 1.00 80.81 344 GLY A O 1
ATOM 2760 N N . SER A 1 345 ? -33.197 -3.899 16.196 1.00 85.62 345 SER A N 1
ATOM 2761 C CA . SER A 1 345 ? -33.633 -2.488 16.229 1.00 85.62 345 SER A CA 1
ATOM 2762 C C . SER A 1 345 ? -32.999 -1.574 15.162 1.00 85.62 345 SER A C 1
ATOM 2764 O O . SER A 1 345 ? -33.104 -0.356 15.263 1.00 85.62 345 SER A O 1
ATOM 2766 N N . GLY A 1 346 ? -32.276 -2.130 14.184 1.00 84.94 346 GLY A N 1
ATOM 2767 C CA . GLY A 1 346 ? -31.632 -1.362 13.109 1.00 84.94 346 GLY A CA 1
ATOM 2768 C C . GLY A 1 346 ? -30.280 -0.710 13.444 1.00 84.94 346 GLY A C 1
ATOM 2769 O O . GLY A 1 346 ? -29.766 0.033 12.616 1.00 84.94 346 GLY A O 1
ATOM 2770 N N . LYS A 1 347 ? -29.657 -0.994 14.601 1.00 88.00 347 LYS A N 1
ATOM 2771 C CA . LYS A 1 347 ? -28.346 -0.414 14.994 1.00 88.00 347 LYS A CA 1
ATOM 2772 C C . LYS A 1 347 ? -27.263 -0.578 13.933 1.00 88.00 347 LYS A C 1
ATOM 2774 O O . LYS A 1 347 ? -26.617 0.396 13.579 1.00 88.00 347 LYS A O 1
ATOM 2779 N N . THR A 1 348 ? -27.111 -1.788 13.402 1.00 82.31 348 THR A N 1
ATOM 2780 C CA . THR A 1 348 ? -26.095 -2.084 12.386 1.00 82.31 348 THR A CA 1
ATOM 2781 C C . THR A 1 348 ? -26.356 -1.336 11.085 1.00 82.31 348 THR A C 1
ATOM 2783 O O . THR A 1 348 ? -25.420 -0.893 10.435 1.00 82.31 348 THR A O 1
ATOM 2786 N N . TRP A 1 349 ? -27.626 -1.120 10.729 1.00 86.50 349 TRP A N 1
ATOM 2787 C CA . TRP A 1 349 ? -27.972 -0.290 9.578 1.00 86.50 349 TRP A CA 1
ATOM 2788 C C . TRP A 1 349 ? -27.576 1.175 9.813 1.00 86.50 349 TRP A C 1
ATOM 2790 O O . TRP A 1 349 ? -26.943 1.786 8.957 1.00 86.50 349 TRP A O 1
ATOM 2800 N N . VAL A 1 350 ? -27.862 1.720 11.002 1.00 88.19 350 VAL A N 1
ATOM 2801 C CA . VAL A 1 350 ? -27.450 3.085 11.368 1.00 88.19 350 VAL A CA 1
ATOM 2802 C C . VAL A 1 350 ? -25.925 3.213 11.409 1.00 88.19 350 VAL A C 1
ATOM 2804 O O . VAL A 1 350 ? -25.385 4.160 10.843 1.00 88.19 350 VAL A O 1
ATOM 2807 N N . SER A 1 351 ? -25.222 2.263 12.033 1.00 85.94 351 SER A N 1
ATOM 2808 C CA . SER A 1 351 ? -23.759 2.277 12.139 1.00 85.94 351 SER A CA 1
ATOM 2809 C C . SER A 1 351 ? -23.089 2.203 10.761 1.00 85.94 351 SER A C 1
ATOM 2811 O O . SER A 1 351 ? -22.092 2.882 10.527 1.00 85.94 351 SER A O 1
ATOM 2813 N N . GLU A 1 352 ? -23.675 1.457 9.822 1.00 83.75 352 GLU A N 1
ATOM 2814 C CA . GLU A 1 352 ? -23.231 1.385 8.428 1.00 83.75 352 GLU A CA 1
ATOM 2815 C C . GLU A 1 352 ? -23.380 2.730 7.705 1.00 83.75 352 GLU A C 1
ATOM 2817 O O . GLU A 1 352 ? -22.439 3.219 7.074 1.00 83.75 352 GLU A O 1
ATOM 2822 N N . CYS A 1 353 ? -24.534 3.388 7.854 1.00 83.00 353 CYS A N 1
ATOM 2823 C CA . CYS A 1 353 ? -24.739 4.736 7.326 1.00 83.00 353 CYS A CA 1
ATOM 2824 C C . CYS A 1 353 ? -23.786 5.757 7.969 1.00 83.00 353 CYS A C 1
ATOM 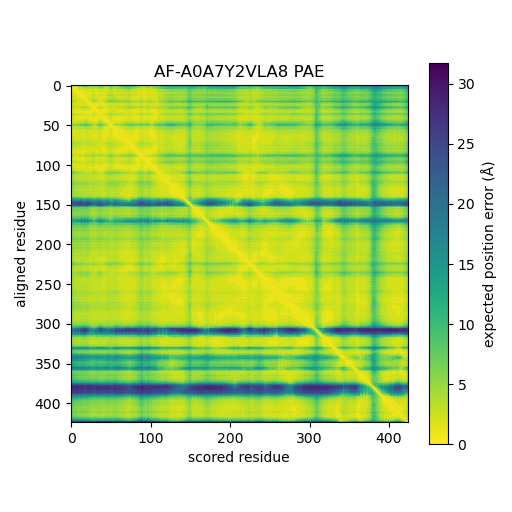2826 O O . CYS A 1 353 ? -23.318 6.677 7.297 1.00 83.00 353 CYS A O 1
ATOM 2828 N N . MET A 1 354 ? -23.462 5.593 9.255 1.00 86.44 354 MET A N 1
ATOM 2829 C CA . MET A 1 354 ? -22.526 6.463 9.966 1.00 86.44 354 MET A CA 1
ATOM 2830 C C . MET A 1 354 ? -21.101 6.342 9.429 1.00 86.44 354 MET A C 1
ATOM 2832 O O . MET A 1 354 ? -20.488 7.377 9.199 1.00 86.44 354 MET A O 1
ATOM 2836 N N . ILE A 1 355 ? -20.597 5.133 9.149 1.00 82.50 355 ILE A N 1
ATOM 2837 C CA . ILE A 1 355 ? -19.269 4.939 8.525 1.00 82.50 355 ILE A CA 1
ATOM 2838 C C . ILE A 1 355 ? -19.168 5.696 7.191 1.00 82.50 355 ILE A C 1
ATOM 2840 O O . ILE A 1 355 ? -18.084 6.078 6.758 1.00 82.50 355 ILE A O 1
ATOM 2844 N N . ALA A 1 356 ? -20.298 5.941 6.518 1.00 69.12 356 ALA A N 1
ATOM 2845 C CA . ALA A 1 356 ? -20.313 6.706 5.281 1.00 69.12 356 ALA A CA 1
ATOM 2846 C C . ALA A 1 356 ? -20.054 8.193 5.432 1.00 69.12 356 ALA A C 1
ATOM 2848 O O . ALA A 1 356 ? -19.301 8.774 4.649 1.00 69.12 356 ALA A O 1
ATOM 2849 N N . GLY A 1 357 ? -20.715 8.798 6.412 1.00 75.06 357 GLY A N 1
ATOM 2850 C CA . GLY A 1 357 ? -20.626 10.229 6.668 1.00 75.06 357 GLY A CA 1
ATOM 2851 C C . GLY A 1 357 ? -19.516 10.601 7.645 1.00 75.06 357 GLY A C 1
ATOM 2852 O O . GLY A 1 357 ? -19.091 11.756 7.669 1.00 75.06 357 GLY A O 1
ATOM 2853 N N . LEU A 1 358 ? -19.046 9.644 8.448 1.00 84.69 358 LEU A N 1
ATOM 2854 C CA . LEU A 1 358 ? -18.096 9.861 9.529 1.00 84.69 358 LEU A CA 1
ATOM 2855 C C . LEU A 1 358 ? -16.805 9.068 9.291 1.00 84.69 358 LEU A C 1
ATOM 2857 O O . LEU A 1 358 ? -16.857 7.900 8.916 1.00 84.69 358 LEU A O 1
ATOM 2861 N N . PRO A 1 359 ? -15.634 9.659 9.580 1.00 80.06 359 PRO A N 1
ATOM 2862 C CA . PRO A 1 359 ? -14.334 8.972 9.613 1.00 80.06 359 PRO A CA 1
ATOM 2863 C C . PRO A 1 359 ? -14.185 8.016 10.801 1.00 80.06 359 PRO A C 1
ATOM 2865 O O . PRO A 1 359 ? -13.176 8.048 11.507 1.00 80.06 359 PRO A O 1
ATOM 2868 N N . ALA A 1 360 ? -15.216 7.239 11.089 1.00 92.19 360 ALA A N 1
ATOM 2869 C CA . ALA A 1 360 ? -15.240 6.387 12.254 1.00 92.19 360 ALA A CA 1
ATOM 2870 C C . ALA A 1 360 ? -14.877 4.951 11.877 1.00 92.19 360 ALA A C 1
ATOM 2872 O O . ALA A 1 360 ? -15.241 4.443 10.812 1.00 92.19 360 ALA A O 1
ATOM 2873 N N . LEU A 1 361 ? -14.159 4.294 12.779 1.00 95.38 361 LEU A N 1
ATOM 2874 C CA . LEU A 1 361 ? -13.857 2.874 12.703 1.00 95.38 361 LEU A CA 1
ATOM 2875 C C . LEU A 1 361 ? -14.796 2.117 13.629 1.00 95.38 361 LEU A C 1
ATOM 2877 O O . LEU A 1 361 ? -15.048 2.526 14.758 1.00 95.38 361 LEU A O 1
ATOM 2881 N N . ARG A 1 362 ? -15.337 1.009 13.152 1.00 95.25 362 ARG A N 1
ATOM 2882 C CA . ARG A 1 362 ? -16.376 0.241 13.812 1.00 95.25 362 ARG A CA 1
ATOM 2883 C C . ARG A 1 362 ? -15.816 -1.078 14.307 1.00 95.25 362 ARG A C 1
ATOM 2885 O O . ARG A 1 362 ? -15.131 -1.807 13.590 1.00 95.25 362 ARG A O 1
ATOM 2892 N N . VAL A 1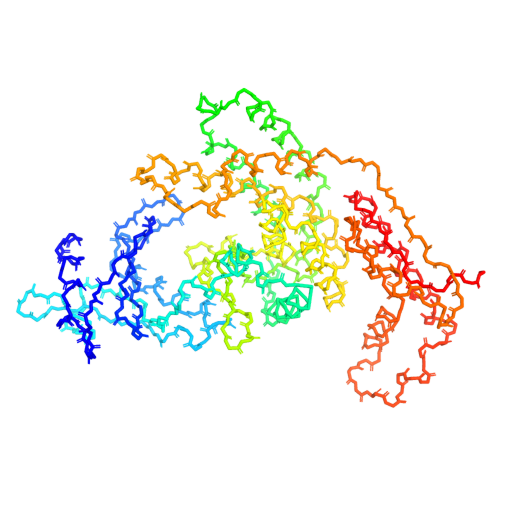 363 ? -16.189 -1.406 15.534 1.00 95.81 363 VAL A N 1
ATOM 2893 C CA . VAL A 1 363 ? -16.012 -2.732 16.112 1.00 95.81 363 VAL A CA 1
ATOM 2894 C C . VAL A 1 363 ? -17.393 -3.338 16.298 1.00 95.81 363 VAL A C 1
ATOM 2896 O O . VAL A 1 363 ? -18.272 -2.707 16.887 1.00 95.81 363 VAL A O 1
ATOM 2899 N N . ARG A 1 364 ? -17.594 -4.552 15.788 1.00 94.06 364 ARG A N 1
ATOM 2900 C CA . ARG A 1 364 ? -18.889 -5.232 15.802 1.00 94.06 364 ARG A CA 1
ATOM 2901 C C . ARG A 1 364 ? -18.867 -6.447 16.713 1.00 94.06 364 ARG A C 1
ATOM 2903 O O . ARG A 1 364 ? -18.076 -7.364 16.514 1.00 94.06 364 ARG A O 1
ATOM 2910 N N . SER A 1 365 ? -19.787 -6.482 17.672 1.00 92.06 365 SER A N 1
ATOM 2911 C CA . SER A 1 365 ? -19.884 -7.593 18.628 1.00 92.06 365 SER A CA 1
ATOM 2912 C C . SER A 1 365 ? -20.158 -8.943 17.965 1.00 92.06 365 SER A C 1
ATOM 2914 O O . SER A 1 365 ? -19.628 -9.951 18.412 1.00 92.06 365 SER A O 1
ATOM 2916 N N . ASP A 1 366 ? -20.962 -8.996 16.901 1.00 89.50 366 ASP A N 1
ATOM 2917 C CA . ASP A 1 366 ? -21.291 -10.243 16.205 1.00 89.50 366 ASP A CA 1
ATOM 2918 C C . ASP A 1 366 ? -20.100 -10.825 15.429 1.00 89.50 366 ASP A C 1
ATOM 2920 O O . ASP A 1 366 ? -19.941 -12.047 15.395 1.00 89.50 366 ASP A O 1
ATOM 2924 N N . VAL A 1 367 ? -19.255 -9.965 14.852 1.00 91.69 367 VAL A N 1
ATOM 2925 C CA . VAL A 1 367 ? -18.019 -10.360 14.154 1.00 91.69 367 VAL A CA 1
ATOM 2926 C C . VAL A 1 367 ? -16.976 -10.848 15.157 1.00 91.69 367 VAL A C 1
ATOM 2928 O O . VAL A 1 367 ? -16.496 -11.977 15.046 1.00 91.69 367 VAL A O 1
ATOM 2931 N N . GLU A 1 368 ? -16.688 -10.054 16.189 1.00 92.81 368 GLU A N 1
ATOM 2932 C CA . GLU A 1 368 ? -15.636 -10.386 17.157 1.00 92.81 368 GLU A CA 1
ATOM 2933 C C . GLU A 1 368 ? -15.993 -11.601 18.014 1.00 92.81 368 GLU A C 1
ATOM 2935 O O . GLU A 1 368 ? -15.145 -12.448 18.286 1.00 92.81 368 GLU A O 1
ATOM 2940 N N . ARG A 1 369 ? -17.275 -11.778 18.344 1.00 90.94 369 ARG A N 1
ATOM 2941 C CA . ARG A 1 369 ? -17.754 -12.990 19.014 1.00 90.94 369 ARG A CA 1
ATOM 2942 C C . ARG A 1 369 ? -17.482 -14.252 18.193 1.00 90.94 369 ARG A C 1
ATOM 2944 O O . ARG A 1 369 ? -17.072 -15.270 18.748 1.00 90.94 369 ARG A O 1
ATOM 2951 N N . LYS A 1 370 ? -17.714 -14.212 16.874 1.00 89.62 370 LYS A N 1
ATOM 2952 C CA . LYS A 1 370 ? -17.401 -15.345 15.987 1.00 89.62 370 LYS A CA 1
ATOM 2953 C C . LYS A 1 370 ? -15.895 -15.591 15.943 1.00 89.62 370 LYS A C 1
ATOM 2955 O O . LYS A 1 370 ? -15.480 -16.741 16.069 1.00 89.62 370 LYS A O 1
ATOM 2960 N N . ARG A 1 371 ? -15.088 -14.531 15.819 1.00 89.50 371 ARG A N 1
ATOM 2961 C CA . ARG A 1 371 ? -13.620 -14.621 15.797 1.00 89.50 371 ARG A CA 1
ATOM 2962 C C . ARG A 1 371 ? -13.073 -15.314 17.047 1.00 89.50 371 ARG A C 1
ATOM 2964 O O . ARG A 1 371 ? -12.397 -16.331 16.919 1.00 89.50 371 ARG A O 1
ATOM 2971 N N . LEU A 1 372 ? -13.451 -14.843 18.235 1.00 86.00 372 LEU A N 1
ATOM 2972 C CA . LEU A 1 372 ? -12.988 -15.393 19.517 1.00 86.00 372 LEU A CA 1
ATOM 2973 C C . LEU A 1 372 ? -13.334 -16.882 19.679 1.00 86.00 372 LEU A C 1
ATOM 2975 O O . LEU A 1 372 ? -12.517 -17.683 20.142 1.00 86.00 372 LEU A O 1
ATOM 2979 N N . LEU A 1 373 ? -14.529 -17.293 19.244 1.00 83.00 373 LEU A N 1
ATOM 2980 C CA . LEU A 1 373 ? -14.914 -18.706 19.262 1.00 83.00 373 LEU A CA 1
ATOM 2981 C C . LEU A 1 373 ? -14.095 -19.561 18.295 1.00 83.00 373 LEU A C 1
ATOM 2983 O O . LEU A 1 373 ? -13.732 -20.684 18.650 1.00 83.00 373 LEU A O 1
ATOM 2987 N N . HIS A 1 374 ? -13.805 -19.054 17.094 1.00 82.19 374 HIS A N 1
ATOM 2988 C CA . HIS A 1 374 ? -12.949 -19.752 16.134 1.00 82.19 374 HIS A CA 1
ATOM 2989 C C . HIS A 1 374 ? -11.516 -19.913 16.655 1.00 82.19 374 HIS A C 1
ATOM 2991 O O . HIS A 1 374 ? -10.918 -20.972 16.454 1.00 82.19 374 HIS A O 1
ATOM 2997 N N . GLU A 1 375 ? -10.992 -18.908 17.356 1.00 77.81 375 GLU A N 1
ATOM 2998 C CA . GLU A 1 375 ? -9.673 -18.957 17.997 1.00 77.81 375 GLU A CA 1
ATOM 2999 C C . GLU A 1 375 ? -9.632 -19.975 19.144 1.00 77.81 375 GLU A C 1
ATOM 3001 O O . GLU A 1 375 ? -8.687 -20.755 19.243 1.00 77.81 375 GLU A O 1
ATOM 3006 N N . THR A 1 376 ? -10.683 -20.039 19.967 1.00 69.88 376 THR A N 1
ATOM 3007 C CA . THR A 1 376 ? -10.707 -20.904 21.161 1.00 69.88 376 THR A CA 1
ATOM 3008 C C . THR A 1 376 ? -11.021 -22.369 20.836 1.00 69.88 376 THR A C 1
ATOM 3010 O O . THR A 1 376 ? -10.547 -23.272 21.524 1.00 69.88 376 THR A O 1
ATOM 3013 N N . ARG A 1 377 ? -11.833 -22.645 19.805 1.00 64.62 377 ARG A N 1
ATOM 3014 C CA . ARG A 1 377 ? -12.314 -24.009 19.487 1.00 64.62 377 ARG A CA 1
ATOM 3015 C C . ARG A 1 377 ? -11.673 -24.650 18.254 1.00 64.62 377 ARG A C 1
ATOM 3017 O O . ARG A 1 377 ? -11.948 -25.815 17.970 1.00 64.62 377 ARG A O 1
ATOM 3024 N N . GLY A 1 378 ? -10.818 -23.925 17.533 1.00 55.72 378 GLY A N 1
ATOM 3025 C CA . GLY A 1 378 ? -10.270 -24.366 16.251 1.00 55.72 378 GLY A CA 1
ATOM 3026 C C . GLY A 1 378 ? -11.318 -24.372 15.125 1.00 55.72 378 GLY A C 1
ATOM 3027 O O . GLY A 1 378 ? -12.528 -24.369 15.353 1.00 55.72 378 GLY A O 1
ATOM 3028 N N . LYS A 1 379 ? -10.864 -24.394 13.864 1.00 52.78 379 LYS A N 1
ATOM 3029 C CA . LYS A 1 379 ? -11.703 -24.284 12.644 1.00 52.78 379 LYS A CA 1
ATOM 3030 C C . LYS A 1 379 ? -12.642 -25.489 12.362 1.00 52.78 379 LYS A C 1
ATOM 3032 O O . LYS A 1 379 ? -13.096 -25.646 11.236 1.00 52.78 379 LYS A O 1
ATOM 3037 N N . GLY A 1 380 ? -12.933 -26.354 13.339 1.00 44.97 380 GLY A N 1
ATOM 3038 C CA . GLY A 1 380 ? -13.412 -27.725 13.094 1.00 44.97 380 GLY A CA 1
ATOM 3039 C C . GLY A 1 380 ? -14.903 -28.047 13.267 1.00 44.97 380 GLY A C 1
ATOM 3040 O O . GLY A 1 380 ? -15.312 -29.114 12.824 1.00 44.97 380 GLY A O 1
ATOM 3041 N N . SER A 1 381 ? -15.744 -27.205 13.881 1.00 45.31 381 SER A N 1
ATOM 3042 C CA . SER A 1 381 ? -17.156 -27.584 14.103 1.00 45.31 381 SER A CA 1
ATOM 3043 C C . SER A 1 381 ? -18.122 -26.404 13.992 1.00 45.31 381 SER A C 1
ATOM 3045 O O . SER A 1 381 ? -18.355 -25.697 14.973 1.00 45.31 381 SER A O 1
ATOM 3047 N N . ALA A 1 382 ? -18.725 -26.212 12.817 1.00 51.88 382 ALA A N 1
ATOM 3048 C CA . ALA A 1 382 ? -19.783 -25.217 12.612 1.00 51.88 382 ALA A CA 1
ATOM 3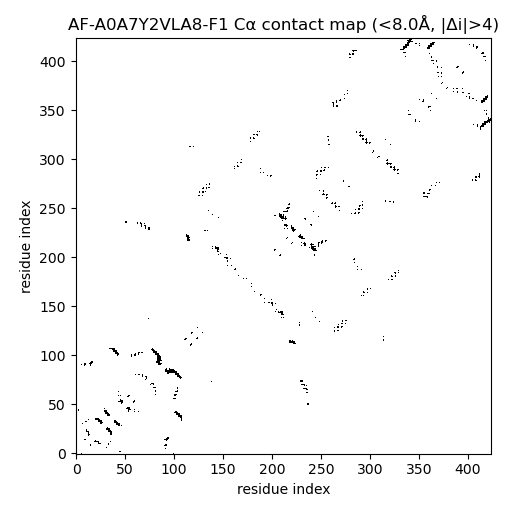049 C C . ALA A 1 382 ? -21.008 -25.467 13.521 1.00 51.88 382 ALA A C 1
ATOM 3051 O O . ALA A 1 382 ? -21.559 -24.526 14.084 1.00 51.88 382 ALA A O 1
ATOM 3052 N N . GLU A 1 383 ? -21.357 -26.736 13.767 1.00 47.22 383 GLU A N 1
ATOM 3053 C CA . GLU A 1 383 ? -22.522 -27.145 14.577 1.00 47.22 383 GLU A CA 1
ATOM 3054 C C . GLU A 1 383 ? -22.384 -26.820 16.082 1.00 47.22 383 GLU A C 1
ATOM 3056 O O . GLU A 1 383 ? -23.376 -26.683 16.795 1.00 47.22 383 GLU A O 1
ATOM 3061 N N . GLY A 1 384 ? -21.155 -26.643 16.584 1.00 51.03 384 GLY A N 1
ATOM 3062 C CA . GLY A 1 384 ? -20.882 -26.301 17.986 1.00 51.03 384 GLY A CA 1
ATOM 3063 C C . GLY A 1 384 ? -20.746 -24.800 18.265 1.00 51.03 384 GLY A C 1
ATOM 3064 O O . GLY A 1 384 ? -20.708 -24.403 19.431 1.00 51.03 384 GLY A O 1
ATOM 3065 N N . ILE A 1 385 ? -20.636 -23.963 17.228 1.00 54.84 385 ILE A N 1
ATOM 3066 C CA . ILE A 1 385 ? -20.420 -22.514 17.370 1.00 54.84 385 ILE A CA 1
ATOM 3067 C C . ILE A 1 385 ? -21.727 -21.825 17.768 1.00 54.84 385 ILE A C 1
ATOM 3069 O O . ILE A 1 385 ? -21.732 -21.054 18.727 1.00 54.84 385 ILE A O 1
ATOM 3073 N N . GLU A 1 386 ? -22.851 -22.167 17.131 1.00 56.59 386 GLU A N 1
ATOM 3074 C CA . GLU A 1 386 ? -24.145 -21.528 17.413 1.00 56.59 386 GLU A CA 1
ATOM 3075 C C . GLU A 1 386 ? -24.627 -21.733 18.858 1.00 56.59 386 GLU A C 1
ATOM 3077 O O . GLU A 1 386 ? -25.125 -20.798 19.483 1.00 56.59 386 GLU A O 1
ATOM 3082 N N . SER A 1 387 ? -24.383 -22.913 19.441 1.00 57.12 387 SER A N 1
ATOM 3083 C CA . SER A 1 387 ? -24.747 -23.230 20.833 1.00 57.12 387 SER A CA 1
ATOM 3084 C C . SER A 1 387 ? -23.853 -22.559 21.895 1.00 57.12 387 SER A C 1
ATOM 3086 O O . SER A 1 387 ? -24.132 -22.650 23.094 1.00 57.12 387 SER A O 1
ATOM 3088 N N . GLY A 1 388 ? -22.763 -21.897 21.481 1.00 61.75 388 GLY A N 1
ATOM 3089 C CA . GLY A 1 388 ? -21.786 -21.241 22.358 1.00 61.75 388 GLY A CA 1
ATOM 3090 C C . GLY A 1 388 ? -21.728 -19.713 22.256 1.00 61.75 388 GLY A C 1
ATOM 3091 O O . GLY A 1 388 ? -21.200 -19.090 23.172 1.00 61.75 388 GLY A O 1
ATOM 3092 N N . LEU A 1 389 ? -22.281 -19.114 21.191 1.00 62.25 389 LEU A N 1
ATOM 3093 C CA . LEU A 1 389 ? -22.186 -17.674 20.880 1.00 62.25 389 LEU A CA 1
ATOM 3094 C C . LEU A 1 389 ? -22.596 -16.756 22.034 1.00 62.25 389 LEU A C 1
ATOM 3096 O O . LEU A 1 389 ? -21.936 -15.755 22.292 1.00 62.25 389 LEU A O 1
ATOM 3100 N N . TYR A 1 390 ? -23.670 -17.097 22.736 1.00 70.75 390 TYR A N 1
ATOM 3101 C CA . TYR A 1 390 ? -24.280 -16.218 23.736 1.00 70.75 390 TYR A CA 1
ATOM 3102 C C . TYR A 1 390 ? -24.099 -16.716 25.167 1.00 70.75 390 TYR A C 1
ATOM 3104 O O . TYR A 1 390 ? -24.868 -16.347 26.052 1.00 70.75 390 TYR A O 1
ATOM 3112 N N . ARG A 1 391 ? -23.092 -17.562 25.414 1.00 79.50 391 ARG A N 1
ATOM 3113 C CA . ARG A 1 391 ? -22.722 -17.880 26.795 1.00 79.50 391 ARG A CA 1
ATOM 3114 C C . ARG A 1 391 ? -22.259 -16.597 27.504 1.00 79.50 391 ARG A C 1
ATOM 3116 O O . ARG A 1 391 ? -21.632 -15.759 26.843 1.00 79.50 391 ARG A O 1
ATOM 3123 N N . PRO A 1 392 ? -22.570 -16.416 28.799 1.00 81.06 392 PRO A N 1
ATOM 3124 C CA . PRO A 1 392 ? -22.182 -15.217 29.540 1.00 81.06 392 PRO A CA 1
ATOM 3125 C C . PRO A 1 392 ? -20.685 -14.918 29.428 1.00 81.06 392 PRO A C 1
ATOM 3127 O O . PRO A 1 392 ? -20.309 -13.798 29.106 1.00 81.06 392 PRO A O 1
ATOM 3130 N N . GLU A 1 393 ? -19.841 -15.944 29.542 1.00 82.69 393 GLU A N 1
ATOM 3131 C CA . GLU A 1 393 ? -18.382 -15.802 29.507 1.00 82.69 393 GLU A CA 1
ATOM 3132 C C . GLU A 1 393 ? -17.891 -15.282 28.146 1.00 82.69 393 GLU A C 1
ATOM 3134 O O . GLU A 1 393 ? -17.108 -14.341 28.073 1.00 82.69 393 GLU A O 1
ATOM 3139 N N . VAL A 1 394 ? -18.424 -15.836 27.051 1.00 83.56 394 VAL A N 1
ATOM 3140 C CA . VAL A 1 394 ? -18.096 -15.412 25.676 1.00 83.56 394 VAL A CA 1
ATOM 3141 C C . VAL A 1 394 ? -18.586 -13.987 25.416 1.00 83.56 394 VAL A C 1
ATOM 3143 O O . VAL A 1 394 ? -17.953 -13.219 24.688 1.00 83.56 394 VAL A O 1
ATOM 3146 N N . THR A 1 395 ? -19.724 -13.615 26.004 1.00 86.62 395 THR A N 1
ATOM 3147 C CA . THR A 1 395 ? -20.262 -12.256 25.905 1.00 86.62 395 THR A CA 1
ATOM 3148 C C . THR A 1 395 ? -19.350 -11.266 26.621 1.00 86.62 395 THR A C 1
ATOM 3150 O O . THR A 1 395 ? -18.963 -10.271 26.008 1.00 86.62 395 THR A O 1
ATOM 3153 N N . ASP A 1 396 ? -18.934 -11.567 27.849 1.00 88.38 396 ASP A N 1
ATOM 3154 C CA . ASP A 1 396 ? -18.021 -10.721 28.619 1.00 88.38 396 ASP A CA 1
ATOM 3155 C C . ASP A 1 396 ? -16.666 -10.563 27.916 1.00 88.38 396 ASP A C 1
ATOM 3157 O O . ASP A 1 396 ? -16.184 -9.441 27.745 1.00 88.38 396 ASP A O 1
ATOM 3161 N N . GLU A 1 397 ? -16.080 -11.656 27.418 1.00 90.25 397 GLU A N 1
ATOM 3162 C CA . GLU A 1 397 ? -14.828 -11.627 26.651 1.00 90.25 397 GLU A CA 1
ATOM 3163 C C . GLU A 1 397 ? -14.946 -10.776 25.380 1.00 90.25 397 GLU A C 1
ATOM 3165 O O . GLU A 1 397 ? -14.064 -9.958 25.097 1.00 90.25 397 GLU A O 1
ATOM 3170 N N . THR A 1 398 ? -16.058 -10.911 24.646 1.00 91.94 398 THR A N 1
ATOM 3171 C CA . THR A 1 398 ? -16.335 -10.107 23.447 1.00 91.94 398 THR A CA 1
ATOM 3172 C C . THR A 1 398 ? -16.381 -8.622 23.798 1.00 91.94 398 THR A C 1
ATOM 3174 O O . THR A 1 398 ? -15.722 -7.812 23.148 1.00 91.94 398 THR A O 1
ATOM 3177 N N . TYR A 1 399 ? -17.122 -8.239 24.839 1.00 93.12 399 TYR A N 1
ATOM 3178 C CA . TYR A 1 399 ? -17.259 -6.834 25.226 1.00 93.12 399 TYR A CA 1
ATOM 3179 C C . TYR A 1 399 ? -15.936 -6.262 25.738 1.00 93.12 399 TYR A C 1
ATOM 3181 O O . TYR A 1 399 ? -15.582 -5.133 25.395 1.00 93.12 399 TYR A O 1
ATOM 3189 N N . GLN A 1 400 ? -15.155 -7.039 26.491 1.00 93.44 400 GLN A N 1
ATOM 3190 C CA . GLN A 1 400 ? -13.812 -6.637 26.902 1.00 93.44 400 GLN A CA 1
ATOM 3191 C C . GLN A 1 400 ? -12.874 -6.445 25.705 1.00 93.44 400 GLN A C 1
ATOM 3193 O O . GLN A 1 400 ? -12.137 -5.458 25.670 1.00 93.44 400 GLN A O 1
ATOM 3198 N N . ALA A 1 401 ? -12.908 -7.339 24.712 1.00 93.56 401 ALA A N 1
ATOM 3199 C CA . ALA A 1 401 ? -12.142 -7.185 23.477 1.00 93.56 401 ALA A CA 1
ATOM 3200 C C . ALA A 1 401 ? -12.549 -5.914 22.724 1.00 93.56 401 ALA A C 1
ATOM 3202 O O . ALA A 1 401 ? -11.692 -5.089 22.411 1.00 93.56 401 ALA A O 1
ATOM 3203 N N . MET A 1 402 ? -13.853 -5.689 22.543 1.00 95.38 402 MET A N 1
ATOM 3204 C CA . MET A 1 402 ? -14.368 -4.476 21.909 1.00 95.38 402 MET A CA 1
ATOM 3205 C C . MET A 1 402 ? -13.928 -3.204 22.633 1.00 95.38 402 MET A C 1
ATOM 3207 O O . MET A 1 402 ? -13.491 -2.254 21.986 1.00 95.38 402 MET A O 1
ATOM 3211 N N . MET A 1 403 ? -13.999 -3.179 23.968 1.00 95.38 403 MET A N 1
ATOM 3212 C CA . MET A 1 403 ? -13.527 -2.042 24.761 1.00 95.38 403 MET A CA 1
ATOM 3213 C C . MET A 1 403 ? -12.031 -1.794 24.556 1.00 95.38 403 MET A C 1
ATOM 3215 O O . MET A 1 403 ? -11.638 -0.643 24.375 1.00 95.38 403 MET A O 1
ATOM 3219 N N . ARG A 1 404 ? -11.201 -2.848 24.521 1.00 96.25 404 ARG A N 1
ATOM 3220 C CA . ARG A 1 404 ? -9.766 -2.720 24.218 1.00 96.25 404 ARG A CA 1
ATOM 3221 C C . ARG A 1 404 ? -9.534 -2.158 22.816 1.00 96.25 404 ARG A C 1
ATOM 3223 O O . ARG A 1 404 ? -8.736 -1.240 22.669 1.00 96.25 404 ARG A O 1
ATOM 3230 N N . TYR A 1 405 ? -10.243 -2.653 21.803 1.00 96.88 405 TYR A N 1
ATOM 3231 C CA . TYR A 1 405 ? -10.100 -2.182 20.421 1.00 96.88 405 TYR A CA 1
ATOM 3232 C C . TYR A 1 405 ? -10.532 -0.722 20.260 1.00 96.88 405 TYR A C 1
ATOM 3234 O O . TYR A 1 405 ? -9.798 0.077 19.676 1.00 96.88 405 TYR A O 1
ATOM 3242 N N . CYS A 1 406 ? -11.669 -0.340 20.848 1.00 97.44 406 CYS A N 1
ATOM 3243 C CA . CYS A 1 406 ? -12.107 1.052 20.902 1.00 97.44 406 CYS A CA 1
ATOM 3244 C C . CYS A 1 406 ? -11.094 1.930 21.648 1.00 97.44 406 CYS A C 1
ATOM 3246 O O . CYS A 1 406 ? -10.754 3.001 21.158 1.00 97.44 406 CYS A O 1
ATOM 3248 N N . ALA A 1 407 ? -10.558 1.480 22.786 1.00 97.12 407 ALA A N 1
ATOM 3249 C CA . ALA A 1 407 ? -9.536 2.221 23.522 1.00 97.12 407 ALA A CA 1
ATOM 3250 C C . ALA A 1 407 ? -8.245 2.406 22.705 1.00 97.12 407 ALA A C 1
ATOM 3252 O O . ALA A 1 407 ? -7.689 3.503 22.707 1.00 97.12 407 ALA A O 1
ATOM 3253 N N . THR A 1 408 ? -7.794 1.390 21.961 1.00 96.06 408 THR A N 1
ATOM 3254 C CA . THR A 1 408 ? -6.643 1.516 21.050 1.00 96.06 408 THR A CA 1
ATOM 3255 C C . THR A 1 408 ? -6.919 2.535 19.946 1.00 96.06 408 THR A C 1
ATOM 3257 O O . THR A 1 408 ? -6.081 3.402 19.696 1.00 96.06 408 THR A O 1
ATOM 3260 N N . GLY A 1 409 ? -8.094 2.473 19.315 1.00 95.94 409 GLY A N 1
ATOM 3261 C CA . GLY A 1 409 ? -8.490 3.408 18.262 1.00 95.94 409 GLY A CA 1
ATOM 3262 C C . GLY A 1 409 ? -8.605 4.854 18.749 1.00 95.94 409 GLY A C 1
ATOM 3263 O O . GLY A 1 409 ? -7.994 5.745 18.159 1.00 95.94 409 GLY A O 1
ATOM 3264 N N . LEU A 1 410 ? -9.287 5.080 19.878 1.00 96.56 410 LEU A N 1
ATOM 3265 C CA . LEU A 1 410 ? -9.381 6.390 20.534 1.00 96.56 410 LEU A CA 1
ATOM 3266 C C . LEU A 1 410 ? -7.999 6.885 20.991 1.00 96.56 410 LEU A C 1
ATOM 3268 O O . LEU A 1 410 ? -7.653 8.042 20.791 1.00 96.56 410 LEU A O 1
ATOM 3272 N N . GLY A 1 411 ? -7.157 6.015 21.550 1.00 94.06 411 GLY A N 1
ATOM 3273 C CA . GLY A 1 411 ? -5.784 6.366 21.927 1.00 94.06 411 GLY A CA 1
ATOM 3274 C C . GLY A 1 411 ? -4.915 6.762 20.728 1.00 94.06 411 GLY A C 1
ATOM 3275 O O . GLY A 1 411 ? -3.995 7.563 20.868 1.00 94.06 411 GLY A O 1
ATOM 3276 N N . ALA A 1 412 ? -5.231 6.243 19.541 1.00 92.56 412 ALA A N 1
ATOM 3277 C CA . ALA A 1 412 ? -4.646 6.660 18.272 1.00 92.56 412 ALA A CA 1
ATOM 3278 C C . ALA A 1 412 ? -5.390 7.847 17.623 1.00 92.56 412 ALA A C 1
ATOM 3280 O O . ALA A 1 412 ? -4.999 8.309 16.556 1.00 92.56 412 ALA A O 1
ATOM 3281 N N . GLY A 1 413 ? -6.448 8.374 18.241 1.00 92.88 413 GLY A N 1
ATOM 3282 C CA . GLY A 1 413 ? -7.203 9.537 17.773 1.00 92.88 413 GLY A CA 1
ATOM 3283 C C . GLY A 1 413 ? -8.247 9.255 16.686 1.00 92.88 413 GLY A C 1
ATOM 3284 O O . GLY A 1 413 ? -8.687 10.193 16.018 1.00 92.88 413 GLY A O 1
ATOM 3285 N N . PHE A 1 414 ? -8.607 7.996 16.443 1.00 94.44 414 PHE A N 1
ATOM 3286 C CA . PHE A 1 414 ? -9.707 7.654 15.541 1.00 94.44 414 PHE A CA 1
ATOM 3287 C C . PHE A 1 414 ? -11.044 7.754 16.267 1.00 94.44 414 PHE A C 1
ATOM 3289 O O . PHE A 1 414 ? -11.167 7.310 17.407 1.00 94.44 414 PHE A O 1
ATOM 3296 N N . ASP A 1 415 ? -12.051 8.288 15.580 1.00 95.25 415 ASP A N 1
ATOM 3297 C CA . ASP A 1 415 ? -13.435 8.135 16.010 1.00 95.25 415 ASP A CA 1
ATOM 3298 C C . ASP A 1 415 ? -13.805 6.650 15.972 1.00 95.25 415 ASP A C 1
ATOM 3300 O O . ASP A 1 415 ? -13.495 5.954 15.002 1.00 95.25 415 ASP A O 1
ATOM 3304 N N . MET A 1 416 ? -14.473 6.163 17.017 1.00 96.81 416 MET A N 1
ATOM 3305 C CA . MET A 1 416 ? -14.805 4.744 17.154 1.00 96.81 416 MET A CA 1
ATOM 3306 C C . MET A 1 416 ? -16.312 4.545 17.268 1.00 96.81 416 MET A C 1
ATOM 3308 O O . MET A 1 416 ? -16.979 5.266 18.003 1.00 96.81 416 MET A O 1
ATOM 3312 N N . ILE A 1 417 ? -16.851 3.536 16.588 1.00 96.31 417 ILE A N 1
ATOM 3313 C CA . ILE A 1 417 ? -18.221 3.052 16.757 1.00 96.31 417 ILE A CA 1
ATOM 3314 C C . ILE A 1 417 ? -18.159 1.680 17.424 1.00 96.31 417 ILE A C 1
ATOM 3316 O O . ILE A 1 417 ? -17.630 0.727 16.851 1.00 96.31 417 ILE A O 1
ATOM 3320 N N . ALA A 1 418 ? -18.738 1.558 18.615 1.00 95.56 418 ALA A N 1
ATOM 3321 C CA . ALA A 1 418 ? -18.967 0.261 19.234 1.00 95.56 418 ALA A CA 1
ATOM 3322 C C . ALA A 1 418 ? -20.375 -0.223 18.860 1.00 95.56 418 ALA A C 1
ATOM 3324 O O . ALA A 1 418 ? -21.375 0.306 19.352 1.00 95.56 418 ALA A O 1
ATOM 3325 N N . ASP A 1 419 ? -20.452 -1.214 17.970 1.00 93.19 419 ASP A N 1
ATOM 3326 C CA . ASP A 1 419 ? -21.708 -1.800 17.498 1.00 93.19 419 ASP A CA 1
ATOM 3327 C C . ASP A 1 419 ? -22.030 -3.083 18.279 1.00 93.19 419 ASP A C 1
ATOM 3329 O O . ASP A 1 419 ? -21.633 -4.206 17.940 1.00 93.19 419 ASP A O 1
ATOM 3333 N N . ALA A 1 420 ? -22.721 -2.880 19.397 1.00 89.81 420 ALA A N 1
ATOM 3334 C CA . ALA A 1 420 ? -23.258 -3.926 20.255 1.00 89.81 420 ALA A CA 1
ATOM 3335 C C . ALA A 1 420 ? -24.653 -3.524 20.751 1.00 89.81 420 ALA A C 1
ATOM 3337 O O . ALA A 1 420 ? -25.201 -2.499 20.356 1.00 89.81 420 ALA A O 1
ATOM 3338 N N . THR A 1 421 ? -25.281 -4.347 21.588 1.00 86.56 421 THR A N 1
ATOM 3339 C CA . THR A 1 421 ? -26.599 -4.014 22.151 1.00 86.56 421 THR A CA 1
ATOM 3340 C C . THR A 1 421 ? -26.513 -3.038 23.328 1.00 86.56 421 THR A C 1
ATOM 3342 O O . THR A 1 421 ? -27.420 -2.223 23.485 1.00 86.56 421 THR A O 1
ATOM 3345 N N . PHE A 1 422 ? -25.438 -3.112 24.128 1.00 82.75 422 PHE A N 1
ATOM 3346 C CA . PHE A 1 422 ? -25.220 -2.351 25.372 1.00 82.75 422 PHE A CA 1
ATOM 3347 C C . PHE A 1 422 ? -26.491 -2.219 26.233 1.00 82.75 422 PHE A C 1
ATOM 3349 O O . PHE A 1 422 ? -26.968 -1.117 26.493 1.00 82.75 422 PHE A O 1
ATOM 3356 N N . LEU A 1 423 ? -27.067 -3.358 26.632 1.00 76.69 423 LEU A N 1
ATOM 3357 C CA . LEU A 1 423 ? -28.300 -3.446 27.419 1.00 76.69 423 LEU A CA 1
ATOM 3358 C C . LEU A 1 423 ? -27.964 -3.788 28.879 1.00 76.69 423 LEU A C 1
ATOM 3360 O O . LEU A 1 423 ? -28.093 -4.946 29.258 1.00 76.69 423 LEU A O 1
ATOM 3364 N N . ALA A 1 424 ? -27.580 -2.763 29.645 1.00 56.34 424 ALA A N 1
ATOM 3365 C CA . ALA A 1 424 ? -27.219 -2.797 31.072 1.00 56.34 424 ALA A CA 1
ATOM 3366 C C . ALA A 1 424 ? -25.910 -3.520 31.430 1.00 56.34 424 ALA A C 1
ATOM 3368 O O . ALA A 1 424 ? -25.713 -4.683 31.019 1.00 56.34 424 ALA A O 1
#

Secondary structure (DSSP, 8-state):
--HHHHHHHHTSGGGSSS--S--EEEE-SSEEEEE-SSEEEEEEPS-EETTEE--SHHHHHHHHHHHHHHHTTT-TTTEEEEEEEEEETTEEEET-SS-SEEEEEEE---GGGBHHHHHHTT---HHHHHHHHHHHHHHHHHSPBPPPPTT--HHHHHHHHHHHGGGGS-GGGS-HHHHHHHHHHHHHHHHHHHHSHHHHHHHHHTT-EEE--S--SGGGEEEETTEEEE-----S-HHHHEEEHHHHHHHHHHHHHHTT-HHHHHHHHHHHHHHH--GGGHHHHHHHHHHHHHHHHHHHHHHHHTS-----TTSPPHHHHHHHHHHHHSPPPP-EEEE-S-TTSSHHHHHHHHHHHS-EEEEEHHHHHHHHHHHHH-TT-HHHHTTTTT-HHHHHHHHHHHHHHHHHHHHTT-EEEEES----

Foldseek 3Di:
DDPVLQVVLLQDQQQEPDGFDGWDWDDDPFWIWTDGPFKIWTFGDLDDDPQFHNVDQVRRQVLLVLQLVLQCLFCVQFFDDKWAWDDDPNGTHTNDPPGPHIIGMGTDDDLCQFQLNCVVVVVDDLVNLLQVLLSLLVSLVPFFFDDDDPDQCQLVLQLVLLLCLLVLDPLVPDDPVLSVLSVLLNVLLVVCSVVCSVVRRVLSVVRQFGQAQLQQARRQWGQDPNHITGHDRDRGHSSSRRHGSLLNLLLHLLNCVLQVNLLSSLSNVQSNCLNNVPLVSLLCNLSSSLSSLSVLLSVQNVVVVVDDPPPPPSDGHSSSSSVSSSDSSDFDQAAEAEQAADPPPCSVVVVSVCSRVFQEHEDALQSQLQVVCCVVPPPPDPPVSVVPSPDPVSSVVSVVSLVVSCCSNSVSRHHYYYHDHPDD

pLDDT: mean 90.29, std 11.15, range [43.5, 98.69]

Nearest PDB structures (foldseek):
  6yxt-assembly1_A  TM=5.250E-01  e=5.853E-06  Plasmodium falciparum 3D7
  3fi8-assembly1_A  TM=5.271E-01  e=4.620E-05  Plasmodium falciparum 3D7
  3c5i-assembly3_C  TM=5.133E-01  e=1.924E-04  Plasmodium knowlesi
  7de3-assembly1_A  TM=6.340E-01  e=5.562E-01  Homo sapiens

Solvent-accessible surface area (backbone atoms only — not comparable to full-atom values): 22645 Å² total; per-residue (Å²): 132,59,68,69,61,46,55,58,33,58,49,39,44,83,23,46,92,54,93,43,81,65,51,47,80,48,78,57,100,59,33,41,32,41,35,34,73,67,36,26,37,41,30,66,43,75,44,75,55,101,71,41,68,26,68,44,68,68,42,37,43,51,49,32,53,39,36,47,63,62,28,34,76,58,26,53,83,39,47,71,46,71,39,38,23,10,62,58,95,90,36,40,24,52,77,30,72,73,62,78,44,49,26,32,35,25,51,44,76,63,77,66,30,21,40,52,42,28,50,75,70,66,72,61,55,59,70,55,26,40,54,43,16,47,54,51,37,52,50,57,70,70,42,67,50,58,76,87,66,90,80,74,59,50,35,59,63,51,43,52,60,55,63,47,42,66,76,65,48,68,58,90,80,46,57,68,70,56,42,55,40,49,55,55,41,51,53,50,49,56,52,48,49,66,75,41,34,68,57,40,38,51,39,42,76,72,45,41,26,19,73,51,44,48,56,42,30,39,81,28,27,28,50,53,98,91,38,74,31,50,43,83,42,56,53,75,40,63,75,57,11,52,32,41,53,55,51,32,54,22,26,36,34,36,47,30,45,58,70,71,34,49,44,47,22,37,36,25,51,35,35,28,36,68,68,61,63,54,45,71,42,38,68,50,36,56,60,31,26,26,44,44,24,42,48,50,20,33,56,44,48,55,50,61,72,71,70,60,87,75,82,59,84,86,62,74,52,38,63,47,23,48,53,48,22,35,52,56,70,62,63,63,88,48,52,80,46,76,38,72,47,63,91,90,69,49,57,68,60,52,52,54,57,41,34,53,82,38,84,35,42,64,45,46,48,75,59,48,40,51,51,56,49,41,71,75,66,46,96,78,53,78,85,61,46,75,85,46,60,80,39,69,68,49,45,52,52,33,53,52,50,47,51,51,40,44,48,35,27,40,75,54,41,35,26,26,32,45,47,49,41,77,79,129

Radius of gyration: 23.78 Å; Cα contacts (8 Å, |Δi|>4): 681; chains: 1; bounding box: 59×57×69 Å